Protein AF-A0A3Q7J754-F1 (afdb_monomer)

Mean predicted aligned error: 23.0 Å

pLDDT: mean 76.67, std 25.27, range [25.73, 98.56]

Foldseek 3Di:
DVDDDDDPDPPVVVVVVVVVVVVVVVVVVVVVVVVVVVVVVVVVVVVVVVVVVVVVVVVVVVVVVVVVVVVVVVVVVVVVVVVVVVVVVVVVVVVVVVVVVVVVVVVVVVVVVVVVVVVVVVVVVVVVVVVVVVVVVVVVVVVVVVVVVVVVVVVVVVVVVVVVVVVVVVVVVVVVVVVVVVVVVVVVVVVVVVVVVVVVVVVVVVVVVVVVVVVVVVVVVVVVVVVVVVVVVVVVVVVVVVVVVVVVPVVDDDDDDDYDDDDDDDDDDDDDDDDDPDDPVPVVPPPDPPVVVVVVVVVVVVVVVVVVVVVVVVVVVVVVVVVVVVVVVVVVVVVVVVVVVVVVVVVVVVVVVVVVVVVVVVVVVVVVVVVVVPPDDDDDDDDPDVVVVVVVVVVVVVVVVVVVVVVVVVVVVVVVVVVVVPPPDDDDDDDDDDDDDPPPPPVVVVVVVVVVVVVVPD

Sequence (458 aa):
MSTSSGEHSFDVKELLEIRARCKELRKEKDTLRGSQGQSVELIRKIEQHVQTLSEAREEDKYHTQKLKSELENCSQEIDYLQDQLNLRNEEMDSLSKCVCSLQLKLANLENMEEEVTRLREELEMSNAERLYLLQQLENRELETEGSALCIERLEESVASIGLEHQFEIESIKLDLITMEQNYFKAKKSQDETAQDNAMMNELIHDLQLQIYDAEKVIESLEKENVNLREQLQTSEMNARTFSEKVEELFRGLIPNNDDSSSSKEDASASSCCGDILGPLLIKLASLGPSDVDLTDKRKIMAGQIQNNESLVKQLKEELIMEKLKAKEESEDLAQEMAELRYQMTGLLEEERKRRACVEQLSLQRIAELEAQYVPLGGSFNEVPDIFSCVNKVEKERMKSFTEEDQNMSVKHKDRSNVVIGSISAGGACVSDGMKTSYAGCISVGFHVVKTCWFQMKC

Radius of gyration: 91.29 Å; Cα contacts (8 Å, |Δi|>4): 2; chains: 1; bounding box: 230×74×288 Å

Secondary structure (DSSP, 8-state):
-----------HHHHHHHHHHHHHHHHHHHHHHHHHHHHHHHHHHHHHHHHHHHHHHHHHHHHHHHHHHHHHHHHHHHHHHHHHHHHHHHHHHHHHHHHHHHHHHHHHHHHHHHHHHHHHHHHHHHHHHHHHHHHHHHHHHHHHHHHHHHHHHHHHHHHHHHHHHHHHHHHHHHHHHHHHHHHHHHHHHHHHHHHHHHHHHHHHHHHHHHHHHHHHHHHHHHHHHHHHHHHHHHHHHHHHHHHHHHHHHTTS--------------------------GGGSTTS-----HHHHHHHHHHHHHHHHHHHHHHHHHHHHHHHHHHHHHHHHHHHHHHHHHHHHHHHHHHHHHHHHHHHHHHHHHHHHHHHHHHHTTS---------HHHHHHHHHHHHHHHHHHHHHHHHHHHHHHHHHHHTTSSS----------SSSSSSHHHHHHHHHHHHHTT--

Solvent-accessible surface area (backbone atoms only — not comparable to full-atom values): 26402 Å² total; per-residue (Å²): 120,89,75,72,80,70,92,74,67,81,54,61,64,60,57,49,48,51,51,49,48,53,50,48,53,48,51,50,49,51,51,49,54,53,47,49,55,50,49,53,53,49,50,54,52,50,52,52,50,51,50,54,50,51,52,50,51,53,50,52,49,51,53,52,52,50,52,51,53,52,51,52,52,51,51,54,50,51,52,54,53,50,53,52,50,51,53,52,49,55,51,49,54,54,48,50,54,50,51,56,53,50,52,53,51,49,56,50,49,52,55,50,51,53,50,54,50,52,53,49,53,52,51,52,52,51,50,52,51,52,52,54,52,51,53,52,50,53,54,50,49,53,53,50,51,55,48,50,57,51,49,54,50,49,52,52,49,52,53,53,51,53,51,52,52,51,51,52,52,53,50,53,50,52,50,48,55,53,49,52,55,50,49,54,52,52,50,50,54,49,52,52,50,53,50,52,50,50,55,50,50,52,52,50,50,53,50,51,51,52,48,53,55,49,51,53,51,49,52,53,51,49,54,48,49,51,52,51,50,51,51,48,51,50,49,48,50,50,50,46,52,45,48,50,49,45,60,56,45,76,71,61,76,91,84,85,86,85,88,87,84,89,84,89,89,81,91,83,89,83,91,81,84,82,90,78,93,70,74,86,76,60,79,80,77,70,80,72,76,70,65,66,66,56,50,53,52,50,49,51,52,49,50,50,51,52,51,52,52,53,49,54,52,51,55,50,53,51,51,52,52,52,53,50,50,56,48,50,56,51,51,52,52,52,49,54,55,49,53,53,50,52,53,52,50,51,53,52,52,52,51,50,52,51,49,52,51,53,49,52,53,49,51,51,51,49,52,56,50,52,64,70,62,64,86,73,76,79,93,71,88,90,68,83,59,63,68,60,55,50,54,48,50,51,56,49,50,57,51,53,49,57,52,49,55,51,50,50,54,52,52,50,56,53,51,55,53,54,61,67,64,64,80,79,68,82,90,76,93,82,84,87,88,83,82,91,83,83,80,72,74,68,65,62,61,60,56,59,59,56,57,61,63,63,65,78,76,116

Structure (mmCIF, N/CA/C/O backbone):
data_AF-A0A3Q7J754-F1
#
_entry.id   AF-A0A3Q7J754-F1
#
loop_
_atom_site.group_PDB
_atom_site.id
_atom_site.type_symbol
_atom_site.label_atom_id
_atom_site.label_alt_id
_atom_site.label_comp_id
_atom_site.label_asym_id
_atom_site.label_entity_id
_atom_site.label_seq_id
_atom_site.pdbx_PDB_ins_code
_atom_site.Cartn_x
_atom_site.Cartn_y
_atom_site.Cartn_z
_atom_site.occupancy
_atom_site.B_iso_or_equiv
_atom_site.auth_seq_id
_atom_site.auth_comp_id
_atom_site.auth_asym_id
_atom_site.auth_atom_id
_atom_site.pdbx_PDB_model_num
ATOM 1 N N . MET A 1 1 ? 121.570 32.300 -144.210 1.00 25.89 1 MET A N 1
ATOM 2 C CA . MET A 1 1 ? 121.905 33.608 -144.824 1.00 25.89 1 MET A CA 1
ATOM 3 C C . MET A 1 1 ? 121.468 34.737 -143.874 1.00 25.89 1 MET A C 1
ATOM 5 O O . MET A 1 1 ? 120.329 34.646 -143.450 1.00 25.89 1 MET A O 1
ATOM 9 N N . SER A 1 2 ? 122.266 35.759 -143.485 1.00 36.56 2 SER A N 1
ATOM 10 C CA . SER A 1 2 ? 123.680 35.602 -143.094 1.00 36.56 2 SER A CA 1
ATOM 11 C C . SER A 1 2 ? 123.714 34.454 -142.110 1.00 36.56 2 SER A C 1
ATOM 13 O O . SER A 1 2 ? 123.089 34.461 -141.057 1.00 36.56 2 SER A O 1
ATOM 15 N N . THR A 1 3 ? 124.321 33.392 -142.607 1.00 40.97 3 THR A N 1
ATOM 16 C CA . THR A 1 3 ? 124.845 32.270 -141.851 1.00 40.97 3 THR A CA 1
ATOM 17 C C . THR A 1 3 ? 125.279 32.687 -140.446 1.00 40.97 3 THR A C 1
ATOM 19 O O . THR A 1 3 ? 126.306 33.329 -140.278 1.00 40.97 3 THR A O 1
ATOM 22 N N . SER A 1 4 ? 124.503 32.292 -139.448 1.00 31.31 4 SER A N 1
ATOM 23 C CA . SER A 1 4 ? 125.045 31.857 -138.168 1.00 31.31 4 SER A CA 1
ATOM 24 C C . SER A 1 4 ? 124.262 30.592 -137.854 1.00 31.31 4 SER A C 1
ATOM 26 O O . SER A 1 4 ? 123.141 30.647 -137.365 1.00 31.31 4 SER A O 1
ATOM 28 N N . SER A 1 5 ? 124.668 29.473 -138.456 1.00 32.69 5 SER A N 1
ATOM 29 C CA . SER A 1 5 ? 125.693 28.630 -137.830 1.00 32.69 5 SER A CA 1
ATOM 30 C C . SER A 1 5 ? 125.165 28.274 -136.454 1.00 32.69 5 SER A C 1
ATOM 32 O O . SER A 1 5 ? 125.293 29.034 -135.504 1.00 32.69 5 SER A O 1
ATOM 34 N N . GLY A 1 6 ? 124.290 27.289 -136.431 1.00 36.81 6 GLY A N 1
ATOM 35 C CA . GLY A 1 6 ? 124.750 25.953 -136.091 1.00 36.81 6 GLY A CA 1
ATOM 36 C C . GLY A 1 6 ? 124.066 25.672 -134.766 1.00 36.81 6 GLY A C 1
ATOM 37 O O . GLY A 1 6 ? 124.121 26.472 -133.842 1.00 36.81 6 GLY A O 1
ATOM 38 N N . GLU A 1 7 ? 123.195 24.677 -134.721 1.00 40.06 7 GLU A N 1
ATOM 39 C CA . GLU A 1 7 ? 123.672 23.398 -134.202 1.00 40.06 7 GLU A CA 1
ATOM 40 C C . GLU A 1 7 ? 124.439 23.591 -132.887 1.00 40.06 7 GLU A C 1
ATOM 42 O O . GLU A 1 7 ? 125.600 23.229 -132.755 1.00 40.06 7 GLU A O 1
ATOM 47 N N . HIS A 1 8 ? 123.761 24.140 -131.882 1.00 38.97 8 HIS A N 1
ATOM 48 C CA . HIS A 1 8 ? 123.898 23.572 -130.556 1.00 38.97 8 HIS A CA 1
ATOM 49 C C . HIS A 1 8 ? 122.664 22.723 -130.317 1.00 38.97 8 HIS A C 1
ATOM 51 O O . HIS A 1 8 ? 121.544 23.216 -130.198 1.00 38.97 8 HIS A O 1
ATOM 57 N N . SER A 1 9 ? 122.929 21.423 -130.426 1.00 43.56 9 SER A N 1
ATOM 58 C CA . SER A 1 9 ? 122.091 20.286 -130.092 1.00 43.56 9 SER A CA 1
ATOM 59 C C . SER A 1 9 ? 120.902 20.655 -129.217 1.00 43.56 9 SER A C 1
ATOM 61 O O . SER A 1 9 ? 121.086 21.157 -128.110 1.00 43.56 9 SER A O 1
ATOM 63 N N . PHE A 1 10 ? 119.699 20.273 -129.657 1.00 45.56 10 PHE A N 1
ATOM 64 C CA . PHE A 1 10 ? 118.733 19.725 -128.710 1.00 45.56 10 PHE A CA 1
ATOM 65 C C . PHE A 1 10 ? 119.537 18.815 -127.780 1.00 45.56 10 PHE A C 1
ATOM 67 O O . PHE A 1 10 ? 120.022 17.779 -128.245 1.00 45.56 10 PHE A O 1
ATOM 74 N N . ASP A 1 11 ? 119.764 19.224 -126.528 1.00 51.53 11 ASP A N 1
ATOM 75 C CA . ASP A 1 11 ? 120.283 18.291 -125.548 1.00 51.53 11 ASP A CA 1
ATOM 76 C C . ASP A 1 11 ? 119.165 17.273 -125.412 1.00 51.53 11 ASP A C 1
ATOM 78 O O . ASP A 1 11 ? 118.124 17.500 -124.793 1.00 51.53 11 ASP A O 1
ATOM 82 N N . VAL A 1 12 ? 119.330 16.171 -126.138 1.00 60.25 12 VAL A N 1
ATOM 83 C CA . VAL A 1 12 ? 118.398 15.055 -126.148 1.00 60.25 12 VAL A CA 1
ATOM 84 C C . VAL A 1 12 ? 118.120 14.654 -124.698 1.00 60.25 12 VAL A C 1
ATOM 86 O O . VAL A 1 12 ? 117.022 14.198 -124.411 1.00 60.25 12 VAL A O 1
ATOM 89 N N . LYS A 1 13 ? 119.049 14.926 -123.770 1.00 66.56 13 LYS A N 1
ATOM 90 C CA . LYS A 1 13 ? 118.886 14.797 -122.325 1.00 66.56 13 LYS A CA 1
ATOM 91 C C . LYS A 1 13 ? 117.797 15.704 -121.734 1.00 66.56 13 LYS A C 1
ATOM 93 O O . LYS A 1 13 ? 116.925 15.166 -121.067 1.00 66.56 13 LYS A O 1
ATOM 98 N N . GLU A 1 14 ? 117.764 17.004 -122.026 1.00 67.56 14 GLU A N 1
ATOM 99 C CA . GLU A 1 14 ? 116.758 17.954 -121.511 1.00 67.56 14 GLU A CA 1
ATOM 100 C C . GLU A 1 14 ? 115.360 17.670 -122.096 1.00 67.56 14 GLU A C 1
ATOM 102 O O . GLU A 1 14 ? 114.353 17.682 -121.386 1.00 67.56 14 GLU A O 1
ATOM 107 N N . LEU A 1 15 ? 115.277 17.277 -123.376 1.00 71.00 15 LEU A N 1
ATOM 108 C CA . LEU A 1 15 ? 114.005 16.836 -123.962 1.00 71.00 15 LEU A CA 1
ATOM 109 C C . LEU A 1 15 ? 113.547 15.463 -123.454 1.00 71.00 15 LEU A C 1
ATOM 111 O O . LEU A 1 15 ? 112.343 15.222 -123.334 1.00 71.00 15 LEU A O 1
ATOM 115 N N . LEU A 1 16 ? 114.480 14.550 -123.166 1.00 74.38 16 LEU A N 1
ATOM 116 C CA . LEU A 1 16 ? 114.182 13.277 -122.508 1.00 74.38 16 LEU A CA 1
ATOM 117 C C . LEU A 1 16 ? 113.760 13.489 -121.051 1.00 74.38 16 LEU A C 1
ATOM 119 O O . LEU A 1 16 ? 112.882 12.766 -120.589 1.00 74.38 16 LEU A O 1
ATOM 123 N N . GLU A 1 17 ? 114.307 14.489 -120.363 1.00 77.00 17 GLU A N 1
ATOM 124 C CA . GLU A 1 17 ? 113.974 14.871 -118.989 1.00 77.00 17 GLU A CA 1
ATOM 125 C C . GLU A 1 17 ? 112.601 15.553 -118.911 1.00 77.00 17 GLU A C 1
ATOM 127 O O . GLU A 1 17 ? 111.763 15.152 -118.107 1.00 77.00 17 GLU A O 1
ATOM 132 N N . ILE A 1 18 ? 112.278 16.466 -119.837 1.00 78.31 18 ILE A N 1
ATOM 133 C CA . ILE A 1 18 ? 110.917 17.007 -120.003 1.00 78.31 18 ILE A CA 1
ATOM 134 C C . ILE A 1 18 ? 109.941 15.888 -120.378 1.00 78.31 18 ILE A C 1
ATOM 136 O O . ILE A 1 18 ? 108.845 15.811 -119.827 1.00 78.31 18 ILE A O 1
ATOM 140 N N . ARG A 1 19 ? 110.322 14.970 -121.276 1.00 79.06 19 ARG A N 1
ATOM 141 C CA . ARG A 1 19 ? 109.496 13.803 -121.625 1.00 79.06 19 ARG A CA 1
ATOM 142 C C . ARG A 1 19 ? 109.290 12.874 -120.425 1.00 79.06 19 ARG A C 1
ATOM 144 O O . ARG A 1 19 ? 108.195 12.326 -120.288 1.00 79.06 19 ARG A O 1
ATOM 151 N N . ALA A 1 20 ? 110.299 12.685 -119.578 1.00 79.62 20 ALA A N 1
ATOM 152 C CA . ALA A 1 20 ? 110.207 11.906 -118.346 1.00 79.62 20 ALA A CA 1
ATOM 153 C C . ALA A 1 20 ? 109.293 12.599 -117.327 1.00 79.62 20 ALA A C 1
ATOM 155 O O . ALA A 1 20 ? 108.345 11.975 -116.856 1.00 79.62 20 ALA A O 1
ATOM 156 N N . ARG A 1 21 ? 109.463 13.907 -117.110 1.00 83.00 21 ARG A N 1
ATOM 157 C CA . ARG A 1 21 ? 108.619 14.728 -116.234 1.00 83.00 21 ARG A CA 1
ATOM 158 C C . ARG A 1 21 ? 107.175 14.805 -116.720 1.00 83.00 21 ARG A C 1
ATOM 160 O O . ARG A 1 21 ? 106.255 14.676 -115.929 1.00 83.00 21 ARG A O 1
ATOM 167 N N . CYS A 1 22 ? 106.931 14.950 -118.021 1.00 82.12 22 CYS A N 1
ATOM 168 C CA . CYS A 1 22 ? 105.582 14.890 -118.587 1.00 82.12 22 CYS A CA 1
ATOM 169 C C . CYS A 1 22 ? 104.966 13.491 -118.463 1.00 82.12 22 CYS A C 1
ATOM 171 O O . CYS A 1 22 ? 103.749 13.382 -118.320 1.00 82.12 22 CYS A O 1
ATOM 173 N N . LYS A 1 23 ? 105.768 12.417 -118.516 1.00 82.69 23 LYS A N 1
ATOM 174 C CA . LYS A 1 23 ? 105.297 11.058 -118.210 1.00 82.69 23 LYS A CA 1
ATOM 175 C C . LYS A 1 23 ? 104.969 10.901 -116.724 1.00 82.69 23 LYS A C 1
ATOM 177 O O . LYS A 1 23 ? 103.954 10.284 -116.425 1.00 82.69 23 LYS A O 1
ATOM 182 N N . GLU A 1 24 ? 105.769 11.454 -115.816 1.00 82.25 24 GLU A N 1
ATOM 183 C CA . GLU A 1 24 ? 105.491 11.460 -114.373 1.00 82.25 24 GLU A CA 1
ATOM 184 C C . GLU A 1 24 ? 104.272 12.304 -114.022 1.00 82.25 24 GLU A C 1
ATOM 186 O O . GLU A 1 24 ? 103.363 11.784 -113.396 1.00 82.25 24 GLU A O 1
ATOM 191 N N . LEU A 1 25 ? 104.166 13.534 -114.524 1.00 82.06 25 LEU A N 1
ATOM 192 C CA . LEU A 1 25 ? 102.988 14.388 -114.344 1.00 82.06 25 LEU A CA 1
ATOM 193 C C . LEU A 1 25 ? 101.727 13.763 -114.945 1.00 82.06 25 LEU A C 1
ATOM 195 O O . LEU A 1 25 ? 100.631 13.975 -114.439 1.00 82.06 25 LEU A O 1
ATOM 199 N N . ARG A 1 26 ? 101.853 12.982 -116.026 1.00 82.69 26 ARG A N 1
ATOM 200 C CA . ARG A 1 26 ? 100.728 12.207 -116.564 1.00 82.69 26 ARG A CA 1
ATOM 201 C C . ARG A 1 26 ? 100.340 11.078 -115.613 1.00 82.69 26 ARG A C 1
ATOM 203 O O . ARG A 1 26 ? 99.161 10.949 -115.322 1.00 82.69 26 ARG A O 1
ATOM 210 N N . LYS A 1 27 ? 101.313 10.332 -115.080 1.00 83.75 27 LYS A N 1
ATOM 211 C CA . LYS A 1 27 ? 101.063 9.315 -114.047 1.00 83.75 27 LYS A CA 1
ATOM 212 C C . LYS A 1 27 ? 100.434 9.927 -112.794 1.00 83.75 27 LYS A C 1
ATOM 214 O O . LYS A 1 27 ? 99.462 9.377 -112.307 1.00 83.75 27 LYS A O 1
ATOM 219 N N . GLU A 1 28 ? 100.933 11.064 -112.318 1.00 81.62 28 GLU A N 1
ATOM 220 C CA . GLU A 1 28 ? 100.413 11.789 -111.154 1.00 81.62 28 GLU A CA 1
ATOM 221 C C . GLU A 1 28 ? 99.006 12.341 -111.411 1.00 81.62 28 GLU A C 1
ATOM 223 O O . GLU A 1 28 ? 98.117 12.215 -110.580 1.00 81.62 28 GLU A O 1
ATOM 228 N N . LYS A 1 29 ? 98.749 12.894 -112.600 1.00 85.19 29 LYS A N 1
ATOM 229 C CA . LYS A 1 29 ? 97.403 13.308 -113.009 1.00 85.19 29 LYS A CA 1
ATOM 230 C C . LYS A 1 29 ? 96.443 12.122 -113.071 1.00 85.19 29 LYS A C 1
ATOM 232 O O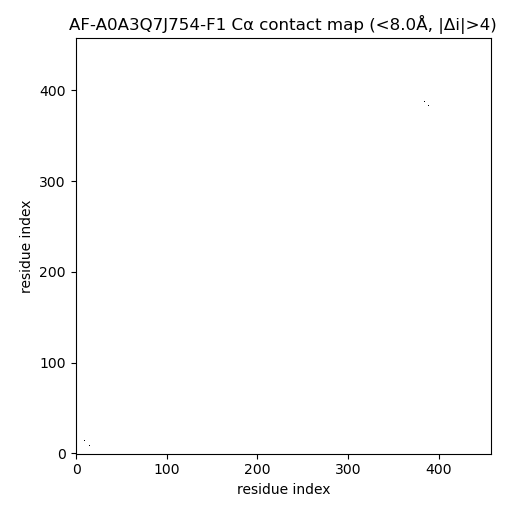 . LYS A 1 29 ? 95.287 12.265 -112.682 1.00 85.19 29 LYS A O 1
ATOM 237 N N . ASP A 1 30 ? 96.896 10.977 -113.570 1.00 81.88 30 ASP A N 1
ATOM 238 C CA . ASP A 1 30 ? 96.078 9.772 -113.674 1.00 81.88 30 ASP A CA 1
ATOM 239 C C . ASP A 1 30 ? 95.829 9.148 -112.285 1.00 81.88 30 ASP A C 1
ATOM 241 O O . ASP A 1 30 ? 94.705 8.721 -112.011 1.00 81.88 30 ASP A O 1
ATOM 245 N N . THR A 1 31 ? 96.802 9.182 -111.361 1.00 82.81 31 THR A N 1
ATOM 246 C CA . THR A 1 31 ? 96.605 8.768 -109.958 1.00 82.81 31 THR A CA 1
ATOM 247 C C . THR A 1 31 ? 95.716 9.742 -109.189 1.00 82.81 31 THR A C 1
ATOM 249 O O . THR A 1 31 ? 94.851 9.289 -108.444 1.00 82.81 31 THR A O 1
ATOM 252 N N . LEU A 1 32 ? 95.853 11.054 -109.409 1.00 80.31 32 LEU A N 1
ATOM 253 C CA . LEU A 1 32 ? 94.976 12.083 -108.840 1.00 80.31 32 LEU A CA 1
ATOM 254 C C . LEU A 1 32 ? 93.552 11.987 -109.387 1.00 80.31 32 LEU A C 1
ATOM 256 O O . LEU A 1 32 ? 92.592 12.143 -108.645 1.00 80.31 32 LEU A O 1
ATOM 260 N N . ARG A 1 33 ? 93.385 11.689 -110.678 1.00 80.50 33 ARG A N 1
ATOM 261 C CA . ARG A 1 33 ? 92.066 11.440 -111.271 1.00 80.50 33 ARG A CA 1
ATOM 262 C C . ARG A 1 33 ? 91.437 10.165 -110.697 1.00 80.50 33 ARG A C 1
ATOM 264 O O . ARG A 1 33 ? 90.234 10.148 -110.442 1.00 80.50 33 ARG A O 1
ATOM 271 N N . GLY A 1 34 ? 92.238 9.123 -110.462 1.00 78.19 34 GLY A N 1
ATOM 272 C CA . GLY A 1 34 ? 91.806 7.904 -109.774 1.00 78.19 34 GLY A CA 1
ATOM 273 C C . GLY A 1 34 ? 91.396 8.149 -108.316 1.00 78.19 34 GLY A C 1
ATOM 274 O O . GLY A 1 34 ? 90.341 7.678 -107.893 1.00 78.19 34 GLY A O 1
ATOM 275 N N . SER A 1 35 ? 92.174 8.935 -107.565 1.00 82.69 35 SER A N 1
ATOM 276 C CA . SER A 1 35 ? 91.874 9.279 -106.168 1.00 82.69 35 SER A CA 1
ATOM 277 C C . SER A 1 35 ? 90.721 10.278 -106.032 1.00 82.69 35 SER A C 1
ATOM 279 O O . SER A 1 35 ? 89.956 10.188 -105.077 1.00 82.69 35 SER A O 1
ATOM 281 N N . GLN A 1 36 ? 90.524 11.168 -107.009 1.00 84.62 36 GLN A N 1
ATOM 282 C CA . GLN A 1 36 ? 89.377 12.077 -107.078 1.00 84.62 36 GLN A CA 1
ATOM 283 C C . GLN A 1 36 ? 88.056 11.314 -107.247 1.00 84.62 36 GLN A C 1
ATOM 285 O O . GLN A 1 36 ? 87.063 11.652 -106.612 1.00 84.62 36 GLN A O 1
ATOM 290 N N . GLY A 1 37 ? 88.031 10.258 -108.067 1.00 82.88 37 GLY A N 1
ATOM 291 C CA . GLY A 1 37 ? 86.851 9.392 -108.173 1.00 82.88 37 GLY A CA 1
ATOM 292 C C . GLY A 1 37 ? 86.525 8.689 -106.849 1.00 82.88 37 GLY A C 1
ATOM 293 O O . GLY A 1 37 ? 85.365 8.624 -106.447 1.00 82.88 37 GLY A O 1
ATOM 294 N N . GLN A 1 38 ? 87.554 8.219 -106.135 1.00 85.69 38 GLN A N 1
ATOM 295 C CA . GLN A 1 38 ? 87.404 7.587 -104.820 1.00 85.69 38 GLN A CA 1
ATOM 296 C C . GLN A 1 38 ? 86.959 8.576 -103.734 1.00 85.69 38 GLN A C 1
ATOM 298 O O . GLN A 1 38 ? 86.136 8.218 -102.893 1.00 85.69 38 GLN A O 1
ATOM 303 N N . SER A 1 39 ? 87.466 9.812 -103.746 1.00 87.12 39 SER A N 1
ATOM 304 C CA . SER A 1 39 ? 87.084 10.834 -102.769 1.00 87.12 39 SER A CA 1
ATOM 305 C C . SER A 1 39 ? 85.642 11.301 -102.961 1.00 87.12 39 SER A C 1
ATOM 307 O O . SER A 1 39 ? 84.924 11.426 -101.974 1.00 87.12 39 SER A O 1
ATOM 309 N N . VAL A 1 40 ? 85.182 11.472 -104.205 1.00 88.38 40 VAL A N 1
ATOM 310 C CA . VAL A 1 40 ? 83.779 11.806 -104.509 1.00 88.38 40 VAL A CA 1
ATOM 311 C C . VAL A 1 40 ? 82.835 10.688 -104.057 1.00 88.38 40 VAL A C 1
ATOM 313 O O . VAL A 1 40 ? 81.811 10.964 -103.437 1.00 88.38 40 VAL A O 1
ATOM 316 N N . GLU A 1 41 ? 83.192 9.423 -104.290 1.00 88.62 41 GLU A N 1
ATOM 317 C CA . GLU A 1 41 ? 82.390 8.282 -103.829 1.00 88.62 41 GLU A CA 1
ATOM 318 C C . GLU A 1 41 ? 82.375 8.155 -102.294 1.00 88.62 41 GLU A C 1
ATOM 320 O O . GLU A 1 41 ? 81.348 7.806 -101.708 1.00 88.62 41 GLU A O 1
ATOM 325 N N . LEU A 1 42 ? 83.485 8.472 -101.618 1.00 91.19 42 LEU A N 1
ATOM 326 C CA . LEU A 1 42 ? 83.542 8.518 -100.155 1.00 91.19 42 LEU A CA 1
ATOM 327 C C . LEU A 1 42 ? 82.672 9.651 -99.591 1.00 91.19 42 LEU A C 1
ATOM 329 O O . LEU A 1 42 ? 81.934 9.414 -98.638 1.00 91.19 42 LEU A O 1
ATOM 333 N N . ILE A 1 43 ? 82.716 10.845 -100.193 1.00 91.00 43 ILE A N 1
ATOM 334 C CA . ILE A 1 43 ? 81.857 11.981 -99.821 1.00 91.00 43 ILE A CA 1
ATOM 335 C C . ILE A 1 43 ? 80.384 11.591 -99.971 1.00 91.00 43 ILE A C 1
ATOM 337 O O . ILE A 1 43 ? 79.631 11.735 -99.014 1.00 91.00 43 ILE A O 1
ATOM 341 N N . ARG A 1 44 ? 79.997 10.980 -101.098 1.00 92.31 44 ARG A N 1
ATOM 342 C CA . ARG A 1 44 ? 78.623 10.504 -101.328 1.00 92.31 44 ARG A CA 1
ATOM 343 C C . ARG A 1 44 ? 78.160 9.497 -100.266 1.00 92.31 44 ARG A C 1
ATOM 345 O O . ARG A 1 44 ? 77.023 9.566 -99.804 1.00 92.31 44 ARG A O 1
ATOM 352 N N . LYS A 1 45 ? 79.025 8.559 -99.853 1.00 93.88 45 LYS A N 1
ATOM 353 C CA . LYS A 1 45 ? 78.722 7.607 -98.763 1.00 93.88 45 LYS A CA 1
ATOM 354 C C . LYS A 1 45 ? 78.576 8.302 -97.412 1.00 93.88 45 LYS A C 1
ATOM 356 O O . LYS A 1 45 ? 77.677 7.957 -96.652 1.00 93.88 45 LYS A O 1
ATOM 361 N N . ILE A 1 46 ? 79.438 9.275 -97.116 1.00 93.69 46 ILE A N 1
ATOM 362 C CA . ILE A 1 46 ? 79.354 10.070 -95.886 1.00 93.69 46 ILE A CA 1
ATOM 363 C C . ILE A 1 46 ? 78.055 10.879 -95.867 1.00 93.69 46 ILE A C 1
ATOM 365 O O . ILE A 1 46 ? 77.360 10.852 -94.861 1.00 93.69 46 ILE A O 1
ATOM 369 N N . GLU A 1 47 ? 77.681 11.532 -96.967 1.00 94.50 47 GLU A N 1
ATOM 370 C CA . GLU A 1 47 ? 76.414 12.265 -97.089 1.00 94.50 47 GLU A CA 1
ATOM 371 C C . GLU A 1 47 ? 75.208 11.345 -96.870 1.00 94.50 47 GLU A C 1
ATOM 373 O O . GLU A 1 47 ? 74.313 11.677 -96.096 1.00 94.50 47 GLU A O 1
ATOM 378 N N . GLN A 1 48 ? 75.217 10.146 -97.462 1.00 94.81 48 GLN A N 1
ATOM 379 C CA . GLN A 1 48 ? 74.171 9.147 -97.235 1.00 94.81 48 GLN A CA 1
ATOM 380 C C . GLN A 1 48 ? 74.109 8.690 -95.766 1.00 94.81 48 GLN A C 1
ATOM 382 O O . GLN A 1 48 ? 73.019 8.539 -95.210 1.00 94.81 48 GLN A O 1
ATOM 387 N N . HIS A 1 49 ? 75.258 8.485 -95.114 1.00 95.50 49 HIS A N 1
ATOM 388 C CA . HIS A 1 49 ? 75.314 8.147 -93.689 1.00 95.50 49 HIS A CA 1
ATOM 389 C C . HIS A 1 49 ? 74.811 9.297 -92.811 1.00 95.50 49 HIS A C 1
ATOM 391 O O . HIS A 1 49 ? 74.069 9.052 -91.866 1.00 95.50 49 HIS A O 1
ATOM 397 N N . VAL A 1 50 ? 75.181 10.542 -93.122 1.00 94.94 50 VAL A N 1
ATOM 398 C CA . VAL A 1 50 ? 74.698 11.738 -92.418 1.00 94.94 50 VAL A CA 1
ATOM 399 C C . VAL A 1 50 ? 73.185 11.863 -92.562 1.00 94.94 50 VAL A C 1
ATOM 401 O O . VAL A 1 50 ? 72.512 12.112 -91.566 1.00 94.94 50 VAL A O 1
ATOM 404 N N . GLN A 1 51 ? 72.645 11.614 -93.756 1.00 95.44 51 GLN A N 1
ATOM 405 C CA . GLN A 1 51 ? 71.205 11.615 -93.997 1.00 95.44 51 GLN A CA 1
ATOM 406 C C . GLN A 1 51 ? 70.495 10.534 -93.169 1.00 95.44 51 GLN A C 1
ATOM 408 O O . GLN A 1 51 ? 69.566 10.844 -92.430 1.00 95.44 51 GLN A O 1
ATOM 413 N N . THR A 1 52 ? 70.996 9.294 -93.202 1.00 96.06 52 THR A N 1
ATOM 414 C CA . THR A 1 52 ? 70.433 8.172 -92.423 1.00 96.06 52 THR A CA 1
ATOM 415 C C . THR A 1 52 ? 70.491 8.448 -90.915 1.00 96.06 52 THR A C 1
ATOM 417 O O . THR A 1 52 ? 69.535 8.196 -90.188 1.00 96.06 52 THR A O 1
ATOM 420 N N . LEU A 1 53 ? 71.606 9.007 -90.428 1.00 96.44 53 LEU A N 1
ATOM 421 C CA . LEU A 1 53 ? 71.757 9.402 -89.025 1.00 96.44 53 LEU A CA 1
ATOM 422 C C . LEU A 1 53 ? 70.827 10.557 -88.646 1.00 96.44 53 LEU A C 1
ATOM 424 O O . LEU A 1 53 ? 70.352 10.597 -87.515 1.00 96.44 53 LEU A O 1
ATOM 428 N N . SER A 1 54 ? 70.577 11.500 -89.555 1.00 96.00 54 SER A N 1
ATOM 429 C CA . SER A 1 54 ? 69.634 12.595 -89.321 1.00 96.00 54 SER A CA 1
ATOM 430 C C . SER A 1 54 ? 68.198 12.083 -89.220 1.00 96.00 54 SER A C 1
ATOM 432 O O . SER A 1 54 ? 67.466 12.522 -88.339 1.00 96.00 54 SER A O 1
ATOM 434 N N . GLU A 1 55 ? 67.807 11.145 -90.083 1.00 96.19 55 GLU A N 1
ATOM 435 C CA . GLU A 1 55 ? 66.486 10.506 -90.054 1.00 96.19 55 GLU A CA 1
ATOM 436 C C . GLU A 1 55 ? 66.280 9.710 -88.759 1.00 96.19 55 GLU A C 1
ATOM 438 O O . GLU A 1 55 ? 65.297 9.943 -88.059 1.00 96.19 55 GLU A O 1
ATOM 443 N N . ALA A 1 56 ? 67.251 8.874 -88.369 1.00 96.06 56 ALA A N 1
ATOM 444 C CA . ALA A 1 56 ? 67.210 8.140 -87.101 1.00 96.06 56 ALA A CA 1
ATOM 445 C C . ALA A 1 56 ? 67.139 9.078 -85.881 1.00 96.06 56 ALA A C 1
ATOM 447 O O . ALA A 1 56 ? 66.398 8.819 -84.938 1.00 96.06 56 ALA A O 1
ATOM 448 N N . ARG A 1 57 ? 67.863 10.209 -85.905 1.00 96.50 57 ARG A N 1
ATOM 449 C CA . ARG A 1 57 ? 67.798 11.214 -84.829 1.00 96.50 57 ARG A CA 1
ATOM 450 C C . ARG A 1 57 ? 66.427 11.873 -84.712 1.00 96.50 57 ARG A C 1
ATOM 452 O O . ARG A 1 57 ? 65.984 12.121 -83.592 1.00 96.50 57 ARG A O 1
ATOM 459 N N . GLU A 1 58 ? 65.775 12.199 -85.826 1.00 96.56 58 GLU A N 1
ATOM 460 C CA . GLU A 1 58 ? 64.423 12.768 -85.779 1.00 96.56 58 GLU A CA 1
ATOM 461 C C . GLU A 1 58 ? 63.385 11.721 -85.348 1.00 96.56 58 GLU A C 1
ATOM 463 O O . GLU A 1 58 ? 62.475 12.056 -84.589 1.00 96.56 58 GLU A O 1
ATOM 468 N N . GLU A 1 59 ? 63.557 10.453 -85.732 1.00 97.00 59 GLU A N 1
ATOM 469 C CA . GLU A 1 59 ? 62.731 9.348 -85.236 1.00 97.00 59 GLU A CA 1
ATOM 470 C C . GLU A 1 59 ? 62.893 9.144 -83.714 1.00 97.00 59 GLU A C 1
ATOM 472 O O . GLU A 1 59 ? 61.899 9.143 -82.986 1.00 97.00 59 GLU A O 1
ATOM 477 N N . ASP A 1 60 ? 64.124 9.073 -83.199 1.00 97.56 60 ASP A N 1
ATOM 478 C CA . ASP A 1 60 ? 64.404 8.954 -81.758 1.00 97.56 60 ASP A CA 1
ATOM 479 C C . ASP A 1 60 ? 63.824 10.127 -80.959 1.00 97.56 60 ASP A C 1
ATOM 481 O O . ASP A 1 60 ? 63.285 9.963 -79.859 1.00 97.56 60 ASP A O 1
ATOM 485 N N . LYS A 1 61 ? 63.921 11.337 -81.513 1.00 97.62 61 LYS A N 1
ATOM 486 C CA . LYS A 1 61 ? 63.353 12.550 -80.924 1.00 97.62 61 LYS A CA 1
ATOM 487 C C . LYS A 1 61 ? 61.829 12.483 -80.877 1.00 97.62 61 LYS A C 1
ATOM 489 O O . LYS A 1 61 ? 61.256 12.829 -79.842 1.00 97.62 61 LYS A O 1
ATOM 494 N N . TYR A 1 62 ? 61.186 12.006 -81.943 1.00 97.75 62 TYR A N 1
ATOM 495 C CA . TYR A 1 62 ? 59.743 11.768 -81.969 1.00 97.75 62 TYR A CA 1
ATOM 496 C C . TYR A 1 62 ? 59.328 10.731 -80.914 1.00 97.75 62 TYR A C 1
ATOM 498 O O . TYR A 1 62 ? 58.448 11.011 -80.097 1.00 97.75 62 TYR A O 1
ATOM 506 N N . HIS A 1 63 ? 60.005 9.579 -80.857 1.00 97.94 63 HIS A N 1
ATOM 507 C CA . HIS A 1 63 ? 59.726 8.530 -79.866 1.00 97.94 63 HIS A CA 1
ATOM 508 C C . HIS A 1 63 ? 59.931 9.027 -78.432 1.00 97.94 63 HIS A C 1
ATOM 510 O O . HIS A 1 63 ? 59.079 8.813 -77.572 1.00 97.94 63 HIS A O 1
ATOM 516 N N . THR A 1 64 ? 61.011 9.767 -78.173 1.00 97.69 64 THR A N 1
ATOM 517 C CA . THR A 1 64 ? 61.280 10.373 -76.859 1.00 97.69 64 THR A CA 1
ATOM 518 C C . THR A 1 64 ? 60.189 11.370 -76.468 1.00 97.69 64 THR A C 1
ATOM 520 O O . THR A 1 64 ? 59.768 11.405 -75.312 1.00 97.69 64 THR A O 1
ATOM 523 N N . GLN A 1 65 ? 59.717 12.194 -77.407 1.00 97.75 65 GLN A N 1
ATOM 524 C CA . GLN A 1 65 ? 58.642 13.150 -77.145 1.00 97.75 65 GLN A CA 1
ATOM 525 C C . GLN A 1 65 ? 57.317 12.441 -76.840 1.00 97.75 65 GLN A C 1
ATOM 527 O O . GLN A 1 65 ? 56.613 12.846 -75.916 1.00 97.75 65 GLN A O 1
ATOM 532 N N . LYS A 1 66 ? 57.008 11.360 -77.563 1.00 98.06 66 LYS A N 1
ATOM 533 C CA . LYS A 1 66 ? 55.830 10.531 -77.302 1.00 98.06 66 LYS A CA 1
ATOM 534 C C . LYS A 1 66 ? 55.882 9.908 -75.904 1.00 98.06 66 LYS A C 1
ATOM 536 O O . LYS A 1 66 ? 54.947 10.096 -75.130 1.00 98.06 66 LYS A O 1
ATOM 541 N N . LEU A 1 67 ? 56.998 9.277 -75.539 1.00 98.00 67 LEU A N 1
ATOM 542 C CA . LEU A 1 67 ? 57.183 8.701 -74.201 1.00 98.00 67 LEU A CA 1
ATOM 543 C C . LEU A 1 67 ? 57.071 9.754 -73.092 1.00 98.00 67 LEU A C 1
ATOM 545 O O . LEU A 1 67 ? 56.488 9.482 -72.049 1.00 98.00 67 LEU A O 1
ATOM 549 N N . LYS A 1 68 ? 57.571 10.976 -73.317 1.00 97.50 68 LYS A N 1
ATOM 550 C CA . LYS A 1 68 ? 57.381 12.086 -72.370 1.00 97.50 68 LYS A CA 1
ATOM 551 C C . LYS A 1 68 ? 55.909 12.443 -72.186 1.00 97.50 68 LYS A C 1
ATOM 553 O O . LYS A 1 68 ? 55.491 12.648 -71.055 1.00 97.50 68 LYS A O 1
ATOM 558 N N . SER A 1 69 ? 55.134 12.506 -73.270 1.00 97.75 69 SER A N 1
ATOM 559 C CA . SER A 1 69 ? 53.695 12.781 -73.170 1.00 97.75 69 SER A CA 1
ATOM 560 C C . SER A 1 69 ? 52.927 11.658 -72.470 1.00 97.75 69 SER A C 1
ATOM 562 O O . SER A 1 69 ? 52.032 11.934 -71.682 1.00 97.75 69 SER A O 1
ATOM 564 N N . GLU A 1 70 ? 53.306 10.397 -72.695 1.00 98.06 70 GLU A N 1
ATOM 565 C CA . GLU A 1 70 ? 52.706 9.252 -72.002 1.00 98.06 70 GLU A CA 1
ATOM 566 C C . GLU A 1 70 ? 53.060 9.250 -70.510 1.00 98.06 70 GLU A C 1
ATOM 568 O O . GLU A 1 70 ? 52.180 9.020 -69.686 1.00 98.06 70 GLU A O 1
ATOM 573 N N . LEU A 1 71 ? 54.309 9.568 -70.151 1.00 98.19 71 LEU A N 1
ATOM 574 C CA . LEU A 1 71 ? 54.738 9.695 -68.756 1.00 98.19 71 LEU A CA 1
ATOM 575 C C . LEU A 1 71 ? 53.996 10.825 -68.032 1.00 98.19 71 LEU A C 1
ATOM 577 O O . LEU A 1 71 ? 53.567 10.634 -66.899 1.00 98.19 71 LEU A O 1
ATOM 581 N N . GLU A 1 72 ? 53.822 11.972 -68.690 1.00 98.19 72 GLU A N 1
ATOM 582 C CA . GLU A 1 72 ? 53.050 13.100 -68.159 1.00 98.19 72 GLU A CA 1
ATOM 583 C C . GLU A 1 72 ? 51.588 12.700 -67.916 1.00 98.19 72 GLU A C 1
ATOM 585 O O . GLU A 1 72 ? 51.064 12.914 -66.826 1.00 98.19 72 GLU A O 1
ATOM 590 N N . ASN A 1 73 ? 50.956 12.029 -68.885 1.00 98.12 73 ASN A N 1
ATOM 591 C CA . ASN A 1 73 ? 49.594 11.516 -68.725 1.00 98.12 73 ASN A CA 1
ATOM 592 C C . ASN A 1 73 ? 49.497 10.515 -67.561 1.00 98.12 73 ASN A C 1
ATOM 594 O O . ASN A 1 73 ? 48.567 10.596 -66.764 1.00 98.12 73 ASN A O 1
ATOM 598 N N . CYS A 1 74 ? 50.467 9.601 -67.431 1.00 98.38 74 CYS A N 1
ATOM 599 C CA . CYS A 1 74 ? 50.510 8.649 -66.318 1.00 98.38 74 CYS A CA 1
ATOM 600 C C . CYS A 1 74 ? 50.679 9.361 -64.969 1.00 98.38 74 CYS A C 1
ATOM 602 O O . CYS A 1 74 ? 50.049 8.967 -63.994 1.00 98.38 74 CYS A O 1
ATOM 604 N N . SER A 1 75 ? 51.508 10.407 -64.900 1.00 98.25 75 SER A N 1
ATOM 605 C CA . SER A 1 75 ? 51.684 11.200 -63.678 1.00 98.25 75 SER A CA 1
ATOM 606 C C . SER A 1 75 ? 50.373 11.861 -63.258 1.00 98.25 75 SER A C 1
ATOM 608 O O . SER A 1 75 ? 49.982 11.759 -62.101 1.00 98.25 75 SER A O 1
ATOM 610 N N . GLN A 1 76 ? 49.658 12.470 -64.207 1.00 98.25 76 GLN A N 1
ATOM 611 C CA . GLN A 1 76 ? 48.368 13.112 -63.943 1.00 98.25 76 GLN A CA 1
ATOM 612 C C . GLN A 1 76 ? 47.296 12.104 -63.505 1.00 98.25 76 GLN A C 1
ATOM 614 O O . GLN A 1 76 ? 46.479 12.407 -62.637 1.00 98.25 76 GLN A O 1
ATOM 619 N N . GLU A 1 77 ? 47.297 10.895 -64.074 1.00 98.25 77 GLU A N 1
ATOM 620 C CA . GLU A 1 77 ? 46.400 9.821 -63.640 1.00 98.25 77 GLU A CA 1
ATOM 621 C C . GLU A 1 77 ? 46.719 9.353 -62.212 1.00 98.25 77 GLU A C 1
ATOM 623 O O . GLU A 1 77 ? 45.799 9.148 -61.421 1.00 98.25 77 GLU A O 1
ATOM 628 N N . ILE A 1 78 ? 48.002 9.240 -61.851 1.00 98.12 78 ILE A N 1
ATOM 629 C CA . ILE A 1 78 ? 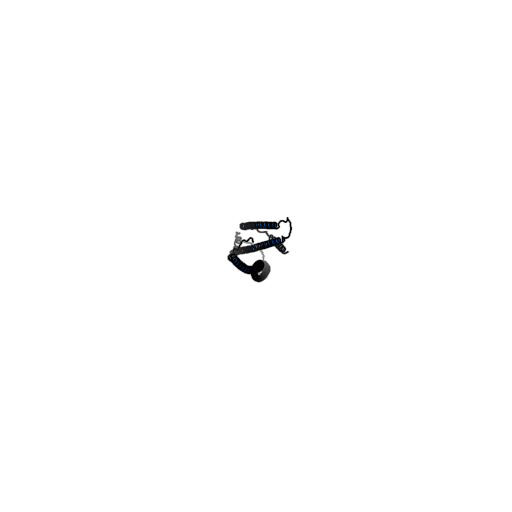48.421 8.913 -60.481 1.00 98.12 78 ILE A CA 1
ATOM 630 C C . ILE A 1 78 ? 47.931 9.982 -59.499 1.00 98.12 78 ILE A C 1
ATOM 632 O O . ILE A 1 78 ? 47.332 9.622 -58.486 1.00 98.12 78 ILE A O 1
ATOM 636 N N . ASP A 1 79 ? 48.116 11.266 -59.815 1.00 98.38 79 ASP A N 1
ATOM 637 C CA . ASP A 1 79 ? 47.653 12.370 -58.964 1.00 98.38 79 ASP A CA 1
ATOM 638 C C . ASP A 1 79 ? 46.127 12.320 -58.776 1.00 98.38 79 ASP A C 1
ATOM 640 O O . ASP A 1 79 ? 45.626 12.371 -57.652 1.00 98.38 79 ASP A O 1
ATOM 644 N N . TYR A 1 80 ? 45.377 12.100 -59.861 1.00 98.31 80 TYR A N 1
ATOM 645 C CA . TYR A 1 80 ? 43.919 11.960 -59.812 1.00 98.31 80 TYR A CA 1
ATOM 646 C C . TYR A 1 80 ? 43.455 10.771 -58.956 1.00 98.31 80 TYR A C 1
ATOM 648 O O . TYR A 1 80 ? 42.499 10.882 -58.181 1.00 98.31 80 TYR A O 1
ATOM 656 N N . LEU A 1 81 ? 44.112 9.617 -59.086 1.00 98.31 81 LEU A N 1
ATOM 657 C CA . LEU A 1 81 ? 43.805 8.439 -58.273 1.00 98.31 81 LEU A CA 1
ATOM 658 C C . LEU A 1 81 ? 44.164 8.660 -56.801 1.00 98.31 81 LEU A C 1
ATOM 660 O O . LEU A 1 81 ? 43.451 8.178 -55.918 1.00 98.31 81 LEU A O 1
ATOM 664 N N . GLN A 1 82 ? 45.230 9.408 -56.527 1.00 98.44 82 GLN A N 1
ATOM 665 C CA . GLN A 1 82 ? 45.645 9.742 -55.173 1.00 98.44 82 GLN A CA 1
ATOM 666 C C . GLN A 1 82 ? 44.655 10.697 -54.497 1.00 98.44 82 GLN A C 1
ATOM 668 O O . GLN A 1 82 ? 44.284 10.461 -53.346 1.00 98.44 82 GLN A O 1
ATOM 673 N N . ASP A 1 83 ? 44.139 11.693 -55.216 1.00 98.00 83 ASP A N 1
ATOM 674 C CA . ASP A 1 83 ? 43.077 12.577 -54.722 1.00 98.00 83 ASP A CA 1
ATOM 675 C C . ASP A 1 83 ? 41.785 11.809 -54.421 1.00 98.00 83 ASP A C 1
ATOM 677 O O . ASP A 1 83 ? 41.172 11.997 -53.366 1.00 98.00 83 ASP A O 1
ATOM 681 N N . GLN A 1 84 ? 41.389 10.884 -55.301 1.00 98.06 84 GLN A N 1
ATOM 682 C CA . GLN A 1 84 ? 40.243 10.014 -55.037 1.00 98.06 84 GLN A CA 1
ATOM 683 C C . GLN A 1 84 ? 40.454 9.131 -53.807 1.00 98.06 84 GLN A C 1
ATOM 685 O O . GLN A 1 84 ? 39.534 8.970 -53.003 1.00 98.06 84 GLN A O 1
ATOM 690 N N . LEU A 1 85 ? 41.647 8.554 -53.652 1.00 98.25 85 LEU A N 1
ATOM 691 C CA . LEU A 1 85 ? 41.976 7.731 -52.494 1.00 98.25 85 LEU A CA 1
ATOM 692 C C . LEU A 1 85 ? 41.913 8.552 -51.201 1.00 98.25 85 LEU A C 1
ATOM 694 O O . LEU A 1 85 ? 41.347 8.087 -50.213 1.00 98.25 85 LEU A O 1
ATOM 698 N N . ASN A 1 86 ? 42.433 9.780 -51.218 1.00 97.88 86 ASN A N 1
ATOM 699 C CA . ASN A 1 86 ? 42.372 10.694 -50.080 1.00 97.88 86 ASN A CA 1
ATOM 700 C C . ASN A 1 86 ? 40.924 11.034 -49.710 1.00 97.88 86 ASN A C 1
ATOM 702 O O . ASN A 1 86 ? 40.553 10.886 -48.548 1.00 97.88 86 ASN A O 1
ATOM 706 N N . LEU A 1 87 ? 40.083 11.376 -50.691 1.00 98.00 87 LEU A N 1
ATOM 707 C CA . LEU A 1 87 ? 38.660 11.637 -50.456 1.00 98.00 87 LEU A CA 1
ATOM 708 C C . LEU A 1 87 ? 37.955 10.422 -49.832 1.00 98.00 87 LEU A C 1
ATOM 710 O O . LEU A 1 87 ? 37.212 10.558 -48.862 1.00 98.00 87 LEU A O 1
ATOM 714 N N . ARG A 1 88 ? 38.215 9.213 -50.347 1.00 97.81 88 ARG A N 1
ATOM 715 C CA . ARG A 1 88 ? 37.647 7.977 -49.783 1.00 97.81 88 ARG A CA 1
ATOM 716 C C . ARG A 1 88 ? 38.149 7.682 -48.374 1.00 97.81 88 ARG A C 1
ATOM 718 O O . ARG A 1 88 ? 37.377 7.173 -47.565 1.00 97.81 88 ARG A O 1
ATOM 725 N N . ASN A 1 89 ? 39.400 8.011 -48.061 1.00 98.25 89 ASN A N 1
ATOM 726 C CA . ASN A 1 89 ? 39.929 7.882 -46.705 1.00 98.25 89 ASN A CA 1
ATOM 727 C C . ASN A 1 89 ? 39.237 8.849 -45.737 1.00 98.25 89 ASN A C 1
ATOM 729 O O . ASN A 1 89 ? 38.847 8.433 -44.651 1.00 98.25 89 ASN A O 1
ATOM 733 N N . GLU A 1 90 ? 39.002 10.099 -46.142 1.00 97.81 90 GLU A N 1
ATOM 734 C CA . GLU A 1 90 ? 38.258 11.070 -45.328 1.00 97.81 90 GLU A CA 1
ATOM 735 C C . GLU A 1 90 ? 36.807 10.623 -45.081 1.00 97.81 90 GLU A C 1
ATOM 737 O O . GLU A 1 90 ? 36.309 10.684 -43.950 1.00 97.81 90 GLU A O 1
ATOM 742 N N . GLU A 1 91 ? 36.131 10.110 -46.116 1.00 98.00 91 GLU A N 1
ATOM 743 C CA . GLU A 1 91 ? 34.800 9.507 -45.984 1.00 98.00 91 GLU A CA 1
ATOM 744 C C . GLU A 1 91 ? 34.825 8.321 -45.007 1.00 98.00 91 GLU A C 1
ATOM 746 O O . GLU A 1 91 ? 33.986 8.243 -44.105 1.00 98.00 91 GLU A O 1
ATOM 751 N N . MET A 1 92 ? 35.808 7.426 -45.136 1.00 97.81 92 MET A N 1
ATOM 752 C CA . MET A 1 92 ? 35.978 6.267 -44.260 1.00 97.81 92 MET A CA 1
ATOM 753 C C . MET A 1 92 ? 36.246 6.674 -42.804 1.00 97.81 92 MET A C 1
ATOM 755 O O . MET A 1 92 ? 35.659 6.085 -41.897 1.00 97.81 92 MET A O 1
ATOM 759 N N . ASP A 1 93 ? 37.049 7.709 -42.561 1.00 97.38 93 ASP A N 1
ATOM 760 C CA . ASP A 1 93 ? 37.302 8.245 -41.220 1.00 97.38 93 ASP A CA 1
ATOM 761 C C . ASP A 1 93 ? 36.034 8.835 -40.593 1.00 97.38 93 ASP A C 1
ATOM 763 O O . ASP A 1 93 ? 35.765 8.648 -39.400 1.00 97.38 93 ASP A O 1
ATOM 767 N N . SER A 1 94 ? 35.222 9.535 -41.391 1.00 97.44 94 SER A N 1
ATOM 768 C CA . SER A 1 94 ? 33.932 10.059 -40.937 1.00 97.44 94 SER A CA 1
ATOM 769 C C . SER A 1 94 ? 32.953 8.931 -40.583 1.00 97.44 94 SER A C 1
ATOM 771 O O . SER A 1 94 ? 32.301 8.976 -39.534 1.00 97.44 94 SER A O 1
ATOM 773 N N . LEU A 1 95 ? 32.916 7.871 -41.399 1.00 98.12 95 LEU A N 1
ATOM 774 C CA . LEU A 1 95 ? 32.083 6.697 -41.170 1.00 98.12 95 LEU A CA 1
ATOM 775 C C . LEU A 1 95 ? 32.549 5.915 -39.939 1.00 98.12 95 LEU A C 1
ATOM 777 O O . LEU A 1 95 ? 31.723 5.526 -39.119 1.00 98.12 95 LEU A O 1
ATOM 781 N N . SER A 1 96 ? 33.859 5.748 -39.764 1.00 98.31 96 SER A N 1
ATOM 782 C CA . SER A 1 96 ? 34.460 5.098 -38.597 1.00 98.31 96 SER A CA 1
ATOM 783 C C . SER A 1 96 ? 34.045 5.792 -37.294 1.00 98.31 96 SER A C 1
ATOM 785 O O . SER A 1 96 ? 33.546 5.146 -36.371 1.00 98.31 96 SER A O 1
ATOM 787 N N . LYS A 1 97 ? 34.109 7.132 -37.244 1.00 97.44 97 LYS A N 1
ATOM 788 C CA . LYS A 1 97 ? 33.619 7.918 -36.093 1.00 97.44 97 LYS A CA 1
ATOM 789 C C . LYS A 1 97 ? 32.123 7.712 -35.838 1.00 97.44 97 LYS A C 1
ATOM 791 O O . LYS A 1 97 ? 31.709 7.602 -34.682 1.00 97.44 97 LYS A O 1
ATOM 796 N N . CYS A 1 98 ? 31.315 7.644 -36.897 1.00 97.81 98 CYS A N 1
ATOM 797 C CA . CYS A 1 98 ? 29.884 7.363 -36.790 1.00 97.81 98 CYS A CA 1
ATOM 798 C C . CYS A 1 98 ? 29.625 5.967 -36.201 1.00 97.81 98 CYS A C 1
ATOM 800 O O . CYS A 1 98 ? 28.845 5.835 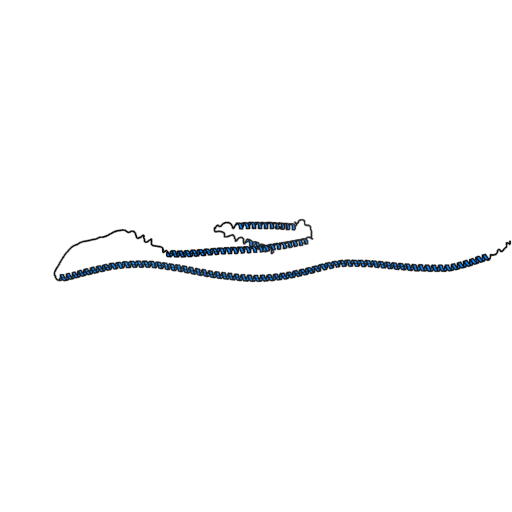-35.258 1.00 97.81 98 CYS A O 1
ATOM 802 N N . VAL A 1 99 ? 30.335 4.944 -36.686 1.00 98.12 99 VAL A N 1
ATOM 803 C CA . VAL A 1 99 ? 30.249 3.569 -36.170 1.00 98.12 99 VAL A CA 1
ATOM 804 C C . VAL A 1 99 ? 30.622 3.516 -34.689 1.00 98.12 99 VAL A C 1
ATOM 806 O O . VAL A 1 99 ? 29.859 2.954 -33.908 1.00 98.12 99 VAL A O 1
ATOM 809 N N . CYS A 1 100 ? 31.709 4.168 -34.267 1.00 97.50 100 CYS A N 1
ATOM 810 C CA . CYS A 1 100 ? 32.084 4.246 -32.851 1.00 97.50 100 CYS A CA 1
ATOM 811 C C . CYS A 1 100 ? 30.996 4.918 -31.992 1.00 97.50 100 CYS A C 1
ATOM 813 O O . CYS A 1 100 ? 30.682 4.448 -30.899 1.00 97.50 100 CYS A O 1
ATOM 815 N N . SER A 1 101 ? 30.378 6.000 -32.484 1.00 98.00 101 SER A N 1
ATOM 816 C CA . SER A 1 101 ? 29.266 6.657 -31.783 1.00 98.00 101 SER A CA 1
ATOM 817 C C . SER A 1 101 ? 28.046 5.742 -31.652 1.00 98.00 101 SER A C 1
ATOM 819 O O . SER A 1 101 ? 27.415 5.707 -30.595 1.00 98.00 101 SER A O 1
ATOM 821 N N . LEU A 1 102 ? 27.719 4.986 -32.703 1.00 97.88 102 LEU A N 1
ATOM 822 C CA . LEU A 1 102 ? 26.617 4.026 -32.686 1.00 97.88 102 LEU A CA 1
ATOM 823 C C . LEU A 1 102 ? 26.893 2.849 -31.749 1.00 97.88 102 LEU A C 1
ATOM 825 O O . LEU A 1 102 ? 25.998 2.468 -31.006 1.00 97.88 102 LEU A O 1
ATOM 829 N N . GLN A 1 103 ? 28.118 2.323 -31.725 1.00 98.31 103 GLN A N 1
ATOM 830 C CA . GLN A 1 103 ? 28.523 1.271 -30.787 1.00 98.31 103 GLN A CA 1
ATOM 831 C C . GLN A 1 103 ? 28.370 1.724 -29.332 1.00 98.31 103 GLN A C 1
ATOM 833 O O . GLN A 1 103 ? 27.822 0.990 -28.516 1.00 98.31 103 GLN A O 1
ATOM 838 N N . LEU A 1 104 ? 28.777 2.957 -29.014 1.00 97.44 104 LEU A N 1
ATOM 839 C CA . LEU A 1 104 ? 28.599 3.516 -27.674 1.00 97.44 104 LEU A CA 1
ATOM 840 C C . LEU A 1 104 ? 27.115 3.697 -27.316 1.00 97.44 104 LEU A C 1
ATOM 842 O O . LEU A 1 104 ? 26.709 3.391 -26.198 1.00 97.44 104 LEU A O 1
ATOM 846 N N . LYS A 1 105 ? 26.283 4.158 -28.261 1.00 98.19 105 LYS A N 1
ATOM 847 C CA . LYS A 1 105 ? 24.827 4.244 -28.053 1.00 98.19 105 LYS A CA 1
ATOM 848 C C . LYS A 1 105 ? 24.194 2.869 -27.841 1.00 98.19 105 LYS A C 1
ATOM 850 O O . LYS A 1 105 ? 23.298 2.766 -27.013 1.00 98.19 105 LYS A O 1
ATOM 855 N N . LEU A 1 106 ? 24.653 1.844 -28.559 1.00 98.12 106 LEU A N 1
ATOM 856 C CA . LEU A 1 106 ? 24.171 0.472 -28.408 1.00 98.12 106 LEU A CA 1
ATOM 857 C C . LEU A 1 106 ? 24.500 -0.078 -27.015 1.00 98.12 106 LEU A C 1
ATOM 859 O O . LEU A 1 106 ? 23.595 -0.525 -26.325 1.00 98.12 106 LEU A O 1
ATOM 863 N N . ALA A 1 107 ? 25.747 0.067 -26.562 1.00 97.81 107 ALA A N 1
ATOM 864 C CA . ALA A 1 107 ? 26.155 -0.357 -25.221 1.00 97.81 107 ALA A CA 1
ATOM 865 C C . ALA A 1 107 ? 25.361 0.361 -24.111 1.00 97.81 107 ALA A C 1
ATOM 867 O O . ALA A 1 107 ? 24.964 -0.245 -23.119 1.00 97.81 107 ALA A O 1
ATOM 868 N N . ASN A 1 108 ? 25.074 1.656 -24.287 1.00 97.75 108 ASN A N 1
ATOM 869 C CA . ASN A 1 108 ? 24.219 2.386 -23.350 1.00 97.75 108 ASN A CA 1
ATOM 870 C C . ASN A 1 108 ? 22.779 1.856 -23.351 1.00 97.75 108 ASN A C 1
ATOM 872 O O . ASN A 1 108 ? 22.170 1.782 -22.288 1.00 97.75 108 ASN A O 1
ATOM 876 N N . LEU A 1 109 ? 22.224 1.506 -24.517 1.00 97.81 109 LEU A N 1
ATOM 877 C CA . LEU A 1 109 ? 20.886 0.916 -24.606 1.00 97.81 109 LEU A CA 1
ATOM 878 C C . LEU A 1 109 ? 20.818 -0.443 -23.901 1.00 97.81 109 LEU A C 1
ATOM 880 O O . LEU A 1 109 ? 19.858 -0.671 -23.175 1.00 97.81 109 LEU A O 1
ATOM 884 N N . GLU A 1 110 ? 21.839 -1.288 -24.050 1.00 96.94 110 GLU A N 1
ATOM 885 C CA . GLU A 1 110 ? 21.945 -2.570 -23.336 1.00 96.94 110 GLU A CA 1
ATOM 886 C C . GLU A 1 110 ? 21.946 -2.359 -21.810 1.00 96.94 110 GLU A C 1
ATOM 888 O O . GLU A 1 110 ? 21.165 -2.982 -21.096 1.00 96.94 110 GLU A O 1
ATOM 893 N N . ASN A 1 111 ? 22.726 -1.396 -21.300 1.00 97.62 111 ASN A N 1
ATOM 894 C CA . ASN A 1 111 ? 22.720 -1.063 -19.870 1.00 97.62 111 ASN A CA 1
ATOM 895 C C . ASN A 1 111 ? 21.349 -0.549 -19.383 1.00 97.62 111 ASN A C 1
ATOM 897 O O . ASN A 1 111 ? 20.902 -0.896 -18.289 1.00 97.62 111 ASN A O 1
ATOM 901 N N . MET A 1 112 ? 20.668 0.275 -20.186 1.00 97.75 112 MET A N 1
ATOM 902 C CA . MET A 1 112 ? 19.315 0.738 -19.856 1.00 97.75 112 MET A CA 1
ATOM 903 C C . MET A 1 112 ? 18.302 -0.416 -19.847 1.00 97.75 112 MET A C 1
ATOM 905 O O . MET A 1 112 ? 17.396 -0.424 -19.018 1.00 97.75 112 MET A O 1
ATOM 909 N N . GLU A 1 113 ? 18.436 -1.392 -20.745 1.00 98.00 113 GLU A N 1
ATOM 910 C CA . GLU A 1 113 ? 17.577 -2.580 -20.792 1.00 98.00 113 GLU A CA 1
ATOM 911 C C . GLU A 1 113 ? 17.742 -3.457 -19.539 1.00 98.00 113 GLU A C 1
ATOM 913 O O . GLU A 1 113 ? 16.746 -3.894 -18.951 1.00 98.00 113 GLU A O 1
ATOM 918 N N . GLU A 1 114 ? 18.976 -3.646 -19.066 1.00 97.88 114 GLU A N 1
ATOM 919 C CA . GLU A 1 114 ? 19.251 -4.331 -17.798 1.00 97.88 114 GLU A CA 1
ATOM 920 C C . GLU A 1 114 ? 18.621 -3.601 -16.601 1.00 97.88 114 GLU A C 1
ATOM 922 O O . GLU A 1 114 ? 18.031 -4.231 -15.721 1.00 97.88 114 GLU A O 1
ATOM 927 N N . GLU A 1 115 ? 18.699 -2.267 -16.562 1.00 98.12 115 GLU A N 1
ATOM 928 C CA . GLU A 1 115 ? 18.079 -1.465 -15.502 1.00 98.12 115 GLU A CA 1
ATOM 929 C C . GLU A 1 115 ? 16.549 -1.547 -15.527 1.00 98.12 115 GLU A C 1
ATOM 931 O O . GLU A 1 115 ? 15.927 -1.742 -14.483 1.00 98.12 115 GLU A O 1
ATOM 936 N N . VAL A 1 116 ? 15.934 -1.480 -16.710 1.00 98.12 116 VAL A N 1
ATOM 937 C CA . VAL A 1 116 ? 14.484 -1.673 -16.871 1.00 98.12 116 VAL A CA 1
ATOM 938 C C . VAL A 1 116 ? 14.057 -3.064 -16.400 1.00 98.12 116 VAL A C 1
ATOM 940 O O . VAL A 1 116 ? 13.008 -3.201 -15.767 1.00 98.12 116 VAL A O 1
ATOM 943 N N . THR A 1 117 ? 14.862 -4.090 -16.677 1.00 9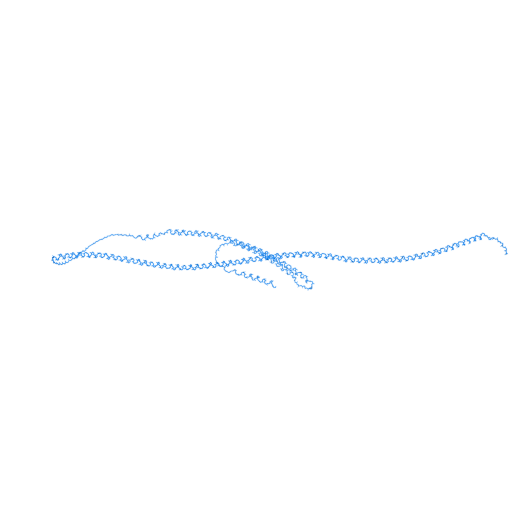8.19 117 THR A N 1
ATOM 944 C CA . THR A 1 117 ? 14.596 -5.463 -16.227 1.00 98.19 117 THR A CA 1
ATOM 945 C C . THR A 1 117 ? 14.656 -5.560 -14.703 1.00 98.19 117 THR A C 1
ATOM 947 O O . THR A 1 117 ? 13.704 -6.037 -14.089 1.00 98.19 117 THR A O 1
ATOM 950 N N . ARG A 1 118 ? 15.699 -5.001 -14.078 1.00 98.50 118 ARG A N 1
ATOM 951 C CA . ARG A 1 118 ? 15.842 -4.930 -12.614 1.00 98.50 118 ARG A CA 1
ATOM 952 C C . ARG A 1 118 ? 14.654 -4.227 -11.949 1.00 98.50 118 ARG A C 1
ATOM 954 O O . ARG A 1 118 ? 14.072 -4.749 -11.005 1.00 98.50 118 ARG A O 1
ATOM 961 N N . LEU A 1 119 ? 14.252 -3.067 -12.473 1.00 98.06 119 LEU A N 1
ATOM 962 C CA . LEU A 1 119 ? 13.116 -2.303 -11.946 1.00 98.06 119 LEU A CA 1
ATOM 963 C C . LEU A 1 119 ? 11.789 -3.058 -12.089 1.00 98.06 119 LEU A C 1
ATOM 965 O O . LEU A 1 119 ? 10.914 -2.947 -11.230 1.00 98.06 119 LEU A O 1
ATOM 969 N N . ARG A 1 120 ? 11.621 -3.836 -13.164 1.00 98.56 120 ARG A N 1
ATOM 970 C CA . ARG A 1 120 ? 10.448 -4.699 -13.346 1.00 98.56 120 ARG A CA 1
ATOM 971 C C . ARG A 1 120 ? 10.401 -5.801 -12.287 1.00 98.56 120 ARG A C 1
ATOM 973 O O . ARG A 1 120 ? 9.337 -6.017 -11.715 1.00 98.56 120 ARG A O 1
ATOM 980 N N . GLU A 1 121 ? 11.525 -6.456 -12.013 1.00 98.19 121 GLU A N 1
ATOM 981 C CA . GLU A 1 121 ? 11.623 -7.491 -10.976 1.00 98.19 121 GLU A CA 1
ATOM 982 C C . GLU A 1 121 ? 11.337 -6.918 -9.579 1.00 98.19 121 GLU A C 1
ATOM 984 O O . GLU A 1 121 ? 10.532 -7.477 -8.833 1.00 98.19 121 GLU A O 1
ATOM 989 N N . GLU A 1 122 ? 11.909 -5.755 -9.246 1.00 97.75 122 GLU A N 1
ATOM 990 C CA . GLU A 1 122 ? 11.632 -5.049 -7.987 1.00 97.75 122 GLU A CA 1
ATOM 991 C C . GLU A 1 122 ? 10.147 -4.679 -7.847 1.00 97.75 122 GLU A C 1
ATOM 993 O O . GLU A 1 122 ? 9.553 -4.850 -6.778 1.00 97.75 122 GLU A O 1
ATOM 998 N N . LEU A 1 123 ? 9.513 -4.223 -8.933 1.00 98.06 123 LEU A N 1
ATOM 999 C CA . LEU A 1 123 ? 8.082 -3.922 -8.959 1.00 98.06 123 LEU A CA 1
ATOM 1000 C C . LEU A 1 123 ? 7.225 -5.179 -8.754 1.00 98.06 123 LEU A C 1
ATOM 1002 O O . LEU A 1 123 ? 6.213 -5.125 -8.052 1.00 98.06 123 LEU A O 1
ATOM 1006 N N . GLU A 1 124 ? 7.588 -6.304 -9.367 1.00 98.50 124 GLU A N 1
ATOM 1007 C CA . GLU A 1 124 ? 6.886 -7.579 -9.186 1.00 98.50 124 GLU A CA 1
ATOM 1008 C C . GLU A 1 124 ? 7.012 -8.086 -7.745 1.00 98.50 124 GLU A C 1
ATOM 1010 O O . GLU A 1 124 ? 6.001 -8.441 -7.132 1.00 98.50 124 GLU A O 1
ATOM 1015 N N . MET A 1 125 ? 8.214 -8.026 -7.165 1.00 97.38 125 MET A N 1
ATOM 1016 C CA . MET A 1 125 ? 8.454 -8.363 -5.759 1.00 97.38 125 MET A CA 1
ATOM 1017 C C . MET A 1 125 ? 7.650 -7.474 -4.805 1.00 97.38 125 MET A C 1
ATOM 1019 O O . MET A 1 125 ? 6.953 -7.982 -3.925 1.00 97.38 125 MET A O 1
ATOM 1023 N N . SER A 1 126 ? 7.691 -6.154 -5.007 1.00 96.88 126 SER A N 1
ATOM 1024 C CA . SER A 1 126 ? 6.948 -5.195 -4.184 1.00 96.88 126 SER A CA 1
ATOM 1025 C C . SER A 1 126 ? 5.433 -5.405 -4.290 1.00 96.88 126 SER A C 1
ATOM 1027 O O . SER A 1 126 ? 4.711 -5.343 -3.293 1.00 96.88 126 SER A O 1
ATOM 1029 N N . ASN A 1 127 ? 4.925 -5.727 -5.483 1.00 98.00 127 ASN A N 1
ATOM 1030 C CA . ASN A 1 127 ? 3.513 -6.055 -5.661 1.00 98.00 127 ASN A CA 1
ATOM 1031 C C . ASN A 1 127 ? 3.114 -7.347 -4.942 1.00 98.00 127 ASN A C 1
ATOM 1033 O O . ASN A 1 127 ? 2.031 -7.390 -4.355 1.00 98.00 127 ASN A O 1
ATOM 1037 N N . ALA A 1 128 ? 3.962 -8.378 -4.963 1.00 97.31 128 ALA A N 1
ATOM 1038 C CA . ALA A 1 128 ? 3.716 -9.616 -4.231 1.00 97.31 128 ALA A CA 1
ATOM 1039 C C . ALA A 1 128 ? 3.671 -9.374 -2.712 1.00 97.31 128 ALA A C 1
ATOM 1041 O O . ALA A 1 128 ? 2.749 -9.843 -2.043 1.00 97.31 128 ALA A O 1
ATOM 1042 N N . GLU A 1 129 ? 4.600 -8.577 -2.178 1.00 98.25 129 GLU A N 1
ATOM 1043 C CA . GLU A 1 129 ? 4.608 -8.174 -0.768 1.00 98.25 129 GLU A CA 1
ATOM 1044 C C . GLU A 1 129 ? 3.347 -7.383 -0.396 1.00 98.25 129 GLU A C 1
ATOM 1046 O O . GLU A 1 129 ? 2.682 -7.694 0.593 1.00 98.25 129 GLU A O 1
ATOM 1051 N N . ARG A 1 130 ? 2.948 -6.412 -1.227 1.00 97.69 130 ARG A N 1
ATOM 1052 C CA . ARG A 1 130 ? 1.717 -5.637 -1.023 1.00 97.69 130 ARG A CA 1
ATOM 1053 C C . ARG A 1 130 ? 0.478 -6.531 -0.969 1.00 97.69 130 ARG A C 1
ATOM 1055 O O . ARG A 1 130 ? -0.384 -6.319 -0.120 1.00 97.69 130 ARG A O 1
ATOM 1062 N N . LEU A 1 131 ? 0.368 -7.508 -1.871 1.00 98.19 131 LEU A N 1
ATOM 1063 C CA . LEU A 1 131 ? -0.751 -8.456 -1.886 1.00 98.19 131 LEU A CA 1
ATOM 1064 C C . LEU A 1 131 ? -0.772 -9.321 -0.621 1.00 98.19 131 LEU A C 1
ATOM 1066 O O . LEU A 1 131 ? -1.831 -9.496 -0.023 1.00 98.19 131 LEU A O 1
ATOM 1070 N N . TYR A 1 132 ? 0.392 -9.798 -0.179 1.00 97.94 132 TYR A N 1
ATOM 1071 C CA . TYR A 1 132 ? 0.522 -10.553 1.064 1.00 97.94 132 TYR A CA 1
ATOM 1072 C C . TYR A 1 132 ? 0.107 -9.729 2.295 1.00 97.94 132 TYR A C 1
ATOM 1074 O O . TYR A 1 132 ? -0.631 -10.215 3.154 1.00 97.94 132 TYR A O 1
ATOM 1082 N N . LEU A 1 133 ? 0.531 -8.465 2.377 1.00 98.31 133 LEU A N 1
ATOM 1083 C CA . LEU A 1 133 ? 0.141 -7.560 3.462 1.00 98.31 133 LEU A CA 1
ATOM 1084 C C . LEU A 1 133 ? -1.360 -7.249 3.449 1.00 98.31 133 LEU A C 1
ATOM 1086 O O . LEU A 1 133 ? -1.979 -7.233 4.510 1.00 98.31 133 LEU A O 1
ATOM 1090 N N . LEU A 1 134 ? -1.961 -7.054 2.272 1.00 98.31 134 LEU A N 1
ATOM 1091 C CA . LEU A 1 134 ? -3.409 -6.856 2.152 1.00 98.31 134 LEU A CA 1
ATOM 1092 C C . LEU A 1 134 ? -4.195 -8.068 2.656 1.00 98.31 134 LEU A C 1
ATOM 1094 O O . LEU A 1 134 ? -5.143 -7.892 3.413 1.00 98.31 134 LEU A O 1
ATOM 1098 N N . GLN A 1 135 ? -3.769 -9.283 2.308 1.00 98.19 135 GLN A N 1
ATOM 1099 C CA . GLN A 1 135 ? -4.410 -10.501 2.802 1.00 98.19 135 GLN A CA 1
ATOM 1100 C C . GLN A 1 135 ? -4.287 -10.637 4.328 1.00 98.19 135 GLN A C 1
ATOM 1102 O O . GLN A 1 135 ? -5.227 -11.058 5.000 1.00 98.19 135 GLN A O 1
ATOM 1107 N N . GLN A 1 136 ? -3.137 -10.272 4.903 1.00 98.19 136 GLN A N 1
ATOM 1108 C CA . GLN A 1 136 ? -2.986 -10.251 6.359 1.00 98.19 136 GLN A CA 1
ATOM 1109 C C . GLN A 1 136 ? -3.903 -9.220 7.022 1.00 98.19 136 GLN A C 1
ATOM 1111 O O . GLN A 1 136 ? -4.480 -9.523 8.062 1.00 98.19 136 GLN A O 1
ATOM 1116 N N . LEU A 1 137 ? -4.047 -8.028 6.436 1.00 98.00 137 LEU A N 1
ATOM 1117 C CA . LEU A 1 137 ? -4.963 -7.004 6.941 1.00 98.00 137 LEU A CA 1
ATOM 1118 C C . LEU A 1 137 ? -6.418 -7.475 6.890 1.00 98.00 137 LEU A C 1
ATOM 1120 O O . LEU A 1 137 ? -7.109 -7.338 7.890 1.00 98.00 137 LEU A O 1
ATOM 1124 N N . GLU A 1 138 ? -6.847 -8.091 5.788 1.00 98.38 138 GLU A N 1
ATOM 1125 C CA . GLU A 1 138 ? -8.193 -8.663 5.648 1.00 98.38 138 GLU A CA 1
ATOM 1126 C C . GLU A 1 138 ? -8.467 -9.736 6.716 1.00 98.38 138 GLU A C 1
ATOM 1128 O O . GLU A 1 138 ? -9.495 -9.707 7.388 1.00 98.38 138 GLU A O 1
ATOM 1133 N N . ASN A 1 139 ? -7.513 -10.641 6.960 1.00 97.44 139 ASN A N 1
ATOM 1134 C CA . ASN A 1 139 ? -7.650 -11.644 8.021 1.00 97.44 139 ASN A CA 1
ATOM 1135 C C . ASN A 1 139 ? -7.778 -11.004 9.412 1.00 97.44 139 ASN A C 1
ATOM 1137 O O . ASN A 1 139 ? -8.583 -11.451 10.228 1.00 97.44 139 ASN A O 1
ATOM 1141 N N . ARG A 1 140 ? -6.994 -9.955 9.690 1.00 98.31 140 ARG A N 1
ATOM 1142 C CA . ARG A 1 140 ? -7.079 -9.221 10.960 1.00 98.31 140 ARG A CA 1
ATOM 1143 C C . ARG A 1 140 ? -8.394 -8.466 11.092 1.00 98.31 140 ARG A C 1
ATOM 1145 O O . ARG A 1 140 ? -8.952 -8.452 12.181 1.00 98.31 140 ARG A O 1
ATOM 1152 N N . GLU A 1 141 ? -8.904 -7.891 10.009 1.00 98.12 141 GLU A N 1
ATOM 1153 C CA . GLU A 1 141 ? -10.213 -7.238 9.982 1.00 98.12 141 GLU A CA 1
ATOM 1154 C C . GLU A 1 141 ? -11.321 -8.232 10.362 1.00 98.12 141 GLU A C 1
ATOM 1156 O O . GLU A 1 141 ? -12.081 -7.966 11.294 1.00 98.12 141 GLU A O 1
ATOM 1161 N N . LEU A 1 142 ? -11.321 -9.431 9.767 1.00 97.88 142 LEU A N 1
ATOM 1162 C CA . LEU A 1 142 ? -12.264 -10.501 10.114 1.00 97.88 142 LEU A CA 1
ATOM 1163 C C . LEU A 1 142 ? -12.152 -10.950 11.584 1.00 97.88 142 LEU A C 1
ATOM 1165 O O . LEU A 1 142 ? -13.169 -11.161 12.246 1.00 97.88 142 LEU A O 1
ATOM 1169 N N . GLU A 1 143 ? -10.936 -11.081 12.128 1.00 98.00 143 GLU A N 1
ATOM 1170 C CA . GLU A 1 143 ? -10.727 -11.386 13.555 1.00 98.00 143 GLU A CA 1
ATOM 1171 C C . GLU A 1 143 ? -11.272 -10.277 14.469 1.00 98.00 143 GLU A C 1
ATOM 1173 O O . GLU A 1 143 ? -11.890 -10.563 15.502 1.00 98.00 143 GLU A O 1
ATOM 1178 N N . THR A 1 144 ? -11.060 -9.009 14.099 1.00 97.31 144 THR A N 1
ATOM 1179 C CA . THR A 1 144 ? -11.565 -7.865 14.868 1.00 97.31 144 THR A CA 1
ATOM 1180 C C . THR A 1 144 ? -13.085 -7.763 14.816 1.00 97.31 144 THR A C 1
ATOM 1182 O O . THR A 1 144 ? -13.699 -7.549 15.859 1.00 97.31 144 THR A O 1
ATOM 1185 N N . GLU A 1 145 ? -13.706 -7.999 13.658 1.00 98.25 145 GLU A N 1
ATOM 1186 C CA . GLU A 1 145 ? -15.163 -8.032 13.506 1.00 98.25 145 GLU A CA 1
ATOM 1187 C C . GLU A 1 145 ? -15.774 -9.186 14.317 1.00 98.25 145 GLU A C 1
ATOM 1189 O O . GLU A 1 145 ? -16.730 -8.990 15.070 1.00 98.25 145 GLU A O 1
ATOM 1194 N N . GLY A 1 146 ? -15.164 -10.376 14.262 1.00 98.31 146 GLY A N 1
ATOM 1195 C CA . GLY A 1 146 ? -15.576 -11.518 15.081 1.00 98.31 146 GLY A CA 1
ATOM 1196 C C . GLY A 1 146 ? -15.474 -11.244 16.586 1.00 98.31 146 GLY A C 1
ATOM 1197 O O . GLY A 1 146 ? -16.362 -11.627 17.352 1.00 98.31 146 GLY A O 1
ATOM 1198 N N . SER A 1 147 ? -14.422 -10.542 17.013 1.00 97.94 147 SER A N 1
ATOM 1199 C CA . SER A 1 147 ? -14.243 -10.127 18.410 1.00 97.94 147 SER A CA 1
ATOM 1200 C C . SER A 1 147 ? -15.274 -9.075 18.827 1.00 97.94 147 SER A C 1
ATOM 1202 O O . SER A 1 147 ? -15.845 -9.186 19.910 1.00 97.94 147 SER A O 1
ATOM 1204 N N . ALA A 1 148 ? -15.572 -8.103 17.959 1.00 98.31 148 ALA A N 1
ATOM 1205 C CA . ALA A 1 148 ? -16.586 -7.078 18.200 1.00 98.31 148 ALA A CA 1
ATOM 1206 C C . ALA A 1 148 ? -17.984 -7.690 18.388 1.00 98.31 148 ALA A C 1
ATOM 1208 O O . ALA A 1 148 ? -18.652 -7.384 19.372 1.00 98.31 148 ALA A O 1
ATOM 1209 N N . LEU A 1 149 ? -18.383 -8.637 17.528 1.00 98.31 149 LEU A N 1
ATOM 1210 C CA . LEU A 1 149 ? -19.653 -9.367 17.664 1.00 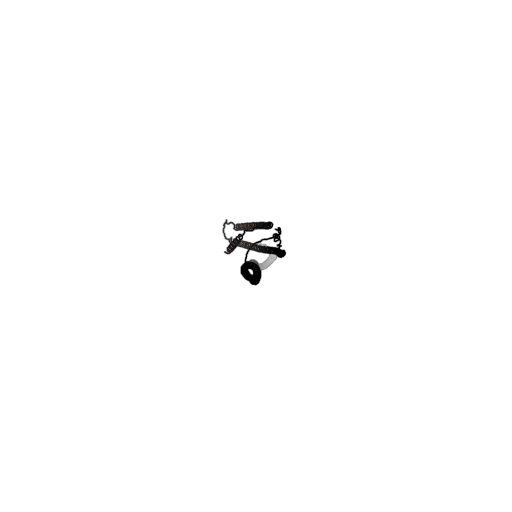98.31 149 LEU A CA 1
ATOM 1211 C C . LEU A 1 149 ? -19.730 -10.203 18.953 1.00 98.31 149 LEU A C 1
ATOM 1213 O O . LEU A 1 149 ? -20.810 -10.420 19.506 1.00 98.31 149 LEU A O 1
ATOM 1217 N N . CYS A 1 150 ? -18.596 -10.723 19.430 1.00 98.12 150 CYS A N 1
ATOM 1218 C CA . CYS A 1 150 ? -18.532 -11.442 20.701 1.00 98.12 150 CYS A CA 1
ATOM 1219 C C . CYS A 1 150 ? -18.745 -10.492 21.888 1.00 98.12 150 CYS A C 1
ATOM 1221 O O . CYS A 1 150 ? -19.506 -10.817 22.800 1.00 98.12 150 CYS A O 1
ATOM 1223 N N . ILE A 1 151 ? -18.112 -9.316 21.851 1.00 98.19 151 ILE A N 1
ATOM 1224 C CA . ILE A 1 151 ? -18.275 -8.268 22.863 1.00 98.19 151 ILE A CA 1
ATOM 1225 C C . ILE A 1 151 ? -19.729 -7.795 22.905 1.00 98.19 151 ILE A C 1
ATOM 1227 O O . ILE A 1 151 ? -20.319 -7.819 23.978 1.00 98.19 151 ILE A O 1
ATOM 1231 N N . GLU A 1 152 ? -20.332 -7.472 21.759 1.00 98.12 152 GLU A N 1
ATOM 1232 C CA . GLU A 1 152 ? -21.735 -7.036 21.677 1.00 98.12 152 GLU A CA 1
ATOM 1233 C C . GLU A 1 152 ? -22.679 -8.068 22.315 1.00 98.12 152 GLU A C 1
ATOM 1235 O O . GLU A 1 152 ? -23.510 -7.738 23.158 1.00 98.12 152 GLU A O 1
ATOM 1240 N N . ARG A 1 153 ? -22.481 -9.357 22.019 1.00 98.50 153 ARG A N 1
ATOM 1241 C CA . ARG A 1 153 ? -23.269 -10.439 22.628 1.00 98.50 153 ARG A CA 1
ATOM 1242 C C . ARG A 1 153 ? -23.072 -10.546 24.141 1.00 98.50 153 ARG A C 1
ATOM 1244 O O . ARG A 1 153 ? -24.012 -10.872 24.867 1.00 98.50 153 ARG A O 1
ATOM 1251 N N . LEU A 1 154 ? -21.850 -10.333 24.628 1.00 98.31 154 LEU A N 1
ATOM 1252 C CA . LEU A 1 154 ? -21.568 -10.317 26.063 1.00 98.31 154 LEU A CA 1
ATOM 1253 C C . LEU A 1 154 ? -22.236 -9.118 26.736 1.00 98.31 154 LEU A C 1
ATOM 1255 O O . LEU A 1 154 ? -22.833 -9.288 27.795 1.00 98.31 154 LEU A O 1
ATOM 1259 N N . GLU A 1 155 ? -22.190 -7.940 26.120 1.00 98.19 155 GLU A N 1
ATOM 1260 C CA . GLU A 1 155 ? -22.870 -6.737 26.602 1.00 98.19 155 GLU A CA 1
ATOM 1261 C C . GLU A 1 155 ? -24.389 -6.941 26.666 1.00 98.19 155 GLU A C 1
ATOM 1263 O O . GLU A 1 155 ? -24.997 -6.651 27.698 1.00 98.19 155 GLU A O 1
ATOM 1268 N N . GLU A 1 156 ? -24.996 -7.530 25.629 1.00 98.06 156 GLU A N 1
ATOM 1269 C CA . GLU A 1 156 ? -26.414 -7.913 25.626 1.00 98.06 156 GLU A CA 1
ATOM 1270 C C . GLU A 1 156 ? -26.742 -8.904 26.752 1.00 98.06 156 GLU A C 1
ATOM 1272 O O . GLU A 1 156 ? -27.726 -8.729 27.475 1.00 98.06 156 GLU A O 1
ATOM 1277 N N . SER A 1 157 ? -25.903 -9.929 26.948 1.00 98.38 157 SER A N 1
ATOM 1278 C CA . SER A 1 157 ? -26.084 -10.905 28.027 1.00 98.38 157 SER A CA 1
ATOM 1279 C C . SER A 1 157 ? -25.977 -10.254 29.407 1.00 98.38 157 SER A C 1
ATOM 1281 O O . SER A 1 157 ? -26.784 -10.557 30.285 1.00 98.38 157 SER A O 1
ATOM 1283 N N . VAL A 1 158 ? -25.003 -9.366 29.618 1.00 98.06 158 VAL A N 1
ATOM 1284 C CA . VAL A 1 158 ? -24.822 -8.637 30.882 1.00 98.06 158 VAL A CA 1
ATOM 1285 C C . VAL A 1 158 ? -26.001 -7.700 31.133 1.00 98.06 158 VAL A C 1
ATOM 1287 O O . VAL A 1 158 ? -26.510 -7.658 32.252 1.00 98.06 158 VAL A O 1
ATOM 1290 N N . ALA A 1 159 ? -26.486 -6.999 30.106 1.00 98.06 159 ALA A N 1
ATOM 1291 C CA . ALA A 1 159 ? -27.663 -6.142 30.206 1.00 98.06 159 ALA A CA 1
ATOM 1292 C C . ALA A 1 159 ? -28.930 -6.947 30.544 1.00 98.06 159 ALA A C 1
ATOM 1294 O O . ALA A 1 159 ? -29.696 -6.542 31.419 1.00 98.06 159 ALA A O 1
ATOM 1295 N N . SER A 1 160 ? -29.125 -8.109 29.909 1.00 98.12 160 SER A N 1
ATOM 1296 C CA . SER A 1 160 ? -30.244 -9.016 30.199 1.00 98.12 160 SER A CA 1
ATOM 1297 C C . SER A 1 160 ? -30.210 -9.512 31.644 1.00 98.12 160 SER A C 1
ATOM 1299 O O . SER A 1 160 ? -31.219 -9.442 32.343 1.00 98.12 160 SER A O 1
ATOM 1301 N N . ILE A 1 161 ? -29.046 -9.971 32.112 1.00 98.25 161 ILE A N 1
ATOM 1302 C CA . ILE A 1 161 ? -28.856 -10.424 33.495 1.00 98.25 161 ILE A CA 1
ATOM 1303 C C . ILE A 1 161 ? -29.078 -9.261 34.471 1.00 98.25 161 ILE A C 1
ATOM 1305 O O . ILE A 1 161 ? -29.728 -9.431 35.501 1.00 98.25 161 ILE A O 1
ATOM 1309 N N . GLY A 1 162 ? -28.572 -8.066 34.162 1.00 98.12 162 GLY A N 1
ATOM 1310 C CA . GLY A 1 162 ? -28.787 -6.873 34.982 1.00 98.12 162 GLY A CA 1
ATOM 1311 C C . GLY A 1 162 ? -30.271 -6.530 35.139 1.00 98.12 162 GLY A C 1
ATOM 1312 O O . GLY A 1 162 ? -30.713 -6.190 36.238 1.00 98.12 162 GLY A O 1
ATOM 1313 N N . LEU A 1 163 ? -31.053 -6.679 34.068 1.00 98.00 163 LEU A N 1
ATOM 1314 C CA . LEU A 1 163 ? -32.497 -6.464 34.094 1.00 98.00 163 LEU A CA 1
ATOM 1315 C C . LEU A 1 163 ? -33.228 -7.527 34.933 1.00 98.00 163 LEU A C 1
ATOM 1317 O O . LEU A 1 163 ? -34.131 -7.183 35.693 1.00 98.00 163 LEU A O 1
ATOM 1321 N N . GLU A 1 164 ? -32.828 -8.798 34.836 1.00 97.69 164 GLU A N 1
ATOM 1322 C CA . GLU A 1 164 ? -33.381 -9.890 35.652 1.00 97.69 164 GLU A CA 1
ATOM 1323 C C . GLU A 1 164 ? -33.186 -9.626 37.153 1.00 97.69 164 GLU A C 1
ATOM 1325 O O . GLU A 1 164 ? -34.158 -9.619 37.908 1.00 97.69 164 GLU A O 1
ATOM 1330 N N . HIS A 1 165 ? -31.970 -9.259 37.571 1.00 97.38 165 HIS A N 1
ATOM 1331 C CA . HIS A 1 165 ? -31.697 -8.880 38.961 1.00 97.38 165 HIS A CA 1
ATOM 1332 C C . HIS A 1 165 ? -32.515 -7.661 39.406 1.00 97.38 165 HIS A C 1
ATOM 1334 O O . HIS A 1 165 ? -32.979 -7.599 40.544 1.00 97.38 165 HIS A O 1
ATOM 1340 N N . GLN A 1 166 ? -32.719 -6.677 38.525 1.00 98.19 166 GLN A N 1
ATOM 1341 C CA . GLN A 1 166 ? -33.554 -5.520 38.842 1.00 98.19 166 GLN A CA 1
ATOM 1342 C C . GLN A 1 166 ? -35.014 -5.929 39.097 1.00 98.19 166 GLN A C 1
ATOM 1344 O O . GLN A 1 166 ? -35.633 -5.417 40.034 1.00 98.19 166 GLN A O 1
ATOM 1349 N N . PHE A 1 167 ? -35.556 -6.858 38.304 1.00 97.31 167 PHE A N 1
ATOM 1350 C CA . PHE A 1 167 ? -36.890 -7.412 38.538 1.00 97.31 167 PHE A CA 1
ATOM 1351 C C . PHE A 1 167 ? -36.969 -8.193 39.853 1.00 97.31 167 PHE A C 1
ATOM 1353 O O . PHE A 1 167 ? -37.928 -8.001 40.602 1.00 97.31 167 PHE A O 1
ATOM 1360 N N . GLU A 1 168 ? -35.968 -9.017 40.171 1.00 98.31 168 GLU A N 1
ATOM 1361 C CA . GLU A 1 168 ? -35.907 -9.741 41.448 1.00 98.31 168 GLU A CA 1
ATOM 1362 C C . GLU A 1 168 ? -35.896 -8.785 42.647 1.00 98.31 168 GLU A C 1
ATOM 1364 O O . GLU A 1 168 ? -36.671 -8.959 43.589 1.00 98.31 168 GLU A O 1
ATOM 1369 N N . ILE A 1 169 ? -35.078 -7.727 42.595 1.00 97.81 169 ILE A N 1
ATOM 1370 C CA . ILE A 1 169 ? -35.004 -6.714 43.656 1.00 97.81 169 ILE A CA 1
ATOM 1371 C C . ILE A 1 169 ? -36.356 -6.014 43.845 1.00 97.81 169 ILE A C 1
ATOM 1373 O O . ILE A 1 169 ? -36.813 -5.869 44.981 1.00 97.81 169 ILE A O 1
ATOM 1377 N N . GLU A 1 170 ? -37.012 -5.579 42.763 1.00 97.94 170 GLU A N 1
ATOM 1378 C CA . GLU A 1 170 ? -38.306 -4.893 42.874 1.00 97.94 170 GLU A CA 1
ATOM 1379 C C . GLU A 1 170 ? -39.413 -5.849 43.353 1.00 97.94 170 GLU A C 1
ATOM 1381 O O . GLU A 1 170 ? -40.271 -5.438 44.136 1.00 97.94 170 GLU A O 1
ATOM 1386 N N . SER A 1 171 ? -39.355 -7.132 42.977 1.00 98.19 171 SER A N 1
ATOM 1387 C CA . SER A 1 171 ? -40.249 -8.168 43.510 1.00 98.19 171 SER A CA 1
ATOM 1388 C C . SER A 1 171 ? -40.075 -8.333 45.023 1.00 98.19 171 SER A C 1
ATOM 1390 O O . SER A 1 171 ? -41.050 -8.228 45.766 1.00 98.19 171 SER A O 1
ATOM 1392 N N . ILE A 1 172 ? -38.837 -8.510 45.502 1.00 98.38 172 ILE A N 1
ATOM 1393 C CA . ILE A 1 172 ? -38.536 -8.649 46.939 1.00 98.38 172 ILE A CA 1
ATOM 1394 C C . ILE A 1 172 ? -38.971 -7.397 47.709 1.00 98.38 172 ILE A C 1
ATOM 1396 O O . ILE A 1 172 ? -39.511 -7.487 48.812 1.00 98.38 172 ILE A O 1
ATOM 1400 N N . LYS A 1 173 ? -38.762 -6.211 47.135 1.00 98.50 173 LYS A N 1
ATOM 1401 C CA . LYS A 1 173 ? -39.195 -4.943 47.728 1.00 98.50 173 LYS A CA 1
ATOM 1402 C C . LYS A 1 173 ? -40.717 -4.867 47.868 1.00 98.50 173 LYS A C 1
ATOM 1404 O O . LYS A 1 173 ? -41.203 -4.392 48.895 1.00 98.50 173 LYS A O 1
ATOM 1409 N N . LEU A 1 174 ? -41.474 -5.346 46.881 1.00 98.12 174 LEU A N 1
ATOM 1410 C CA . LEU A 1 174 ? -42.935 -5.398 46.952 1.00 98.12 174 LEU A CA 1
ATOM 1411 C C . LEU A 1 174 ? -43.423 -6.383 48.030 1.00 98.12 174 LEU A C 1
ATOM 1413 O O . LEU A 1 174 ? -44.345 -6.063 48.792 1.00 98.12 174 LEU A O 1
ATOM 1417 N N . ASP A 1 175 ? -42.771 -7.541 48.146 1.00 98.12 175 ASP A N 1
ATOM 1418 C CA . ASP A 1 175 ? -43.043 -8.524 49.200 1.00 98.12 175 ASP A CA 1
ATOM 1419 C C . ASP A 1 175 ? -42.732 -7.961 50.593 1.00 98.12 175 ASP A C 1
ATOM 1421 O O . ASP A 1 175 ? -43.529 -8.121 51.523 1.00 98.12 175 ASP A O 1
ATOM 1425 N N . LEU A 1 176 ? -41.621 -7.231 50.737 1.00 98.06 176 LEU A N 1
ATOM 1426 C CA . LEU A 1 176 ? -41.241 -6.559 51.979 1.00 98.06 176 LEU A CA 1
ATOM 1427 C C . LEU A 1 176 ? -42.298 -5.535 52.408 1.00 98.06 176 LEU A C 1
ATOM 1429 O O . LEU A 1 176 ? -42.747 -5.575 53.552 1.00 98.06 176 LEU A O 1
ATOM 1433 N N . ILE A 1 177 ? -42.755 -4.675 51.490 1.00 98.00 177 ILE A N 1
ATOM 1434 C CA . ILE A 1 177 ? -43.826 -3.701 51.764 1.00 98.00 177 ILE A CA 1
ATOM 1435 C C . ILE A 1 177 ? -45.104 -4.421 52.218 1.00 98.00 177 ILE A C 1
ATOM 1437 O O . ILE A 1 177 ? -45.763 -4.000 53.173 1.00 98.00 177 ILE A O 1
ATOM 1441 N N . THR A 1 178 ? -45.458 -5.527 51.560 1.00 98.38 178 THR A N 1
ATOM 1442 C CA . THR A 1 178 ? -46.631 -6.336 51.922 1.00 98.38 178 THR A CA 1
ATOM 1443 C C . THR A 1 178 ? -46.490 -6.927 53.328 1.00 98.38 178 THR A C 1
ATOM 1445 O O . THR A 1 178 ? -47.426 -6.876 54.133 1.00 98.38 178 THR A O 1
ATOM 1448 N N . MET A 1 179 ? -45.310 -7.452 53.658 1.00 97.69 179 MET A N 1
ATOM 1449 C CA . MET A 1 179 ? -45.002 -7.996 54.978 1.00 97.69 179 MET A CA 1
ATOM 1450 C C . MET A 1 179 ? -45.031 -6.916 56.069 1.00 97.69 179 MET A C 1
ATOM 1452 O O . MET A 1 179 ? -45.628 -7.148 57.120 1.00 97.69 179 MET A O 1
ATOM 1456 N N . GLU A 1 180 ? -44.465 -5.731 55.826 1.00 97.38 180 GLU A N 1
ATOM 1457 C CA . GLU A 1 180 ? -44.514 -4.595 56.757 1.00 97.38 180 GLU A CA 1
ATOM 1458 C C . GLU A 1 180 ? -45.957 -4.177 57.058 1.00 97.38 180 GLU A C 1
ATOM 1460 O O . GLU A 1 180 ? -46.337 -4.030 58.221 1.00 97.38 180 GLU A O 1
ATOM 1465 N N . GLN A 1 181 ? -46.805 -4.053 56.032 1.00 97.50 181 GLN A N 1
ATOM 1466 C CA . GLN A 1 181 ? -48.224 -3.735 56.219 1.00 97.50 181 GLN A CA 1
ATOM 1467 C C . GLN A 1 181 ? -48.947 -4.790 57.062 1.00 97.50 181 GLN A C 1
ATOM 1469 O O . GLN A 1 181 ? -49.758 -4.449 57.928 1.00 97.50 181 GLN A O 1
ATOM 1474 N N . ASN A 1 182 ? -48.660 -6.071 56.826 1.00 97.31 182 ASN A N 1
ATOM 1475 C CA . ASN A 1 182 ? -49.228 -7.163 57.611 1.00 97.31 182 ASN A CA 1
ATOM 1476 C C . ASN A 1 182 ? -48.729 -7.139 59.060 1.00 97.31 182 ASN A C 1
ATOM 1478 O O . ASN A 1 182 ? -49.531 -7.328 59.974 1.00 97.31 182 ASN A O 1
ATOM 1482 N N . TYR A 1 183 ? -47.450 -6.833 59.283 1.00 97.50 183 TYR A N 1
ATOM 1483 C CA . TYR A 1 183 ? -46.887 -6.648 60.617 1.00 97.50 183 TYR A CA 1
ATOM 1484 C C . TYR A 1 183 ? -47.580 -5.506 61.372 1.00 97.50 183 TYR A C 1
ATOM 1486 O O . TYR A 1 183 ? -48.013 -5.709 62.504 1.00 97.50 183 TYR A O 1
ATOM 1494 N N . PHE A 1 184 ? -47.776 -4.338 60.748 1.00 97.06 184 PHE A N 1
ATOM 1495 C CA . PHE A 1 184 ? -48.493 -3.223 61.381 1.00 97.06 184 PHE A CA 1
ATOM 1496 C C . PHE A 1 184 ? -49.943 -3.579 61.730 1.00 97.06 184 PHE A C 1
ATOM 1498 O O . PHE A 1 184 ? -50.412 -3.240 62.818 1.00 97.06 184 PHE A O 1
ATOM 1505 N N . LYS A 1 185 ? -50.651 -4.297 60.847 1.00 97.25 185 LYS A N 1
ATOM 1506 C CA . LYS A 1 185 ? -52.010 -4.794 61.127 1.00 97.25 185 LYS A CA 1
ATOM 1507 C C . LYS A 1 185 ? -52.023 -5.771 62.303 1.00 97.25 185 LYS A C 1
ATOM 1509 O O . LYS A 1 185 ? -52.831 -5.607 63.214 1.00 97.25 185 LYS A O 1
ATOM 1514 N N . ALA A 1 186 ? -51.119 -6.751 62.304 1.00 96.62 186 ALA A N 1
ATOM 1515 C CA . ALA A 1 186 ? -50.996 -7.724 63.383 1.00 96.62 186 ALA A CA 1
ATOM 1516 C C . ALA A 1 186 ? -50.656 -7.037 64.713 1.00 96.62 186 ALA A C 1
ATOM 1518 O O . ALA A 1 186 ? -51.277 -7.328 65.735 1.00 96.62 186 ALA A O 1
ATOM 1519 N N . LYS A 1 187 ? -49.738 -6.064 64.698 1.00 96.75 187 LYS A N 1
ATOM 1520 C CA . LYS A 1 187 ? -49.368 -5.294 65.884 1.00 96.75 187 LYS A CA 1
ATOM 1521 C C . LYS A 1 187 ? -50.547 -4.497 66.440 1.00 96.75 187 LYS A C 1
ATOM 1523 O O . LYS A 1 187 ? -50.817 -4.584 67.631 1.00 96.75 187 LYS A O 1
ATOM 1528 N N . LYS A 1 188 ? -51.309 -3.819 65.576 1.00 97.06 188 LYS A N 1
ATOM 1529 C CA . LYS A 1 188 ? -52.543 -3.130 65.974 1.00 97.06 188 LYS A CA 1
ATOM 1530 C C . LYS A 1 188 ? -53.542 -4.089 66.629 1.00 97.06 188 LYS A C 1
ATOM 1532 O O . LYS A 1 188 ? -54.034 -3.791 67.709 1.00 97.06 188 LYS A O 1
ATOM 1537 N N . SER A 1 189 ? -53.782 -5.256 66.026 1.00 94.50 189 SER A N 1
ATOM 1538 C CA . SER A 1 189 ? -54.686 -6.258 66.609 1.00 94.50 189 SER A CA 1
ATOM 1539 C C . SER A 1 189 ? -54.185 -6.812 67.949 1.00 94.50 189 SER A C 1
ATOM 1541 O O . SER A 1 189 ? -54.980 -7.077 68.848 1.00 94.50 189 SER A O 1
ATOM 1543 N N . GLN A 1 190 ? -52.865 -6.955 68.117 1.00 96.12 190 GLN A N 1
ATOM 1544 C CA . GLN A 1 190 ? -52.256 -7.362 69.382 1.00 96.12 190 GLN A CA 1
ATOM 1545 C C . GLN A 1 190 ? -52.463 -6.296 70.461 1.00 96.12 190 GLN A C 1
ATOM 1547 O O . GLN A 1 190 ? -52.797 -6.645 71.590 1.00 96.12 190 GLN A O 1
ATOM 1552 N N . ASP A 1 191 ? -52.264 -5.022 70.123 1.00 94.81 191 ASP A N 1
ATOM 1553 C CA . ASP A 1 191 ? -52.437 -3.908 71.056 1.00 94.81 191 ASP A CA 1
ATOM 1554 C C . ASP A 1 191 ? -53.916 -3.752 71.461 1.00 94.81 191 ASP A C 1
ATOM 1556 O O . ASP A 1 191 ? -54.200 -3.606 72.648 1.00 94.81 191 ASP A O 1
ATOM 1560 N N . GLU A 1 192 ? -54.854 -3.894 70.515 1.00 95.69 192 GLU A N 1
ATOM 1561 C CA . GLU A 1 192 ? -56.302 -3.960 70.788 1.00 95.69 192 GLU A CA 1
ATOM 1562 C C . GLU A 1 192 ? -56.637 -5.133 71.727 1.00 95.69 192 GLU A C 1
ATOM 1564 O O . GLU A 1 192 ? -57.291 -4.945 72.748 1.00 95.69 192 GLU A O 1
ATOM 1569 N N . THR A 1 193 ? -56.093 -6.327 71.467 1.00 94.75 193 THR A N 1
ATOM 1570 C CA . THR A 1 193 ? -56.295 -7.503 72.335 1.00 94.75 193 THR A CA 1
ATOM 1571 C C . THR A 1 193 ? -55.711 -7.293 73.739 1.00 94.75 193 THR A C 1
ATOM 1573 O O . THR A 1 193 ? -56.286 -7.733 74.734 1.00 94.75 193 THR A O 1
ATOM 1576 N N . ALA A 1 194 ? -54.550 -6.642 73.849 1.00 95.25 194 ALA A N 1
ATOM 1577 C CA . ALA A 1 194 ? -53.929 -6.333 75.135 1.00 95.25 194 ALA A CA 1
ATOM 1578 C C . ALA A 1 194 ? -54.757 -5.315 75.934 1.00 95.25 194 ALA A C 1
ATOM 1580 O O . ALA A 1 194 ? -54.914 -5.482 77.145 1.00 95.25 194 ALA A O 1
ATOM 1581 N N . GLN A 1 195 ? -55.316 -4.305 75.261 1.00 96.19 195 GLN A N 1
ATOM 1582 C CA . GLN A 1 195 ? -56.237 -3.341 75.857 1.00 96.19 195 GLN A CA 1
ATOM 1583 C C . GLN A 1 195 ? -57.528 -4.018 76.336 1.00 96.19 195 GLN A C 1
ATOM 1585 O O . GLN A 1 195 ? -57.922 -3.819 77.484 1.00 96.19 195 GLN A O 1
ATOM 1590 N N . ASP A 1 196 ? -58.151 -4.852 75.502 1.00 94.31 196 ASP A N 1
ATOM 1591 C CA . ASP A 1 196 ? -59.362 -5.598 75.862 1.00 94.31 196 ASP A CA 1
ATOM 1592 C C . ASP A 1 196 ? -59.121 -6.519 77.063 1.00 94.31 196 ASP A C 1
ATOM 1594 O O . ASP A 1 196 ? -59.925 -6.558 77.993 1.00 94.31 196 ASP A O 1
ATOM 1598 N N . ASN A 1 197 ? -57.974 -7.204 77.103 1.00 95.19 197 ASN A N 1
ATOM 1599 C CA . ASN A 1 197 ? -57.578 -8.012 78.256 1.00 95.19 197 ASN A CA 1
ATOM 1600 C C . ASN A 1 197 ? -57.383 -7.171 79.523 1.00 95.19 197 ASN A C 1
ATOM 1602 O O . ASN A 1 197 ? -57.743 -7.626 80.606 1.00 95.19 197 ASN A O 1
ATOM 1606 N N . ALA A 1 198 ? -56.820 -5.963 79.420 1.00 95.62 198 ALA A N 1
ATOM 1607 C CA . ALA A 1 198 ? -56.684 -5.064 80.564 1.00 95.62 198 ALA A CA 1
ATOM 1608 C C . ALA A 1 198 ? -58.059 -4.635 81.100 1.00 95.62 198 ALA A C 1
ATOM 1610 O O . ALA A 1 198 ? -58.304 -4.782 82.296 1.00 95.62 198 ALA A O 1
ATOM 1611 N N . MET A 1 199 ? -58.977 -4.225 80.217 1.00 96.19 199 MET A N 1
ATOM 1612 C CA . MET A 1 199 ? -60.360 -3.900 80.594 1.00 96.19 199 MET A CA 1
ATOM 1613 C C . MET A 1 199 ? -61.078 -5.102 81.220 1.00 96.19 199 MET A C 1
ATOM 1615 O O . MET A 1 199 ? -61.790 -4.967 82.213 1.00 96.19 199 MET A O 1
ATOM 1619 N N . MET A 1 200 ? -60.875 -6.301 80.669 1.00 94.81 200 MET A N 1
ATOM 1620 C CA . MET A 1 200 ? -61.455 -7.524 81.217 1.00 94.81 200 MET A CA 1
ATOM 1621 C C . MET A 1 200 ? -60.884 -7.853 82.602 1.00 94.81 200 MET A C 1
ATOM 1623 O O . MET A 1 200 ? -61.638 -8.241 83.490 1.00 94.81 200 MET A O 1
ATOM 1627 N N . ASN A 1 201 ? -59.580 -7.665 82.816 1.00 95.44 201 ASN A N 1
ATOM 1628 C CA . ASN A 1 201 ? -58.950 -7.860 84.123 1.00 95.44 201 ASN A CA 1
ATOM 1629 C C . ASN A 1 201 ? -59.453 -6.853 85.167 1.00 95.44 201 ASN A C 1
ATOM 1631 O O . ASN A 1 201 ? -59.665 -7.244 86.313 1.00 95.44 201 ASN A O 1
ATOM 1635 N N . GLU A 1 202 ? -59.676 -5.593 84.784 1.00 95.88 202 GLU A N 1
ATOM 1636 C CA . GLU A 1 202 ? -60.307 -4.589 85.653 1.00 95.88 202 GLU A CA 1
ATOM 1637 C C . GLU A 1 202 ? -61.718 -5.027 86.059 1.00 95.88 202 GLU A C 1
ATOM 1639 O O . GLU A 1 202 ? -62.020 -5.091 87.248 1.00 95.88 202 GLU A O 1
ATOM 1644 N N . LEU A 1 203 ? -62.545 -5.450 85.097 1.00 96.38 203 LEU A N 1
ATOM 1645 C CA . LEU A 1 203 ? -63.892 -5.947 85.383 1.00 96.38 203 LEU A CA 1
ATOM 1646 C C . LEU A 1 203 ? -63.880 -7.190 86.287 1.00 96.38 203 LEU A C 1
ATOM 1648 O O . LEU A 1 203 ? -64.719 -7.323 87.175 1.00 96.38 203 LEU A O 1
ATOM 1652 N N . ILE A 1 204 ? -62.935 -8.111 86.077 1.00 95.44 204 ILE A N 1
ATOM 1653 C CA . ILE A 1 204 ? -62.755 -9.275 86.954 1.00 95.44 204 ILE A CA 1
ATOM 1654 C C . ILE A 1 204 ? -62.411 -8.819 88.372 1.00 95.44 204 ILE A C 1
ATOM 1656 O O . ILE A 1 204 ? -62.965 -9.366 89.323 1.00 95.44 204 ILE A O 1
ATOM 1660 N N . HIS A 1 205 ? -61.526 -7.833 88.527 1.00 95.38 205 HIS A N 1
ATOM 1661 C CA . HIS A 1 205 ? -61.164 -7.305 89.838 1.00 95.38 205 HIS A CA 1
ATOM 1662 C C . HIS A 1 205 ? -62.363 -6.655 90.540 1.00 95.38 205 HIS A C 1
ATOM 1664 O O . HIS A 1 205 ? -62.607 -6.940 91.713 1.00 95.38 205 HIS A O 1
ATOM 1670 N N . ASP A 1 206 ? -63.162 -5.872 89.811 1.00 95.88 206 ASP A N 1
ATOM 1671 C CA . ASP A 1 206 ? -64.398 -5.274 90.323 1.00 95.88 206 ASP A CA 1
ATOM 1672 C C . ASP A 1 206 ? -65.402 -6.345 90.770 1.00 95.88 206 ASP A C 1
ATOM 1674 O O . ASP A 1 206 ? -65.982 -6.250 91.854 1.00 95.88 206 ASP A O 1
ATOM 1678 N N . LEU A 1 207 ? -65.586 -7.403 89.972 1.00 95.00 207 LEU A N 1
ATOM 1679 C CA . LEU A 1 207 ? -66.451 -8.530 90.332 1.00 95.00 207 LEU A CA 1
ATOM 1680 C C . LEU A 1 207 ? -65.921 -9.294 91.549 1.00 95.00 207 LEU A C 1
ATOM 1682 O O . LEU A 1 207 ? -66.705 -9.674 92.414 1.00 95.00 207 LEU A O 1
ATOM 1686 N N . GLN A 1 208 ? -64.608 -9.504 91.653 1.00 96.06 208 GLN A N 1
ATOM 1687 C CA . GLN A 1 208 ? -63.991 -10.115 92.834 1.00 96.06 208 GLN A CA 1
ATOM 1688 C C . GLN A 1 208 ? -64.222 -9.270 94.092 1.00 96.06 208 GLN A C 1
ATOM 1690 O O . GLN A 1 208 ? -64.524 -9.829 95.145 1.00 96.06 208 GLN A O 1
ATOM 1695 N N . LEU A 1 209 ? -64.128 -7.940 93.983 1.00 94.94 209 LEU A N 1
ATOM 1696 C CA . LEU A 1 209 ? -64.415 -7.022 95.085 1.00 94.94 209 LEU A CA 1
ATOM 1697 C C . LEU A 1 209 ? -65.886 -7.120 95.517 1.00 94.94 209 LEU A C 1
ATOM 1699 O O . LEU A 1 209 ? -66.170 -7.263 96.703 1.00 94.94 209 LEU A O 1
ATOM 1703 N N . GLN A 1 210 ? -66.815 -7.126 94.554 1.00 95.31 210 GLN A N 1
ATOM 1704 C CA . GLN A 1 210 ? -68.245 -7.301 94.825 1.00 95.31 210 GLN A CA 1
ATOM 1705 C C . GLN A 1 210 ? -68.554 -8.650 95.483 1.00 95.31 210 GLN A C 1
ATOM 1707 O O . GLN A 1 210 ? -69.384 -8.708 96.388 1.00 95.31 210 GLN A O 1
ATOM 1712 N N . ILE A 1 211 ? -67.890 -9.729 95.051 1.00 94.38 211 ILE A N 1
ATOM 1713 C CA . ILE A 1 211 ? -68.017 -11.053 95.674 1.00 94.38 211 ILE A CA 1
ATOM 1714 C C . ILE A 1 211 ? -67.527 -11.001 97.122 1.00 94.38 211 ILE A C 1
ATOM 1716 O O . ILE A 1 211 ? -68.254 -11.441 98.005 1.00 94.38 211 ILE A O 1
ATOM 1720 N N . TYR A 1 212 ? -66.354 -10.422 97.383 1.00 95.44 212 TYR A N 1
ATOM 1721 C CA . TYR A 1 212 ? -65.819 -10.288 98.741 1.00 95.44 212 TYR A CA 1
ATOM 1722 C C . TYR A 1 212 ? -66.748 -9.476 99.658 1.00 95.44 212 TYR A C 1
ATOM 1724 O O . TYR A 1 212 ? -67.018 -9.868 100.796 1.00 95.44 212 TYR A O 1
ATOM 1732 N N . ASP A 1 213 ? -67.288 -8.361 99.161 1.00 94.19 213 ASP A N 1
ATOM 1733 C CA . ASP A 1 213 ? -68.256 -7.554 99.905 1.00 94.19 213 ASP A CA 1
ATOM 1734 C C . ASP A 1 213 ? -69.546 -8.343 100.184 1.00 94.19 213 ASP A C 1
ATOM 1736 O O . ASP A 1 213 ? -70.068 -8.302 101.301 1.00 94.19 213 ASP A O 1
ATOM 1740 N N . ALA A 1 214 ? -70.043 -9.107 99.205 1.00 93.31 214 ALA A N 1
ATOM 1741 C CA . ALA A 1 214 ? -71.204 -9.977 99.377 1.00 93.31 214 ALA A CA 1
ATOM 1742 C C . ALA A 1 214 ? -70.942 -11.107 100.389 1.00 93.31 214 ALA A C 1
ATOM 1744 O O . ALA A 1 214 ? -71.788 -11.355 101.245 1.00 93.31 214 ALA A O 1
ATOM 1745 N N . GLU A 1 215 ? -69.774 -11.752 100.347 1.00 94.38 215 GLU A N 1
ATOM 1746 C CA . GLU A 1 215 ? -69.348 -12.763 101.324 1.00 94.38 215 GLU A CA 1
ATOM 1747 C C . GLU A 1 215 ? -69.309 -12.188 102.744 1.00 94.38 215 GLU A C 1
ATOM 1749 O O . GLU A 1 215 ? -69.816 -12.808 103.679 1.00 94.38 215 GLU A O 1
ATOM 1754 N N . LYS A 1 216 ? -68.798 -10.965 102.913 1.00 94.12 216 LYS A N 1
ATOM 1755 C CA . LYS A 1 216 ? -68.788 -10.270 104.207 1.00 94.12 216 LYS A CA 1
ATOM 1756 C C . LYS A 1 216 ? -70.200 -9.979 104.730 1.00 94.12 216 LYS A C 1
ATOM 1758 O O . LYS A 1 216 ? -70.446 -10.087 105.932 1.00 94.12 216 LYS A O 1
ATOM 1763 N N . VAL A 1 217 ? -71.130 -9.611 103.844 1.00 94.31 217 VAL A N 1
ATOM 1764 C CA . VAL A 1 217 ? -72.553 -9.435 104.192 1.00 94.31 217 VAL A CA 1
ATOM 1765 C C . VAL A 1 217 ? -73.189 -10.771 104.580 1.00 94.31 217 VAL A C 1
ATOM 1767 O O . VAL A 1 217 ? -73.940 -10.829 105.555 1.00 94.31 217 VAL A O 1
ATOM 1770 N N . ILE A 1 218 ? -72.873 -11.853 103.863 1.00 92.56 218 ILE A N 1
ATOM 1771 C CA . ILE A 1 218 ? -73.326 -13.204 104.214 1.00 92.56 218 ILE A CA 1
ATOM 1772 C C . ILE A 1 218 ? -72.817 -13.574 105.613 1.00 92.56 218 ILE A C 1
ATOM 1774 O O . ILE A 1 218 ? -73.622 -13.964 106.451 1.00 92.56 218 ILE A O 1
ATOM 1778 N N . GLU A 1 219 ? -71.535 -13.355 105.916 1.00 94.12 219 GLU A N 1
ATOM 1779 C CA . GLU A 1 219 ? -70.956 -13.635 107.238 1.00 94.12 219 GLU A CA 1
ATOM 1780 C C . GLU A 1 219 ? -71.651 -12.839 108.362 1.00 94.12 219 GLU A C 1
ATOM 1782 O O . GLU A 1 219 ? -71.909 -13.373 109.446 1.00 94.12 219 GLU A O 1
ATOM 1787 N N . SER A 1 220 ? -71.992 -11.560 108.136 1.00 93.06 220 SER A N 1
ATOM 1788 C CA . SER A 1 220 ? -72.726 -10.780 109.142 1.00 93.06 220 SER A CA 1
ATOM 1789 C C . SER A 1 220 ? -74.152 -11.295 109.347 1.00 93.06 220 SER A C 1
ATOM 1791 O O . SER A 1 220 ? -74.596 -11.393 110.491 1.00 93.06 220 SER A O 1
ATOM 1793 N N . LEU A 1 221 ? -74.844 -11.672 108.265 1.00 92.62 221 LEU A N 1
ATOM 1794 C CA . LEU A 1 221 ? -76.173 -12.287 108.327 1.00 92.62 221 LEU A CA 1
ATOM 1795 C C . LEU A 1 221 ? -76.146 -13.675 108.980 1.00 92.62 221 LEU A C 1
ATOM 1797 O O . LEU A 1 221 ? -77.098 -14.043 109.663 1.00 92.62 221 LEU A O 1
ATOM 1801 N N . GLU A 1 222 ? -75.075 -14.450 108.804 1.00 92.88 222 GLU A N 1
ATOM 1802 C CA . GLU A 1 222 ? -74.879 -15.736 109.478 1.00 92.88 222 GLU A CA 1
ATOM 1803 C C . GLU A 1 222 ? -74.703 -15.553 110.986 1.00 92.88 222 GLU A C 1
ATOM 1805 O O . GLU A 1 222 ? -75.380 -16.229 111.762 1.00 92.88 222 GLU A O 1
ATOM 1810 N N . LYS A 1 223 ? -73.860 -14.603 111.417 1.00 92.31 223 LYS A N 1
ATOM 1811 C CA . LYS A 1 223 ? -73.703 -14.248 112.841 1.00 92.31 223 LYS A CA 1
ATOM 1812 C C . LYS A 1 223 ? -75.017 -13.769 113.448 1.00 92.31 223 LYS A C 1
ATOM 1814 O O . LYS A 1 223 ? -75.367 -14.179 114.554 1.00 92.31 223 LYS A O 1
ATOM 1819 N N . GLU A 1 224 ? -75.757 -12.934 112.723 1.00 90.19 224 GLU A N 1
ATOM 1820 C CA . GLU A 1 224 ? -77.096 -12.509 113.127 1.00 90.19 224 GLU A CA 1
ATOM 1821 C C . GLU A 1 224 ? -78.054 -13.703 113.230 1.00 90.19 224 GLU A C 1
ATOM 1823 O O . GLU A 1 224 ? -78.749 -13.830 114.232 1.00 90.19 224 GLU A O 1
ATOM 1828 N N . ASN A 1 225 ? -78.042 -14.631 112.266 1.00 90.88 225 ASN A N 1
ATOM 1829 C CA . ASN A 1 225 ? -78.837 -15.862 112.317 1.00 90.88 225 ASN A CA 1
ATOM 1830 C C . ASN A 1 225 ? -78.498 -16.729 113.536 1.00 90.88 225 ASN A C 1
ATOM 1832 O O . ASN A 1 225 ? -79.405 -17.274 114.161 1.00 90.88 225 ASN A O 1
ATOM 1836 N N . VAL A 1 226 ? -77.214 -16.873 113.878 1.00 92.88 226 VAL A N 1
ATOM 1837 C CA . VAL A 1 226 ? -76.774 -17.600 115.080 1.00 92.88 226 VAL A CA 1
ATOM 1838 C C . VAL A 1 226 ? -77.311 -16.915 116.335 1.00 92.88 226 VAL A C 1
ATOM 1840 O O . VAL A 1 226 ? -77.958 -17.576 117.141 1.00 92.88 226 VAL A O 1
ATOM 1843 N N . ASN A 1 227 ? -77.148 -15.595 116.457 1.00 91.62 227 ASN A N 1
ATOM 1844 C CA . ASN A 1 227 ? -77.681 -14.819 117.580 1.00 91.62 227 ASN A CA 1
ATOM 1845 C C . ASN A 1 227 ? -79.214 -14.935 117.675 1.00 91.62 227 ASN A C 1
ATOM 1847 O O . ASN A 1 227 ? -79.755 -15.186 118.745 1.00 91.62 227 ASN A O 1
ATOM 1851 N N . LEU A 1 228 ? -79.935 -14.830 116.556 1.00 90.06 228 LEU A N 1
ATOM 1852 C CA . LEU A 1 228 ? -81.388 -15.008 116.522 1.00 90.06 228 LEU A CA 1
ATOM 1853 C C . LEU A 1 228 ? -81.805 -16.433 116.899 1.00 90.06 228 LEU A C 1
ATOM 1855 O O . LEU A 1 228 ? -82.807 -16.601 117.587 1.00 90.06 228 LEU A O 1
ATOM 1859 N N . ARG A 1 229 ? -81.050 -17.465 116.499 1.00 89.88 229 ARG A N 1
ATOM 1860 C CA . ARG A 1 229 ? -81.288 -18.845 116.952 1.00 89.88 229 ARG A CA 1
ATOM 1861 C C . ARG A 1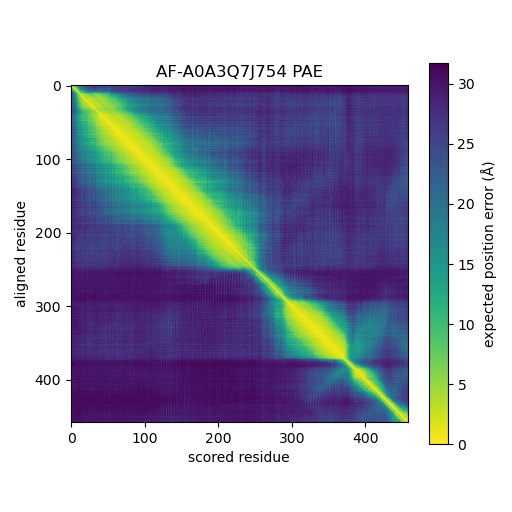 229 ? -81.034 -19.007 118.446 1.00 89.88 229 ARG A C 1
ATOM 1863 O O . ARG A 1 229 ? -81.817 -19.685 119.099 1.00 89.88 229 ARG A O 1
ATOM 1870 N N . GLU A 1 230 ? -79.994 -18.387 118.993 1.00 88.62 230 GLU A N 1
ATOM 1871 C CA . GLU A 1 230 ? -79.721 -18.376 120.435 1.00 88.62 230 GLU A CA 1
ATOM 1872 C C . GLU A 1 230 ? -80.820 -17.636 121.207 1.00 88.62 230 GLU A C 1
ATOM 1874 O O . GLU A 1 230 ? -81.299 -18.141 122.223 1.00 88.62 230 GLU A O 1
ATOM 1879 N N . GLN A 1 231 ? -81.280 -16.486 120.701 1.00 88.38 231 GLN A N 1
ATOM 1880 C CA . GLN A 1 231 ? -82.427 -15.743 121.233 1.00 88.38 231 GLN A CA 1
ATOM 1881 C C . GLN A 1 231 ? -83.714 -16.560 121.154 1.00 88.38 231 GLN A C 1
ATOM 1883 O O . GLN A 1 231 ? -84.487 -16.591 122.108 1.00 88.38 231 GLN A O 1
ATOM 1888 N N . LEU A 1 232 ? -83.942 -17.264 120.045 1.00 87.12 232 LEU A N 1
ATOM 1889 C CA . LEU A 1 232 ? -85.074 -18.168 119.895 1.00 87.12 232 LEU A CA 1
ATOM 1890 C C . LEU A 1 232 ? -84.973 -19.324 120.887 1.00 87.12 232 LEU A C 1
ATOM 1892 O O . LEU A 1 232 ? -85.963 -19.640 121.527 1.00 87.12 232 LEU A O 1
ATOM 1896 N N . GLN A 1 233 ? -83.798 -19.926 121.066 1.00 86.00 233 GLN A N 1
ATOM 1897 C CA . GLN A 1 233 ? -83.591 -21.027 122.002 1.00 86.00 233 GLN A CA 1
ATOM 1898 C C . GLN A 1 233 ? -83.743 -20.578 123.461 1.00 86.00 233 GLN A C 1
ATOM 1900 O O . GLN A 1 233 ? -84.341 -21.296 124.260 1.00 86.00 233 GLN A O 1
ATOM 1905 N N . THR A 1 234 ? -83.248 -19.391 123.824 1.00 84.50 234 THR A N 1
ATOM 1906 C CA . THR A 1 234 ? -83.477 -18.799 125.154 1.00 84.50 234 THR A CA 1
ATOM 1907 C C . THR A 1 234 ? -84.937 -18.423 125.347 1.00 84.50 234 THR A C 1
ATOM 1909 O O . THR A 1 234 ? -85.500 -18.727 126.392 1.00 84.50 234 THR A O 1
ATOM 1912 N N . SER A 1 235 ? -85.591 -17.838 124.345 1.00 82.50 235 SER A N 1
ATOM 1913 C CA . SER A 1 235 ? -87.032 -17.582 124.363 1.00 82.50 235 SER A CA 1
ATOM 1914 C C . SER A 1 235 ? -87.843 -18.875 124.450 1.00 82.50 235 SER A C 1
ATOM 1916 O O . SER A 1 235 ? -88.825 -18.911 125.176 1.00 82.50 235 SER A O 1
ATOM 1918 N N . GLU A 1 236 ? -87.454 -19.945 123.756 1.00 82.44 236 GLU A N 1
ATOM 1919 C CA . GLU A 1 236 ? -88.076 -21.267 123.850 1.00 82.44 236 GLU A CA 1
ATOM 1920 C C . GLU A 1 236 ? -87.853 -21.885 125.225 1.00 82.44 236 GLU A C 1
ATOM 1922 O O . GLU A 1 236 ? -88.793 -22.436 125.785 1.00 82.44 236 GLU A O 1
ATOM 1927 N N . MET A 1 237 ? -86.646 -21.798 125.793 1.00 81.69 237 MET A N 1
ATOM 1928 C CA . MET A 1 237 ? -86.394 -22.219 127.171 1.00 81.69 237 MET A CA 1
ATOM 1929 C C . MET A 1 237 ? -87.244 -21.416 128.143 1.00 81.69 237 MET A C 1
ATOM 1931 O O . MET A 1 237 ? -87.853 -22.028 129.009 1.00 81.69 237 MET A O 1
ATOM 1935 N N . ASN A 1 238 ? -87.341 -20.095 127.976 1.00 82.00 238 ASN A N 1
ATOM 1936 C CA . ASN A 1 238 ? -88.196 -19.213 128.771 1.00 82.00 238 ASN A CA 1
ATOM 1937 C C . ASN A 1 238 ? -89.679 -19.545 128.583 1.00 82.00 238 ASN A C 1
ATOM 1939 O O . ASN A 1 238 ? -90.430 -19.515 129.546 1.00 82.00 238 ASN A O 1
ATOM 1943 N N . ALA A 1 239 ? -90.112 -19.896 127.370 1.00 74.81 239 ALA A N 1
ATOM 1944 C CA . ALA A 1 239 ? -91.478 -20.306 127.060 1.00 74.81 239 ALA A CA 1
ATOM 1945 C C . ALA A 1 239 ? -91.788 -21.713 127.586 1.00 74.81 239 ALA A C 1
ATOM 1947 O O . ALA A 1 239 ? -92.922 -21.965 127.985 1.00 74.81 239 ALA A O 1
ATOM 1948 N N . ARG A 1 240 ? -90.801 -22.617 127.637 1.00 76.00 240 ARG A N 1
ATOM 1949 C CA . ARG A 1 240 ? -90.895 -23.926 128.299 1.00 76.00 240 ARG A CA 1
ATOM 1950 C C . ARG A 1 240 ? -90.888 -23.781 129.808 1.00 76.00 240 ARG A C 1
ATOM 1952 O O . ARG A 1 240 ? -91.774 -24.340 130.417 1.00 76.00 240 ARG A O 1
ATOM 1959 N N . THR A 1 241 ? -90.014 -22.971 130.406 1.00 75.75 241 THR A N 1
ATOM 1960 C CA . THR A 1 241 ? -90.078 -22.661 131.847 1.00 75.75 241 THR A CA 1
ATOM 1961 C C . THR A 1 241 ? -91.344 -21.897 132.191 1.00 75.75 241 THR A C 1
ATOM 1963 O O . THR A 1 241 ? -91.875 -22.082 133.274 1.00 75.75 241 THR A O 1
ATOM 1966 N N . PHE A 1 242 ? -91.855 -21.045 131.301 1.00 75.06 242 PHE A N 1
ATOM 1967 C CA . PHE A 1 242 ? -93.164 -20.424 131.453 1.00 75.06 242 PHE A CA 1
ATOM 1968 C C . PHE A 1 242 ? -94.267 -21.468 131.327 1.00 75.06 242 PHE A C 1
ATOM 1970 O O . PHE A 1 242 ? -95.156 -21.447 132.153 1.00 75.06 242 PHE A O 1
ATOM 1977 N N . SER A 1 243 ? -94.202 -22.399 130.373 1.00 65.06 243 SER A N 1
ATOM 1978 C CA . SER A 1 243 ? -95.182 -23.485 130.224 1.00 65.06 243 SER A CA 1
ATOM 1979 C C . SER A 1 243 ? -95.135 -24.469 131.388 1.00 65.06 243 SER A C 1
ATOM 1981 O O . SER A 1 243 ? -96.187 -24.883 131.835 1.00 65.06 243 SER A O 1
ATOM 1983 N N . GLU A 1 244 ? -93.959 -24.775 131.931 1.00 67.81 244 GLU A N 1
ATOM 1984 C CA . GLU A 1 244 ? -93.747 -25.564 133.147 1.00 67.81 244 GLU A CA 1
ATOM 1985 C C . GLU A 1 244 ? -94.249 -24.793 134.366 1.00 67.81 244 GLU A C 1
ATOM 1987 O O . GLU A 1 244 ? -95.014 -25.341 135.145 1.00 67.81 244 GLU A O 1
ATOM 1992 N N . LYS A 1 245 ? -93.928 -23.496 134.499 1.00 64.25 245 LYS A N 1
ATOM 1993 C CA . LYS A 1 245 ? -94.505 -22.622 135.534 1.00 64.25 245 LYS A CA 1
ATOM 1994 C C . LYS A 1 245 ? -96.013 -22.504 135.390 1.00 64.25 245 LYS A C 1
ATOM 1996 O O . LYS A 1 245 ? -96.686 -22.413 136.397 1.00 64.25 245 LYS A O 1
ATOM 2001 N N . VAL A 1 246 ? -96.555 -22.497 134.178 1.00 59.06 246 VAL A N 1
ATOM 2002 C CA . VAL A 1 246 ? -97.989 -22.468 133.872 1.00 59.06 246 VAL A CA 1
ATOM 2003 C C . VAL A 1 246 ? -98.614 -23.830 134.186 1.00 59.06 246 VAL A C 1
ATOM 2005 O O . VAL A 1 246 ? -99.654 -23.863 134.825 1.00 59.06 246 VAL A O 1
ATOM 2008 N N . GLU A 1 247 ? -97.979 -24.953 133.854 1.00 55.94 247 GLU A N 1
ATOM 2009 C CA . GLU A 1 247 ? -98.404 -26.305 134.249 1.00 55.94 247 GLU A CA 1
ATOM 2010 C C . GLU A 1 247 ? -98.345 -26.506 135.772 1.00 55.94 247 GLU A C 1
ATOM 2012 O O . GLU A 1 247 ? -99.213 -27.172 136.342 1.00 55.94 247 GLU A O 1
ATOM 2017 N N . GLU A 1 248 ? -97.379 -25.884 136.448 1.00 54.94 248 GLU A N 1
ATOM 2018 C CA . GLU A 1 248 ? -97.243 -25.856 137.905 1.00 54.94 248 GLU A CA 1
ATOM 2019 C C . GLU A 1 248 ? -98.270 -24.890 138.542 1.00 54.94 248 GLU A C 1
ATOM 2021 O O . GLU A 1 248 ? -98.914 -25.235 139.533 1.00 54.94 248 GLU A O 1
ATOM 2026 N N . LEU A 1 249 ? -98.540 -23.735 137.913 1.00 44.19 249 LEU A N 1
ATOM 2027 C CA . LEU A 1 249 ? -99.531 -22.726 138.333 1.00 44.19 249 LEU A CA 1
ATOM 2028 C C . LEU A 1 249 ? -100.987 -23.139 138.055 1.00 44.19 249 LEU A C 1
ATOM 2030 O O . LEU A 1 249 ? -101.889 -22.747 138.796 1.00 44.19 249 LEU A O 1
ATOM 2034 N N . PHE A 1 250 ? -101.256 -23.998 137.071 1.00 43.66 250 PHE A N 1
ATOM 2035 C CA . PHE A 1 250 ? -102.582 -24.596 136.853 1.00 43.66 250 PHE A CA 1
ATOM 2036 C C . PHE A 1 250 ? -102.834 -25.839 137.728 1.00 43.66 250 PHE A C 1
ATOM 2038 O O . PHE A 1 250 ? -103.875 -26.490 137.603 1.00 43.66 250 PHE A O 1
ATOM 2045 N N . ARG A 1 251 ? -101.943 -26.100 138.699 1.00 39.12 251 ARG A N 1
ATOM 2046 C CA . ARG A 1 251 ? -102.168 -26.972 139.862 1.00 39.12 251 ARG A CA 1
ATOM 2047 C C . ARG A 1 251 ? -102.300 -26.195 141.190 1.00 39.12 251 ARG A C 1
ATOM 2049 O O . ARG A 1 251 ? -102.233 -26.810 142.252 1.00 39.12 251 ARG A O 1
ATOM 2056 N N . GLY A 1 252 ? -102.566 -24.883 141.178 1.00 32.78 252 GLY A N 1
ATOM 2057 C CA . GLY A 1 252 ? -102.939 -24.169 142.407 1.00 32.78 252 GLY A CA 1
ATOM 2058 C C . GLY A 1 252 ? -102.863 -22.640 142.358 1.00 32.78 252 GLY A C 1
ATOM 2059 O O . GLY A 1 252 ? -101.805 -22.078 142.574 1.00 32.78 252 GLY A O 1
ATOM 2060 N N . LEU A 1 253 ? -104.033 -22.011 142.198 1.00 31.09 253 LEU A N 1
ATOM 2061 C CA . LEU A 1 253 ? -104.449 -20.664 142.638 1.00 31.09 253 LEU A CA 1
ATOM 2062 C C . LEU A 1 253 ? -103.642 -19.374 142.280 1.00 31.09 253 LEU A C 1
ATOM 2064 O O . LEU A 1 253 ? -102.565 -19.156 142.808 1.00 31.09 253 LEU A O 1
ATOM 2068 N N . ILE A 1 254 ? -104.315 -18.466 141.529 1.00 29.64 254 ILE A N 1
ATOM 2069 C CA . ILE A 1 254 ? -104.660 -17.018 141.775 1.00 29.64 254 ILE A CA 1
ATOM 2070 C C . ILE A 1 254 ? -103.563 -16.071 142.392 1.00 29.64 254 ILE A C 1
ATOM 2072 O O . ILE A 1 254 ? -102.953 -16.455 143.379 1.00 29.64 254 ILE A O 1
ATOM 2076 N N . PRO A 1 255 ? -103.526 -14.734 142.122 1.00 44.41 255 PRO A N 1
ATOM 2077 C CA . PRO A 1 255 ? -103.271 -13.938 140.901 1.00 44.41 255 PRO A CA 1
ATOM 2078 C C . PRO A 1 255 ? -102.326 -12.702 141.145 1.00 44.41 255 PRO A C 1
ATOM 2080 O O . PRO A 1 255 ? -101.860 -12.462 142.251 1.00 44.41 255 PRO A O 1
ATOM 2083 N N . ASN A 1 256 ? -102.219 -11.836 140.125 1.00 25.95 256 ASN A N 1
ATOM 2084 C CA . ASN A 1 256 ? -102.032 -10.367 140.167 1.00 25.95 256 ASN A CA 1
ATOM 2085 C C . ASN A 1 256 ? -100.669 -9.712 140.507 1.00 25.95 256 ASN A C 1
ATOM 2087 O O . ASN A 1 256 ? -100.160 -9.790 141.617 1.00 25.95 256 ASN A O 1
ATOM 2091 N N . ASN A 1 257 ? -100.290 -8.864 139.541 1.00 25.73 257 ASN A N 1
ATOM 2092 C CA . ASN A 1 257 ? -99.884 -7.456 139.647 1.00 25.73 257 ASN A CA 1
ATOM 2093 C C . ASN A 1 257 ? -98.447 -7.025 140.009 1.00 25.73 257 ASN A C 1
ATOM 2095 O O . ASN A 1 257 ? -97.924 -7.294 141.082 1.00 25.73 257 ASN A O 1
ATOM 2099 N N . ASP A 1 258 ? -97.967 -6.186 139.082 1.00 26.83 258 ASP A N 1
ATOM 2100 C CA . ASP A 1 258 ? -97.322 -4.876 139.234 1.00 26.83 258 ASP A CA 1
ATOM 2101 C C . ASP A 1 258 ? -95.816 -4.745 139.551 1.00 26.83 258 ASP A C 1
ATOM 2103 O O . ASP A 1 258 ? -95.296 -5.159 140.581 1.00 26.83 258 ASP A O 1
ATOM 2107 N N . ASP A 1 259 ? -95.194 -4.003 138.624 1.00 26.91 259 ASP A N 1
ATOM 2108 C CA . ASP A 1 259 ? -94.243 -2.905 138.807 1.00 26.91 259 ASP A CA 1
ATOM 2109 C C . ASP A 1 259 ? -92.735 -3.128 139.067 1.00 26.91 259 ASP A C 1
ATOM 2111 O O . ASP A 1 259 ? -92.287 -3.740 140.030 1.00 26.91 259 ASP A O 1
ATOM 2115 N N . SER A 1 260 ? -91.973 -2.371 138.255 1.00 27.31 260 SER A N 1
ATOM 2116 C CA . SER A 1 260 ? -90.869 -1.454 138.621 1.00 27.31 260 SER A CA 1
ATOM 2117 C C . SER A 1 260 ? -89.387 -1.783 138.295 1.00 27.31 260 SER A C 1
ATOM 2119 O O . SER A 1 260 ? -88.777 -2.719 138.790 1.00 27.31 260 SER A O 1
ATOM 2121 N N . SER A 1 261 ? -88.815 -0.853 137.506 1.00 27.81 261 SER A N 1
ATOM 2122 C CA . SER A 1 261 ? -87.536 -0.112 137.655 1.00 27.81 261 SER A CA 1
ATOM 2123 C C . SER A 1 261 ? -86.130 -0.749 137.515 1.00 27.81 261 SER A C 1
ATOM 2125 O O . SER A 1 261 ? -85.721 -1.588 138.300 1.00 27.81 261 SER A O 1
ATOM 2127 N N . SER A 1 262 ? -85.365 -0.144 136.582 1.00 28.58 262 SER A N 1
ATOM 2128 C CA . SER A 1 262 ? -83.974 0.394 136.619 1.00 28.58 262 SER A CA 1
ATOM 2129 C C . SER A 1 262 ? -82.785 -0.395 137.205 1.00 28.58 262 SER A C 1
ATOM 2131 O O . SER A 1 262 ? -82.820 -0.730 138.379 1.00 28.58 262 SER A O 1
ATOM 2133 N N . SER A 1 263 ? -81.645 -0.429 136.482 1.00 26.59 263 SER A N 1
ATOM 2134 C CA . SER A 1 263 ? -80.399 0.336 136.787 1.00 26.59 263 SER A CA 1
ATOM 2135 C C . SER A 1 263 ? -79.136 -0.170 136.038 1.00 26.59 263 SER A C 1
ATOM 2137 O O . SER A 1 263 ? -78.827 -1.348 136.126 1.00 26.59 263 SER A O 1
ATOM 2139 N N . LYS A 1 264 ? -78.436 0.763 135.361 1.00 30.23 264 LYS A N 1
ATOM 2140 C CA . LYS A 1 264 ? -76.981 1.114 135.324 1.00 30.23 264 LYS A CA 1
ATOM 2141 C C . LYS A 1 264 ? -75.801 0.099 135.229 1.00 30.23 264 LYS A C 1
ATOM 2143 O O . LYS A 1 264 ? -75.886 -1.018 135.711 1.00 30.23 264 LYS A O 1
ATOM 2148 N N . GLU A 1 265 ? -74.670 0.691 134.765 1.00 27.78 265 GLU A N 1
ATOM 2149 C CA . GLU A 1 265 ? -73.216 0.403 134.999 1.00 27.78 265 GLU A CA 1
ATOM 2150 C C . GLU A 1 265 ? -72.506 -0.606 134.056 1.00 27.78 265 GLU A C 1
ATOM 2152 O O . GLU A 1 265 ? -73.124 -1.573 133.639 1.00 27.78 265 GLU A O 1
ATOM 2157 N N . ASP A 1 266 ? -71.216 -0.522 133.667 1.00 28.64 266 ASP A N 1
ATOM 2158 C CA . ASP A 1 266 ? -70.140 0.503 133.634 1.00 28.64 266 ASP A CA 1
ATOM 2159 C C . ASP A 1 266 ? -68.876 -0.099 132.930 1.00 28.64 266 ASP A C 1
ATOM 2161 O O . ASP A 1 266 ? -68.809 -1.314 132.758 1.00 28.64 266 ASP A O 1
ATOM 2165 N N . ALA A 1 267 ? -67.847 0.737 132.656 1.00 29.09 267 ALA A N 1
ATOM 2166 C CA . ALA A 1 267 ? -66.384 0.425 132.596 1.00 29.09 267 ALA A CA 1
ATOM 2167 C C . ALA A 1 267 ? -65.798 -0.443 131.429 1.00 29.09 267 ALA A C 1
ATOM 2169 O O . ALA A 1 267 ? -66.427 -1.367 130.947 1.00 29.09 267 ALA A O 1
ATOM 2170 N N . SER A 1 268 ? -64.559 -0.301 130.912 1.00 30.80 268 SER A N 1
ATOM 2171 C CA . SER A 1 268 ? -63.391 0.571 131.163 1.00 30.80 268 SER A CA 1
ATOM 2172 C C . SER A 1 268 ? -62.269 0.337 130.110 1.00 30.80 268 SER A C 1
ATOM 2174 O O . SER A 1 268 ? -62.112 -0.781 129.636 1.00 30.80 268 SER A O 1
ATOM 2176 N N . ALA A 1 269 ? -61.477 1.394 129.855 1.00 28.72 269 ALA A N 1
ATOM 2177 C CA . ALA A 1 269 ? -60.008 1.505 129.652 1.00 28.72 269 ALA A CA 1
ATOM 2178 C C . ALA A 1 269 ? -59.189 0.662 128.625 1.00 28.72 269 ALA A C 1
ATOM 2180 O O . ALA A 1 269 ? -59.186 -0.560 128.676 1.00 28.72 269 ALA A O 1
ATOM 2181 N N . SER A 1 270 ? -58.278 1.323 127.870 1.00 30.59 270 SER A N 1
ATOM 2182 C CA . SER A 1 270 ? -56.801 1.318 128.116 1.00 30.59 270 SER A CA 1
ATOM 2183 C C . SER A 1 270 ? -55.900 1.432 126.854 1.00 30.59 270 SER A C 1
ATOM 2185 O O . SER A 1 270 ? -56.037 0.631 125.938 1.00 30.59 270 SER A O 1
ATOM 2187 N N . SER A 1 271 ? -54.890 2.331 126.926 1.00 32.06 271 SER A N 1
ATOM 2188 C CA . SER A 1 271 ? -53.504 2.213 126.381 1.00 32.06 271 SER A CA 1
ATOM 2189 C C . SER A 1 271 ? -53.265 2.271 124.855 1.00 32.06 271 SER A C 1
ATOM 2191 O O . SER A 1 271 ? -53.933 1.582 124.106 1.00 32.06 271 SER A O 1
ATOM 2193 N N . CYS A 1 272 ? -52.242 2.899 124.257 1.00 30.62 272 CYS A N 1
ATOM 2194 C CA . CYS A 1 272 ? -51.266 3.973 124.519 1.00 30.62 272 CYS A CA 1
ATOM 2195 C C . CYS A 1 272 ? -50.455 4.101 123.207 1.00 30.62 272 CYS A C 1
ATOM 2197 O O . CYS A 1 272 ? -50.040 3.093 122.648 1.00 30.62 272 CYS A O 1
ATOM 2199 N N . CYS A 1 273 ? -50.216 5.346 122.789 1.00 31.45 273 CYS A N 1
ATOM 2200 C CA . CYS A 1 273 ? -48.964 5.866 122.221 1.00 31.45 273 CYS A CA 1
ATOM 2201 C C . CYS A 1 273 ? -48.460 5.464 120.816 1.00 31.45 273 CYS A C 1
ATOM 2203 O O . CYS A 1 273 ? -48.139 4.316 120.546 1.00 31.45 273 CYS A O 1
ATOM 2205 N N . GLY A 1 274 ? -48.181 6.511 120.025 1.00 33.59 274 GLY A N 1
ATOM 2206 C CA . GLY A 1 274 ? -46.804 6.858 119.642 1.00 33.59 274 GLY A CA 1
ATOM 2207 C C . GLY A 1 274 ? -46.349 6.487 118.230 1.00 33.59 274 GLY A C 1
ATOM 2208 O O . GLY A 1 274 ? -46.091 5.322 117.970 1.00 33.59 274 GLY A O 1
ATOM 2209 N N . ASP A 1 275 ? -46.212 7.522 117.390 1.00 41.84 275 ASP A N 1
ATOM 2210 C CA . ASP A 1 275 ? -45.262 7.750 116.286 1.00 41.84 275 ASP A CA 1
ATOM 2211 C C . ASP A 1 275 ? -44.697 6.554 115.503 1.00 41.84 275 ASP A C 1
ATOM 2213 O O . ASP A 1 275 ? -44.102 5.660 116.079 1.00 41.84 275 ASP A O 1
ATOM 2217 N N . ILE A 1 276 ? -44.740 6.634 114.164 1.00 47.66 276 ILE A N 1
ATOM 2218 C CA . ILE A 1 276 ? -43.589 6.418 113.258 1.00 47.66 276 ILE A CA 1
ATOM 2219 C C . ILE A 1 276 ? -44.031 6.811 111.836 1.00 47.66 276 ILE A C 1
ATOM 2221 O O . ILE A 1 276 ? -44.515 6.029 111.017 1.00 47.66 276 ILE A O 1
ATOM 2225 N N . LEU A 1 277 ? -43.832 8.096 111.547 1.00 55.03 277 LEU A N 1
ATOM 2226 C CA . LEU A 1 277 ? -43.517 8.588 110.213 1.00 55.03 277 LEU A CA 1
ATOM 2227 C C . LEU A 1 277 ? -42.120 8.022 109.876 1.00 55.03 277 LEU A C 1
ATOM 2229 O O . LEU A 1 277 ? -41.133 8.457 110.464 1.00 55.03 277 LEU A O 1
ATOM 2233 N N . GLY A 1 278 ? -42.014 7.000 109.020 1.00 45.94 278 GLY A N 1
ATOM 2234 C CA . GLY A 1 278 ? -40.710 6.347 108.797 1.00 45.94 278 GLY A CA 1
ATOM 2235 C C . GLY A 1 278 ? -40.579 5.315 107.665 1.00 45.94 278 GLY A C 1
ATOM 2236 O O . GLY A 1 278 ? -39.520 5.289 107.045 1.00 45.94 278 GLY A O 1
ATOM 2237 N N . PRO A 1 279 ? -41.586 4.490 107.310 1.00 58.00 279 PRO A N 1
ATOM 2238 C CA . PRO A 1 279 ? -41.326 3.397 106.353 1.00 58.00 279 PRO A CA 1
ATOM 2239 C C . PRO A 1 279 ? -41.554 3.692 104.858 1.00 58.00 279 PRO A C 1
ATOM 2241 O O . PRO A 1 279 ? -41.238 2.842 104.028 1.00 58.00 279 PRO A O 1
ATOM 2244 N N . LEU A 1 280 ? -42.063 4.864 104.457 1.00 45.91 280 LEU A N 1
ATOM 2245 C CA . LEU A 1 280 ? -42.380 5.132 103.037 1.00 45.91 280 LEU A CA 1
ATOM 2246 C C . LEU A 1 280 ? -41.198 5.634 102.185 1.00 45.91 280 LEU A C 1
ATOM 2248 O O . LEU A 1 280 ? -41.346 5.809 100.980 1.00 45.91 280 LEU A O 1
ATOM 2252 N N . LEU A 1 281 ? -40.006 5.775 102.771 1.00 48.12 281 LEU A N 1
ATOM 2253 C CA . LEU A 1 281 ? -38.775 6.174 102.069 1.00 48.12 281 LEU A CA 1
ATOM 2254 C C . LEU A 1 281 ? -37.769 5.027 101.863 1.00 48.12 281 LEU A C 1
ATOM 2256 O O . LEU A 1 281 ? -36.649 5.268 101.429 1.00 48.12 281 LEU A O 1
ATOM 2260 N N . ILE A 1 282 ? -38.169 3.774 102.117 1.00 48.16 282 ILE A N 1
ATOM 2261 C CA . ILE A 1 282 ? -37.330 2.583 101.867 1.00 48.16 282 ILE A CA 1
ATOM 2262 C C . ILE A 1 282 ? -37.723 1.852 100.567 1.00 48.16 282 ILE A C 1
ATOM 2264 O O . ILE A 1 282 ? -36.935 1.081 100.028 1.00 48.16 282 ILE A O 1
ATOM 2268 N N . LYS A 1 283 ? -38.884 2.150 99.965 1.00 43.62 283 LYS A N 1
ATOM 2269 C CA . LYS A 1 283 ? -39.358 1.452 98.749 1.00 43.62 283 LYS A CA 1
ATOM 2270 C C . LYS A 1 283 ? -38.987 2.123 97.417 1.00 43.62 283 LYS A C 1
ATOM 2272 O O . LYS A 1 283 ? -39.384 1.638 96.365 1.00 43.62 283 LYS A O 1
ATOM 2277 N N . LEU A 1 284 ? -38.205 3.204 97.461 1.00 48.47 284 LEU A N 1
ATOM 2278 C CA . LEU A 1 284 ? -37.630 3.874 96.281 1.00 48.47 284 LEU A CA 1
ATOM 2279 C C . LEU A 1 284 ? -36.127 3.594 96.094 1.00 48.47 284 LEU A C 1
ATOM 2281 O O . LEU A 1 284 ? -35.554 4.011 95.095 1.00 48.47 284 LEU A O 1
ATOM 2285 N N . ALA A 1 285 ? -35.497 2.855 97.014 1.00 48.06 285 ALA A N 1
ATOM 2286 C CA . ALA A 1 285 ? -34.075 2.500 96.950 1.00 48.06 285 ALA A CA 1
ATOM 2287 C C . ALA A 1 285 ? -33.820 1.018 96.596 1.00 48.06 285 ALA A C 1
ATOM 2289 O O . ALA A 1 285 ? -32.696 0.541 96.730 1.00 48.06 285 ALA A O 1
ATOM 2290 N N . SER A 1 286 ? -34.839 0.278 96.142 1.00 46.88 286 SER A N 1
ATOM 2291 C CA . SER A 1 286 ? -34.735 -1.153 95.815 1.00 46.88 286 SER A CA 1
ATOM 2292 C C . SER A 1 286 ? -35.167 -1.517 94.389 1.00 46.88 286 SER A C 1
ATOM 2294 O O . SER A 1 286 ? -35.610 -2.636 94.145 1.00 46.88 286 SER A O 1
ATOM 2296 N N . LEU A 1 287 ? -34.970 -0.619 93.419 1.00 40.84 287 LEU A N 1
ATOM 2297 C CA . LEU A 1 287 ? -34.761 -1.036 92.028 1.00 40.84 287 LEU A CA 1
ATOM 2298 C C . LEU A 1 287 ? -33.261 -0.980 91.731 1.00 40.84 287 LEU A C 1
ATOM 2300 O O . LEU A 1 287 ? -32.742 -0.026 91.158 1.00 40.84 287 LEU A O 1
ATOM 2304 N N . GLY A 1 288 ? -32.555 -2.021 92.170 1.00 43.59 288 GLY A N 1
ATOM 2305 C CA . GLY A 1 288 ? -31.256 -2.331 91.591 1.00 43.59 288 GLY A CA 1
ATOM 2306 C C . GLY A 1 288 ? -31.471 -2.686 90.115 1.00 43.59 288 GLY A C 1
ATOM 2307 O O . GLY A 1 288 ? -32.295 -3.562 89.836 1.00 43.59 288 GLY A O 1
ATOM 2308 N N . PRO A 1 289 ? -30.795 -2.026 89.158 1.00 42.53 289 PRO A N 1
ATOM 2309 C CA . PRO A 1 289 ? -30.795 -2.506 87.788 1.00 42.53 289 PRO A CA 1
ATOM 2310 C C . PRO A 1 289 ? -30.141 -3.887 87.807 1.00 42.53 289 PRO A C 1
ATOM 2312 O O . PRO A 1 289 ? -29.067 -4.062 88.381 1.00 42.53 289 PRO A O 1
ATOM 2315 N N . SER A 1 290 ? -30.810 -4.880 87.225 1.00 53.00 290 SER A N 1
ATOM 2316 C CA . SER A 1 290 ? -30.197 -6.177 86.955 1.00 53.00 290 SER A CA 1
ATOM 2317 C C . SER A 1 290 ? -28.959 -5.940 86.086 1.00 53.00 290 SER A C 1
ATOM 2319 O O . SER A 1 290 ? -29.057 -5.707 84.882 1.00 53.00 290 SER A O 1
ATOM 2321 N N . ASP A 1 291 ? -27.790 -5.948 86.723 1.00 52.25 291 ASP A N 1
ATOM 2322 C CA . ASP A 1 291 ? -26.487 -5.651 86.120 1.00 52.25 291 ASP A CA 1
ATOM 2323 C C . ASP A 1 291 ? -26.089 -6.713 85.072 1.00 52.25 291 ASP A C 1
ATOM 2325 O O . ASP A 1 291 ? -25.160 -6.519 84.292 1.00 52.25 291 ASP A O 1
ATOM 2329 N N . VAL A 1 292 ? -26.839 -7.822 84.998 1.00 58.12 292 VAL A N 1
ATOM 2330 C CA . VAL A 1 292 ? -26.607 -8.963 84.101 1.00 58.12 292 VAL A CA 1
ATOM 2331 C C . VAL A 1 292 ? -27.114 -8.700 82.667 1.00 58.12 292 VAL A C 1
ATOM 2333 O O . VAL A 1 292 ? -26.430 -9.066 81.719 1.00 58.12 292 VAL A O 1
ATOM 2336 N N . ASP A 1 293 ? -28.232 -7.982 82.463 1.00 60.06 293 ASP A N 1
ATOM 2337 C CA . ASP A 1 293 ? -28.746 -7.672 81.102 1.00 60.06 293 ASP A CA 1
ATOM 2338 C C . ASP A 1 293 ? -27.961 -6.530 80.421 1.00 60.06 293 ASP A C 1
ATOM 2340 O O . ASP A 1 293 ? -27.748 -6.513 79.206 1.00 60.06 293 ASP A O 1
ATOM 2344 N N . LEU A 1 294 ? -27.464 -5.572 81.213 1.00 63.00 294 LEU A N 1
ATOM 2345 C CA . LEU A 1 294 ? -26.656 -4.455 80.711 1.00 63.00 294 LEU A CA 1
ATOM 2346 C C . LEU A 1 294 ? -25.206 -4.861 80.416 1.00 63.00 294 LEU A C 1
ATOM 2348 O O . LEU A 1 294 ? -24.604 -4.312 79.490 1.00 63.00 294 LEU A O 1
ATOM 2352 N N . THR A 1 295 ? -24.634 -5.818 81.156 1.00 68.06 295 THR A N 1
ATOM 2353 C CA . THR A 1 295 ? -23.274 -6.316 80.887 1.00 68.06 295 THR A CA 1
ATOM 2354 C C . THR A 1 295 ? -23.203 -7.167 79.624 1.00 68.06 295 THR A C 1
ATOM 2356 O O . THR A 1 295 ? -22.246 -7.009 78.864 1.00 68.06 295 THR A O 1
ATOM 2359 N N . ASP A 1 296 ? -24.214 -7.987 79.334 1.00 73.69 296 ASP A N 1
ATOM 2360 C CA . ASP A 1 296 ? -24.258 -8.766 78.091 1.00 73.69 296 ASP A CA 1
ATOM 2361 C C . ASP A 1 296 ? -24.531 -7.885 76.863 1.00 73.69 296 ASP A C 1
ATOM 2363 O O . ASP A 1 296 ? -23.813 -7.995 75.866 1.00 73.69 296 ASP A O 1
ATOM 2367 N N . LYS A 1 297 ? -25.434 -6.896 76.950 1.00 78.81 297 LYS A N 1
ATOM 2368 C CA . LYS A 1 297 ? -25.573 -5.862 75.902 1.00 78.81 297 LYS A CA 1
ATOM 2369 C C . LYS A 1 297 ? -24.283 -5.073 75.687 1.00 78.81 297 LYS A C 1
ATOM 2371 O O . LYS A 1 297 ? -23.913 -4.808 74.545 1.00 78.81 297 LYS A O 1
ATOM 2376 N N . ARG A 1 298 ? -23.562 -4.721 76.759 1.00 73.81 298 ARG A N 1
ATOM 2377 C CA . ARG A 1 298 ? -22.269 -4.023 76.660 1.00 73.81 298 ARG A CA 1
ATOM 2378 C C . ARG A 1 298 ? -21.205 -4.887 75.975 1.00 73.81 298 ARG A C 1
ATOM 2380 O O . ARG A 1 298 ? -20.440 -4.349 75.182 1.00 73.81 298 ARG A O 1
ATOM 2387 N N . LYS A 1 299 ? -21.173 -6.203 76.215 1.00 80.81 299 LYS A N 1
ATOM 2388 C CA . LYS A 1 299 ? -20.273 -7.139 75.513 1.00 80.81 299 LYS A CA 1
ATOM 2389 C C . LYS A 1 299 ? -20.638 -7.309 74.037 1.00 80.81 299 LYS A C 1
ATOM 2391 O O . LYS A 1 299 ? -19.734 -7.324 73.208 1.00 80.81 299 LYS A O 1
ATOM 2396 N N . ILE A 1 300 ? -21.929 -7.379 73.698 1.00 82.69 300 ILE A N 1
ATOM 2397 C CA . ILE A 1 300 ? -22.397 -7.440 72.301 1.00 82.69 300 ILE A CA 1
ATOM 2398 C C . ILE A 1 300 ? -22.014 -6.157 71.556 1.00 82.69 300 ILE A C 1
ATOM 2400 O O . ILE A 1 300 ? -21.433 -6.229 70.475 1.00 82.69 300 ILE A O 1
ATOM 2404 N N . MET A 1 301 ? -22.257 -4.988 72.158 1.00 80.50 301 MET A N 1
ATOM 2405 C CA . MET A 1 301 ? -21.839 -3.704 71.587 1.00 80.50 301 MET A CA 1
ATOM 2406 C C . MET A 1 301 ? -20.314 -3.606 71.462 1.00 80.50 301 MET A C 1
ATOM 2408 O O . MET A 1 301 ? -19.825 -3.142 70.440 1.00 80.50 301 MET A O 1
ATOM 2412 N N . ALA A 1 302 ? -19.548 -4.082 72.448 1.00 80.81 302 ALA A N 1
ATOM 2413 C CA . ALA A 1 302 ? -18.086 -4.111 72.369 1.00 80.81 302 ALA A CA 1
ATOM 2414 C C . ALA A 1 302 ? -17.579 -5.033 71.243 1.00 80.81 302 ALA A C 1
ATOM 2416 O O . ALA A 1 302 ? -16.673 -4.647 70.509 1.00 80.81 302 ALA A O 1
ATOM 2417 N N . GLY A 1 303 ? -18.197 -6.204 71.050 1.00 87.00 303 GLY A N 1
ATOM 2418 C CA . GLY A 1 303 ? -17.890 -7.107 69.937 1.00 87.00 303 GLY A CA 1
ATOM 2419 C C . GLY A 1 303 ? -18.247 -6.512 68.571 1.00 87.00 303 GLY A C 1
ATOM 2420 O O . GLY A 1 303 ? -17.473 -6.628 67.627 1.00 87.00 303 GLY A O 1
ATOM 2421 N N . GLN A 1 304 ? -19.374 -5.799 68.467 1.00 87.00 304 GLN A N 1
ATOM 2422 C CA . GLN A 1 304 ? -19.736 -5.052 67.257 1.00 87.00 304 GLN A CA 1
ATOM 2423 C C . GLN A 1 304 ? -18.764 -3.902 66.975 1.00 87.00 304 GLN A C 1
ATOM 2425 O O . GLN A 1 304 ? -18.385 -3.703 65.826 1.00 87.00 304 GLN A O 1
ATOM 2430 N N . ILE A 1 305 ? -18.324 -3.173 68.004 1.00 87.44 305 ILE A N 1
ATOM 2431 C CA . ILE A 1 305 ? -17.316 -2.113 67.869 1.00 87.44 305 ILE A CA 1
ATOM 2432 C C . ILE A 1 305 ? -15.993 -2.701 67.373 1.00 87.44 305 ILE A C 1
ATOM 2434 O O . ILE A 1 305 ? -15.425 -2.172 66.424 1.00 87.44 305 ILE A O 1
ATOM 2438 N N . GLN A 1 306 ? -15.545 -3.823 67.940 1.00 90.94 306 GLN A N 1
ATOM 2439 C CA . GLN A 1 306 ? -14.309 -4.486 67.527 1.00 90.94 306 GLN A CA 1
ATOM 2440 C C . GLN A 1 306 ? -14.394 -5.038 66.092 1.00 90.94 306 GLN A C 1
ATOM 2442 O O . GLN A 1 306 ? -13.451 -4.889 65.313 1.00 90.94 306 GLN A O 1
ATOM 2447 N N . ASN A 1 307 ? -15.536 -5.616 65.706 1.00 89.19 307 ASN A N 1
ATOM 2448 C CA . ASN A 1 307 ? -15.773 -6.065 64.333 1.00 89.19 307 ASN A CA 1
ATOM 2449 C C . ASN A 1 307 ? -15.786 -4.884 63.353 1.00 89.19 307 ASN A C 1
ATOM 2451 O O . ASN A 1 307 ? -15.113 -4.937 62.324 1.00 89.19 307 ASN A O 1
ATOM 2455 N N . ASN A 1 308 ? -16.475 -3.792 63.692 1.00 88.38 308 ASN A N 1
ATOM 2456 C CA . ASN A 1 308 ? -16.487 -2.576 62.880 1.00 88.38 308 ASN A CA 1
ATOM 2457 C C . ASN A 1 308 ? -15.086 -1.956 62.765 1.00 88.38 308 ASN A C 1
ATOM 2459 O O . ASN A 1 308 ? -14.710 -1.489 61.696 1.00 88.38 308 ASN A O 1
ATOM 2463 N N . GLU A 1 309 ? -14.284 -1.992 63.829 1.00 92.38 309 GLU A N 1
ATOM 2464 C CA . GLU A 1 309 ? -12.899 -1.521 63.815 1.00 92.38 309 GLU A CA 1
ATOM 2465 C C . GLU A 1 309 ? -12.015 -2.373 62.888 1.00 92.38 309 GLU A C 1
ATOM 2467 O O . GLU A 1 309 ? -11.234 -1.826 62.104 1.00 92.38 309 GLU A O 1
ATOM 2472 N N . SER A 1 310 ? -12.190 -3.700 62.900 1.00 91.56 310 SER A N 1
ATOM 2473 C CA . SER A 1 310 ? -11.491 -4.606 61.979 1.00 91.56 310 SER A CA 1
ATOM 2474 C C . SER A 1 310 ? -11.893 -4.387 60.514 1.00 91.56 310 SER A C 1
ATOM 2476 O O . SER A 1 310 ? -11.019 -4.314 59.650 1.00 91.56 310 SER A O 1
ATOM 2478 N N . LEU A 1 311 ? -13.185 -4.164 60.246 1.00 94.69 311 LEU A N 1
ATOM 2479 C CA . LEU A 1 311 ? -13.703 -3.866 58.911 1.00 94.69 311 LEU A CA 1
ATOM 2480 C C . LEU A 1 311 ? -13.177 -2.521 58.394 1.00 94.69 311 LEU A C 1
ATOM 2482 O O . LEU A 1 311 ? -12.743 -2.420 57.252 1.00 94.69 311 LEU A O 1
ATOM 2486 N N . VAL A 1 312 ? -13.142 -1.490 59.243 1.00 93.38 312 VAL A N 1
ATOM 2487 C CA . VAL A 1 312 ? -12.560 -0.185 58.891 1.00 93.38 312 VAL A CA 1
ATOM 2488 C C . VAL A 1 312 ? -11.073 -0.312 58.566 1.00 93.38 312 VAL A C 1
ATOM 2490 O O . VAL A 1 312 ? -10.583 0.379 57.673 1.00 93.38 312 VAL A O 1
ATOM 2493 N N . LYS A 1 313 ? -10.338 -1.176 59.273 1.00 95.00 313 LYS A N 1
ATOM 2494 C CA . LYS A 1 313 ? -8.923 -1.418 58.980 1.00 95.00 313 LYS A CA 1
ATOM 2495 C C . LYS A 1 313 ? -8.741 -2.102 57.622 1.00 95.00 313 LYS A C 1
ATOM 2497 O O . LYS A 1 313 ? -7.932 -1.625 56.831 1.00 95.00 313 LYS A O 1
ATOM 2502 N N . GLN A 1 314 ? -9.538 -3.128 57.330 1.00 95.94 314 GLN A N 1
ATOM 2503 C CA . GLN A 1 314 ? -9.521 -3.815 56.037 1.00 95.94 314 GLN A CA 1
ATOM 2504 C C . GLN A 1 314 ? -9.880 -2.866 54.882 1.00 95.94 314 GLN A C 1
ATOM 2506 O O . GLN A 1 314 ? -9.137 -2.770 53.912 1.00 95.94 314 GLN A O 1
ATOM 2511 N N . LEU A 1 315 ? -10.948 -2.074 55.023 1.00 94.88 315 LEU A N 1
ATOM 2512 C CA . LEU A 1 315 ? -11.357 -1.095 54.008 1.00 94.88 315 LEU A CA 1
ATOM 2513 C C . LEU A 1 315 ? -10.293 -0.017 53.760 1.00 94.88 315 LEU A C 1
ATOM 2515 O O . LEU A 1 315 ? -10.156 0.475 52.644 1.00 94.88 315 LEU A O 1
ATOM 2519 N N . LYS A 1 316 ? -9.516 0.364 54.782 1.00 95.00 316 LYS A N 1
ATOM 2520 C CA . LYS A 1 316 ? -8.380 1.284 54.607 1.00 95.00 316 LYS A CA 1
ATOM 2521 C C . LYS A 1 316 ? -7.242 0.647 53.815 1.00 95.00 316 LYS A C 1
ATOM 2523 O O . LYS A 1 316 ? -6.631 1.338 53.005 1.00 95.00 316 LYS A O 1
ATOM 2528 N N . GLU A 1 317 ? -6.946 -0.626 54.055 1.00 95.69 317 GLU A N 1
ATOM 2529 C CA . GLU A 1 317 ? -5.929 -1.369 53.303 1.00 95.69 317 GLU A CA 1
ATOM 2530 C C . GLU A 1 317 ? -6.361 -1.559 51.840 1.00 95.69 317 GLU A C 1
ATOM 2532 O O . GLU A 1 317 ? -5.582 -1.251 50.939 1.00 95.69 317 GLU A O 1
ATOM 2537 N N . GLU A 1 318 ? -7.621 -1.931 51.595 1.00 94.12 318 GLU A N 1
ATOM 2538 C CA . GLU A 1 318 ? -8.206 -2.017 50.248 1.00 94.12 318 GLU A CA 1
ATOM 2539 C C . GLU A 1 318 ? -8.183 -0.660 49.527 1.00 94.12 318 GLU A C 1
ATOM 2541 O O . GLU A 1 318 ? -7.757 -0.581 48.378 1.00 94.12 318 GLU A O 1
ATOM 2546 N N . LEU A 1 319 ? -8.530 0.436 50.213 1.00 95.50 319 LEU A N 1
ATOM 2547 C CA . LEU A 1 319 ? -8.458 1.786 49.644 1.00 95.50 319 LEU A CA 1
ATOM 2548 C C . LEU A 1 319 ? -7.026 2.180 49.249 1.00 95.50 319 LEU A C 1
ATOM 2550 O O . LEU A 1 319 ? -6.824 2.847 48.234 1.00 95.50 319 LEU A O 1
ATOM 2554 N N . ILE A 1 320 ? -6.024 1.807 50.051 1.00 96.44 320 ILE A N 1
ATOM 2555 C CA . ILE A 1 320 ? -4.613 2.082 49.741 1.00 96.44 320 ILE A CA 1
ATOM 2556 C C . ILE A 1 320 ? -4.172 1.277 48.516 1.00 96.44 320 ILE A C 1
ATOM 2558 O O . ILE A 1 320 ? -3.514 1.839 47.641 1.00 96.44 320 ILE A O 1
ATOM 2562 N N . MET A 1 321 ? -4.551 -0.001 48.443 1.00 93.88 321 MET A N 1
ATOM 2563 C CA . MET A 1 321 ? -4.246 -0.877 47.310 1.00 93.88 321 MET A CA 1
ATOM 2564 C C . MET A 1 321 ? -4.892 -0.371 46.020 1.00 93.88 321 MET A C 1
ATOM 2566 O O . MET A 1 321 ? -4.201 -0.215 45.017 1.00 93.88 321 MET A O 1
ATOM 2570 N N . GLU A 1 322 ? -6.180 -0.028 46.057 1.00 93.62 322 GLU A N 1
ATOM 2571 C CA . GLU A 1 322 ? -6.899 0.465 44.880 1.00 93.62 322 GLU A CA 1
ATOM 2572 C C . GLU A 1 322 ? -6.350 1.818 44.414 1.00 93.62 322 GLU A C 1
ATOM 2574 O O . GLU A 1 322 ? -6.173 2.054 43.223 1.00 93.62 322 GLU A O 1
ATOM 2579 N N . LYS A 1 323 ? -5.979 2.701 45.351 1.00 94.56 323 LYS A N 1
ATOM 2580 C CA . LYS A 1 323 ? -5.319 3.968 45.017 1.00 94.56 323 LYS A CA 1
ATOM 2581 C C . LYS A 1 323 ? -3.953 3.753 44.360 1.00 94.56 323 LYS A C 1
ATOM 2583 O O . LYS A 1 323 ? -3.571 4.541 43.496 1.00 94.56 323 LYS A O 1
ATOM 2588 N N . LEU A 1 324 ? -3.199 2.745 44.794 1.00 94.44 324 LEU A N 1
ATOM 2589 C CA . LEU A 1 324 ? -1.896 2.421 44.215 1.00 94.44 324 LEU A CA 1
ATOM 2590 C C . LEU A 1 324 ? -2.056 1.834 42.810 1.00 94.44 324 LEU A C 1
ATOM 2592 O O . LEU A 1 324 ? -1.370 2.283 41.898 1.00 94.44 324 LEU A O 1
ATOM 2596 N N . LYS A 1 325 ? -3.026 0.936 42.625 1.00 96.56 325 LYS A N 1
ATOM 2597 C CA . LYS A 1 325 ? -3.381 0.362 41.326 1.00 96.56 325 LYS A CA 1
ATOM 2598 C C . LYS A 1 325 ? -3.851 1.428 40.331 1.00 96.56 325 LYS A C 1
ATOM 2600 O O . LYS A 1 325 ? -3.298 1.530 39.246 1.00 96.56 325 LYS A O 1
ATOM 2605 N N . ALA A 1 326 ? -4.782 2.295 40.728 1.00 94.69 326 ALA A N 1
ATOM 2606 C CA . ALA A 1 326 ? -5.250 3.393 39.879 1.00 94.69 326 ALA A CA 1
ATOM 2607 C C . ALA A 1 326 ? -4.119 4.366 39.499 1.00 94.69 326 ALA A C 1
ATOM 2609 O O . ALA A 1 326 ? -4.146 4.978 38.432 1.00 94.69 326 ALA A O 1
ATOM 2610 N N . LYS A 1 327 ? -3.114 4.526 40.373 1.00 95.44 327 LYS A N 1
ATOM 2611 C CA . LYS A 1 327 ? -1.925 5.323 40.071 1.00 95.44 327 LYS A CA 1
ATOM 2612 C C . LYS A 1 327 ? -1.058 4.642 39.006 1.00 95.44 327 LYS A C 1
ATOM 2614 O O . LYS A 1 327 ? -0.687 5.320 38.054 1.00 95.44 327 LYS A O 1
ATOM 2619 N N . GLU A 1 328 ? -0.767 3.353 39.154 1.00 95.56 328 GLU A N 1
ATOM 2620 C CA . GLU A 1 328 ? -0.004 2.559 38.177 1.00 95.56 328 GLU A CA 1
ATOM 2621 C C . GLU A 1 328 ? -0.692 2.564 36.803 1.00 95.56 328 GLU A C 1
ATOM 2623 O O . GLU A 1 328 ? -0.091 2.996 35.826 1.00 95.56 328 GLU A O 1
ATOM 2628 N N . GLU A 1 329 ? -1.998 2.280 36.750 1.00 94.88 329 GLU A N 1
ATOM 2629 C CA . GLU A 1 329 ? -2.789 2.328 35.509 1.00 94.88 329 GLU A CA 1
ATOM 2630 C C . GLU A 1 329 ? -2.780 3.724 34.856 1.00 94.88 329 GLU A C 1
ATOM 2632 O O . GLU A 1 329 ? -2.760 3.855 33.631 1.00 94.88 329 GLU A O 1
ATOM 2637 N N . SER A 1 330 ? -2.769 4.796 35.660 1.00 92.94 330 SER A N 1
ATOM 2638 C CA . SER A 1 330 ? -2.669 6.162 35.133 1.00 92.94 330 SER A CA 1
ATOM 2639 C C . SER A 1 330 ? -1.276 6.506 34.590 1.00 92.94 330 SER A C 1
ATOM 2641 O O . SER A 1 330 ? -1.171 7.304 33.656 1.00 92.94 330 SER A O 1
ATOM 2643 N N . GLU A 1 331 ? -0.217 5.923 35.160 1.00 93.94 331 GLU A N 1
ATOM 2644 C CA . GLU A 1 331 ? 1.164 6.082 34.692 1.00 93.94 331 GLU A CA 1
ATOM 2645 C C . GLU A 1 331 ? 1.389 5.288 33.396 1.00 93.94 331 GLU A C 1
ATOM 2647 O O . GLU A 1 331 ? 1.942 5.846 32.445 1.00 93.94 331 GLU A O 1
ATOM 2652 N N . ASP A 1 332 ? 0.863 4.063 33.309 1.00 95.06 332 ASP A N 1
ATOM 2653 C CA . ASP A 1 332 ? 0.886 3.238 32.095 1.00 95.06 332 ASP A CA 1
ATOM 2654 C C . ASP A 1 332 ? 0.161 3.936 30.937 1.00 95.06 332 ASP A C 1
ATOM 2656 O O . ASP A 1 332 ? 0.730 4.126 29.859 1.00 95.06 332 ASP A O 1
ATOM 2660 N N . LEU A 1 333 ? -1.053 4.448 31.177 1.00 95.25 333 LEU A N 1
ATOM 2661 C CA . LEU A 1 333 ? -1.791 5.209 30.166 1.00 95.25 333 LEU A CA 1
ATOM 2662 C C . LEU A 1 333 ? -1.035 6.477 29.736 1.00 95.25 333 LEU A C 1
ATOM 2664 O O . LEU A 1 333 ? -1.041 6.849 28.560 1.00 95.25 333 LEU A O 1
ATOM 2668 N N . ALA A 1 334 ? -0.379 7.174 30.669 1.00 95.38 334 ALA A N 1
ATOM 2669 C CA . ALA A 1 334 ? 0.418 8.353 30.336 1.00 95.38 334 ALA A CA 1
ATOM 2670 C C . ALA A 1 334 ? 1.623 8.000 29.447 1.00 95.38 334 ALA A C 1
ATOM 2672 O O . ALA A 1 334 ? 1.946 8.768 28.533 1.00 95.38 334 ALA A O 1
ATOM 2673 N N . GLN A 1 335 ? 2.250 6.846 29.683 1.00 97.38 335 GLN A N 1
ATOM 2674 C CA . GLN A 1 335 ? 3.351 6.326 28.879 1.00 97.38 335 GLN A CA 1
ATOM 2675 C C . GLN A 1 335 ? 2.885 5.939 27.469 1.00 97.38 335 GLN A C 1
ATOM 2677 O O . GLN A 1 335 ? 3.472 6.408 26.491 1.00 97.38 335 GLN A O 1
ATOM 2682 N N . GLU A 1 336 ? 1.786 5.192 27.338 1.00 95.25 336 GLU A N 1
ATOM 2683 C CA . GLU A 1 336 ? 1.200 4.842 26.034 1.00 95.25 336 GLU A CA 1
ATOM 2684 C C . GLU A 1 336 ? 0.842 6.097 25.221 1.00 95.25 336 GLU A C 1
ATOM 2686 O O . GLU A 1 336 ? 1.164 6.222 24.034 1.00 95.25 336 GLU A O 1
ATOM 2691 N N . MET A 1 337 ? 0.244 7.096 25.878 1.00 96.56 337 MET A N 1
ATOM 2692 C CA . MET A 1 337 ? -0.082 8.378 25.250 1.00 96.56 337 MET A CA 1
ATOM 2693 C C . MET A 1 337 ? 1.166 9.159 24.818 1.00 96.56 337 MET A C 1
ATOM 2695 O O . MET A 1 337 ? 1.111 9.908 23.836 1.00 96.56 337 MET A O 1
ATOM 2699 N N . ALA A 1 338 ? 2.288 9.028 25.530 1.00 93.69 338 ALA A N 1
ATOM 2700 C CA . ALA A 1 338 ? 3.555 9.637 25.141 1.00 93.69 338 ALA A CA 1
ATOM 2701 C C . ALA A 1 338 ? 4.166 8.931 23.921 1.00 93.69 338 ALA A C 1
ATOM 2703 O O . ALA A 1 338 ? 4.589 9.605 22.979 1.00 93.69 338 ALA A O 1
ATOM 2704 N N . GLU A 1 339 ? 4.157 7.599 23.891 1.00 95.12 339 GLU A N 1
ATOM 2705 C CA . GLU A 1 339 ? 4.644 6.804 22.759 1.00 95.12 339 GLU A CA 1
ATOM 2706 C C . GLU A 1 339 ? 3.854 7.095 21.482 1.00 95.12 339 GLU A C 1
ATOM 2708 O O . GLU A 1 339 ? 4.449 7.374 20.435 1.00 95.12 339 GLU A O 1
ATOM 2713 N N . LEU A 1 340 ? 2.523 7.165 21.579 1.00 95.75 340 LEU A N 1
ATOM 2714 C CA . LEU A 1 340 ? 1.667 7.533 20.452 1.00 95.75 340 LEU A CA 1
ATOM 2715 C C . LEU A 1 340 ? 1.986 8.942 19.928 1.00 95.75 340 LEU A C 1
ATOM 2717 O O . LEU A 1 340 ? 2.051 9.166 18.717 1.00 95.75 340 LEU A O 1
ATOM 2721 N N . ARG A 1 341 ? 2.238 9.909 20.824 1.00 94.06 341 ARG A N 1
ATOM 2722 C CA . ARG A 1 341 ? 2.653 11.268 20.431 1.00 94.06 341 ARG A CA 1
ATOM 2723 C C . ARG A 1 341 ? 3.994 11.268 19.704 1.00 94.06 341 ARG A C 1
ATOM 2725 O O . ARG A 1 341 ? 4.128 11.995 18.718 1.00 94.06 341 ARG A O 1
ATOM 2732 N N . TYR A 1 342 ? 4.967 10.474 20.151 1.00 96.50 342 TYR A N 1
ATOM 2733 C CA . TYR A 1 342 ? 6.258 10.347 19.471 1.00 96.50 342 TYR A CA 1
ATOM 2734 C C . TYR A 1 342 ? 6.105 9.749 18.071 1.00 96.50 342 TYR A C 1
ATOM 2736 O O . TYR A 1 342 ? 6.630 10.317 17.113 1.00 96.50 342 TYR A O 1
ATOM 2744 N N . GLN A 1 343 ? 5.330 8.672 17.930 1.00 94.75 343 GLN A N 1
ATOM 2745 C CA . GLN A 1 343 ? 5.057 8.051 16.630 1.00 94.75 343 GLN A CA 1
ATOM 2746 C C . GLN A 1 343 ? 4.363 9.026 15.672 1.00 94.75 343 GLN A C 1
ATOM 2748 O O . GLN A 1 343 ? 4.814 9.226 14.544 1.00 94.75 343 GLN A O 1
ATOM 2753 N N . MET A 1 344 ? 3.310 9.705 16.137 1.00 93.38 344 MET A N 1
ATOM 2754 C CA . MET A 1 344 ? 2.575 10.674 15.322 1.00 93.38 344 MET A CA 1
ATOM 2755 C C . MET A 1 344 ? 3.451 11.865 14.915 1.00 93.38 344 MET A C 1
ATOM 2757 O O . MET A 1 344 ? 3.356 12.348 13.788 1.00 93.38 344 MET A O 1
ATOM 2761 N N . THR A 1 345 ? 4.351 12.310 15.796 1.00 93.81 345 THR A N 1
ATOM 2762 C CA . THR A 1 345 ? 5.327 13.363 15.477 1.00 93.81 345 THR A CA 1
ATOM 2763 C C . THR A 1 345 ? 6.317 12.903 14.403 1.00 93.81 345 THR A C 1
ATOM 2765 O O . THR A 1 345 ? 6.614 13.673 13.491 1.00 93.81 345 THR A O 1
ATOM 2768 N N . GLY A 1 346 ? 6.775 11.647 14.451 1.00 94.44 346 GLY A N 1
ATOM 2769 C CA . GLY A 1 346 ? 7.613 11.055 13.403 1.00 94.44 346 GLY A CA 1
ATOM 2770 C C . GLY A 1 346 ? 6.924 11.045 12.035 1.00 94.44 346 GLY A C 1
ATOM 2771 O O . GLY A 1 346 ? 7.487 11.539 11.059 1.00 94.44 346 GLY A O 1
ATOM 2772 N N . LEU A 1 347 ? 5.668 10.590 11.980 1.00 94.62 347 LEU A N 1
ATOM 2773 C CA . LEU A 1 347 ? 4.872 10.583 10.745 1.00 94.62 347 LEU A CA 1
ATOM 2774 C C . LEU A 1 347 ? 4.634 11.995 10.186 1.00 94.62 347 LEU A C 1
ATOM 2776 O O . LEU A 1 347 ? 4.690 12.202 8.972 1.00 94.62 347 LEU A O 1
ATOM 2780 N N . LEU A 1 348 ? 4.389 12.981 11.055 1.00 94.88 348 LEU A N 1
ATOM 2781 C CA . LEU A 1 348 ? 4.238 14.381 10.645 1.00 94.88 348 LEU A CA 1
ATOM 2782 C C . LEU A 1 348 ? 5.532 14.954 10.056 1.00 94.88 348 LEU A C 1
ATOM 2784 O O . LEU A 1 348 ? 5.476 15.708 9.085 1.00 94.88 348 LEU A O 1
ATOM 2788 N N . GLU A 1 349 ? 6.687 14.601 10.614 1.00 95.44 349 GLU A N 1
ATOM 2789 C CA . GLU A 1 349 ? 7.988 15.036 10.104 1.00 95.44 349 GLU A CA 1
ATOM 2790 C C . GLU A 1 349 ? 8.314 14.399 8.745 1.00 95.44 349 GLU A C 1
ATOM 2792 O O . GLU A 1 349 ? 8.792 15.075 7.833 1.00 95.44 349 GLU A O 1
ATOM 2797 N N . GLU A 1 350 ? 7.993 13.119 8.554 1.00 94.12 350 GLU A N 1
ATOM 2798 C CA . GLU A 1 350 ? 8.096 12.474 7.241 1.00 94.12 350 GLU A CA 1
ATOM 2799 C C . GLU A 1 350 ? 7.190 13.135 6.199 1.00 94.12 350 GLU A C 1
ATOM 2801 O O . GLU A 1 350 ? 7.618 13.392 5.074 1.00 94.12 350 GLU A O 1
ATOM 2806 N N . GLU A 1 351 ? 5.951 13.457 6.567 1.00 91.94 351 GLU A N 1
ATOM 2807 C CA . GLU A 1 351 ? 5.011 14.130 5.674 1.00 91.94 351 GLU A CA 1
ATOM 2808 C C . GLU A 1 351 ? 5.481 15.542 5.300 1.00 91.94 351 GLU A C 1
ATOM 2810 O O . GLU A 1 351 ? 5.358 15.956 4.145 1.00 91.94 351 GLU A O 1
ATOM 2815 N N . ARG A 1 352 ? 6.089 16.269 6.245 1.00 90.94 352 ARG A N 1
ATOM 2816 C CA . ARG A 1 352 ? 6.746 17.553 5.959 1.00 90.94 352 ARG A CA 1
ATOM 2817 C C . ARG A 1 352 ? 7.860 17.391 4.930 1.00 90.94 352 ARG A C 1
ATOM 2819 O O . ARG A 1 352 ? 7.888 18.141 3.956 1.00 90.94 352 ARG A O 1
ATOM 2826 N N . LYS A 1 353 ? 8.734 16.393 5.096 1.00 95.62 353 LYS A N 1
ATOM 2827 C CA . LYS A 1 353 ? 9.816 16.104 4.138 1.00 95.62 353 LYS A CA 1
ATOM 2828 C C . LYS A 1 353 ? 9.277 15.738 2.756 1.00 95.62 353 LYS A C 1
ATOM 2830 O O . LYS A 1 353 ? 9.788 16.246 1.760 1.00 95.62 353 LYS A O 1
ATOM 2835 N N . ARG A 1 354 ? 8.220 14.916 2.679 1.00 95.38 354 ARG A N 1
ATOM 2836 C CA . ARG A 1 354 ? 7.560 14.591 1.401 1.00 95.38 354 ARG A CA 1
ATOM 2837 C C . ARG A 1 354 ? 7.020 15.841 0.714 1.00 95.38 354 ARG A C 1
ATOM 2839 O O . ARG A 1 354 ? 7.293 16.032 -0.466 1.00 95.38 354 ARG A O 1
ATOM 2846 N N . ARG A 1 355 ? 6.302 16.710 1.436 1.00 94.56 355 ARG A N 1
ATOM 2847 C CA . ARG A 1 355 ? 5.764 17.958 0.864 1.00 94.56 355 ARG A CA 1
ATOM 2848 C C . ARG A 1 355 ? 6.860 18.881 0.357 1.00 94.56 355 ARG A C 1
ATOM 2850 O O . ARG A 1 355 ? 6.738 19.359 -0.762 1.00 94.56 355 ARG A O 1
ATOM 2857 N N . ALA A 1 356 ? 7.935 19.060 1.122 1.00 92.31 356 ALA A N 1
ATOM 2858 C CA . ALA A 1 356 ? 9.075 19.865 0.692 1.00 92.31 356 ALA A CA 1
ATOM 2859 C C . ALA A 1 356 ? 9.715 19.315 -0.597 1.00 92.31 356 ALA A C 1
ATOM 2861 O O . ALA A 1 356 ? 10.029 20.075 -1.507 1.00 92.31 356 ALA A O 1
ATOM 2862 N N . CYS A 1 357 ? 9.857 17.989 -0.712 1.00 94.88 357 CYS A N 1
ATOM 2863 C CA . CYS A 1 357 ? 10.381 17.351 -1.921 1.00 94.88 357 CYS A CA 1
ATOM 2864 C C . CYS A 1 357 ? 9.459 17.556 -3.135 1.00 94.88 357 CYS A C 1
ATOM 2866 O O . CYS A 1 357 ? 9.928 17.925 -4.212 1.00 94.88 357 CYS A O 1
ATOM 2868 N N . VAL A 1 358 ? 8.147 17.367 -2.960 1.00 93.31 358 VAL A N 1
ATOM 2869 C CA . VAL A 1 358 ? 7.152 17.595 -4.021 1.00 93.31 358 VAL A CA 1
ATOM 2870 C C . VAL A 1 358 ? 7.135 19.062 -4.452 1.00 93.31 358 VAL A C 1
ATOM 2872 O O . VAL A 1 358 ? 7.120 19.344 -5.648 1.00 93.31 358 VAL A O 1
ATOM 2875 N N . GLU A 1 359 ? 7.181 19.992 -3.500 1.00 94.00 359 GLU A N 1
ATOM 2876 C CA . GLU A 1 359 ? 7.236 21.429 -3.768 1.00 94.00 359 GLU A CA 1
ATOM 2877 C C . GLU A 1 359 ? 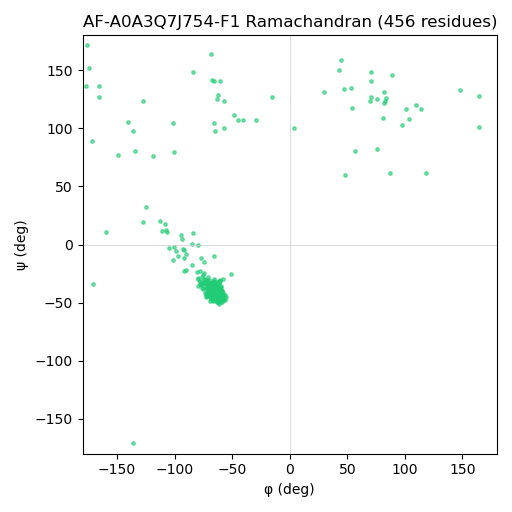8.502 21.789 -4.554 1.00 94.00 359 GLU A C 1
ATOM 2879 O O . GLU A 1 359 ? 8.406 22.408 -5.613 1.00 94.00 359 GLU A O 1
ATOM 2884 N N . GLN A 1 360 ? 9.671 21.298 -4.135 1.00 95.94 360 GLN A N 1
ATOM 2885 C CA . GLN A 1 360 ? 10.927 21.518 -4.852 1.00 95.94 360 GLN A CA 1
ATOM 2886 C C . GLN A 1 360 ? 10.887 20.972 -6.287 1.00 95.94 360 GLN A C 1
ATOM 2888 O O . GLN A 1 360 ? 11.278 21.673 -7.222 1.00 95.94 360 GLN A O 1
ATOM 2893 N N . LEU A 1 361 ? 10.384 19.750 -6.484 1.00 94.94 361 LEU A N 1
ATOM 2894 C CA . LEU A 1 361 ? 10.213 19.164 -7.817 1.00 94.94 361 LEU A CA 1
ATOM 2895 C C . LEU A 1 361 ? 9.244 19.984 -8.675 1.00 94.94 361 LEU A C 1
ATOM 2897 O O . LEU A 1 361 ? 9.488 20.190 -9.864 1.00 94.94 361 LEU A O 1
ATOM 2901 N N . SER A 1 362 ? 8.160 20.483 -8.079 1.00 90.00 362 SER A N 1
ATOM 2902 C CA . SER A 1 362 ? 7.190 21.321 -8.782 1.00 90.00 362 SER A CA 1
ATOM 2903 C C . SER A 1 362 ? 7.795 22.660 -9.215 1.00 90.00 362 SER A C 1
ATOM 2905 O O . SER A 1 362 ? 7.617 23.059 -10.364 1.00 90.00 362 SER A O 1
ATOM 2907 N N . LEU A 1 363 ? 8.588 23.306 -8.353 1.00 95.12 363 LEU A N 1
ATOM 2908 C CA . LEU A 1 363 ? 9.302 24.545 -8.668 1.00 95.12 363 LEU A CA 1
ATOM 2909 C C . LEU A 1 363 ? 10.346 24.328 -9.764 1.00 95.12 363 LEU A C 1
ATOM 2911 O O . LEU A 1 363 ? 10.418 25.118 -10.703 1.00 95.12 363 LEU A O 1
ATOM 2915 N N . GLN A 1 364 ? 11.109 23.234 -9.693 1.00 95.06 364 GLN A N 1
ATOM 2916 C CA . GLN A 1 364 ? 12.048 22.865 -10.751 1.00 95.06 364 GLN A CA 1
ATOM 2917 C C . GLN A 1 364 ? 11.319 22.682 -12.085 1.00 95.06 364 GLN A C 1
ATOM 2919 O O . GLN A 1 364 ? 11.752 23.210 -13.109 1.00 95.06 364 GLN A O 1
ATOM 2924 N N . ARG A 1 365 ? 10.177 21.986 -12.074 1.00 93.50 365 ARG A N 1
ATOM 2925 C CA . ARG A 1 365 ? 9.378 21.774 -13.279 1.00 93.50 365 ARG A CA 1
ATOM 2926 C C . ARG A 1 365 ? 8.830 23.079 -13.854 1.00 93.50 365 ARG A C 1
ATOM 2928 O O . ARG A 1 365 ? 8.821 23.240 -15.071 1.00 93.50 365 ARG A O 1
ATOM 2935 N N . ILE A 1 366 ? 8.380 24.002 -13.006 1.00 90.31 366 ILE A N 1
ATOM 2936 C CA . ILE A 1 366 ? 7.936 25.335 -13.432 1.00 90.31 366 ILE A CA 1
ATOM 2937 C C . ILE A 1 366 ? 9.099 26.090 -14.082 1.00 90.31 366 ILE A C 1
ATOM 2939 O O . ILE A 1 366 ? 8.937 26.573 -15.197 1.00 90.31 366 ILE A O 1
ATOM 2943 N N . ALA A 1 367 ? 10.281 26.107 -13.462 1.00 91.06 367 ALA A N 1
ATOM 2944 C CA . ALA A 1 367 ? 11.460 26.775 -14.015 1.00 91.06 367 ALA A CA 1
ATOM 2945 C C . ALA A 1 367 ? 11.895 26.186 -15.373 1.00 91.06 367 ALA A C 1
ATOM 2947 O O . ALA A 1 367 ? 12.234 26.925 -16.297 1.00 91.06 367 ALA A O 1
ATOM 2948 N N . GLU A 1 368 ? 11.844 24.859 -15.530 1.00 90.69 368 GLU A N 1
ATOM 2949 C CA . GLU A 1 368 ? 12.096 24.188 -16.814 1.00 90.69 368 GLU A CA 1
ATOM 2950 C C . GLU A 1 368 ? 11.094 24.602 -17.895 1.00 90.69 368 GLU A C 1
ATOM 2952 O O . GLU A 1 368 ? 11.474 24.776 -19.055 1.00 90.69 368 GLU A O 1
ATOM 2957 N N . LEU A 1 369 ? 9.815 24.732 -17.531 1.00 89.75 369 LEU A N 1
ATOM 2958 C CA . LEU A 1 369 ? 8.770 25.178 -18.446 1.00 89.75 369 LEU A CA 1
ATOM 2959 C C . LEU A 1 369 ? 8.970 26.651 -18.812 1.00 89.75 369 LEU A C 1
ATOM 2961 O O . LEU A 1 369 ? 8.975 26.978 -19.994 1.00 89.75 369 LEU A O 1
ATOM 2965 N N . GLU A 1 370 ? 9.213 27.531 -17.843 1.00 84.81 370 GLU A N 1
ATOM 2966 C CA . GLU A 1 370 ? 9.506 28.949 -18.088 1.00 84.81 370 GLU A CA 1
ATOM 2967 C C . GLU A 1 370 ? 10.708 29.121 -19.029 1.00 84.81 370 GLU A C 1
ATOM 2969 O O . GLU A 1 370 ? 10.620 29.863 -20.007 1.00 84.81 370 GLU A O 1
ATOM 2974 N N . ALA A 1 371 ? 11.788 28.356 -18.833 1.00 83.69 371 ALA A N 1
ATOM 2975 C CA . ALA A 1 371 ? 12.948 28.367 -19.726 1.00 83.69 371 ALA A CA 1
ATOM 2976 C C . ALA A 1 371 ? 12.610 27.949 -21.172 1.00 83.69 371 ALA A C 1
ATOM 2978 O O . ALA A 1 371 ? 13.222 28.449 -22.117 1.00 83.69 371 ALA A O 1
ATOM 2979 N N . GLN A 1 372 ? 11.621 27.069 -21.366 1.00 79.69 372 GLN A N 1
ATOM 2980 C CA . GLN A 1 372 ? 11.146 26.658 -22.693 1.00 79.69 372 GLN A CA 1
ATOM 2981 C C . GLN A 1 372 ? 10.269 27.724 -23.375 1.00 79.69 372 GLN A C 1
ATOM 2983 O O . GLN A 1 372 ? 10.257 27.789 -24.604 1.00 79.69 372 GLN A O 1
ATOM 2988 N N . TYR A 1 373 ? 9.571 28.578 -22.615 1.00 65.19 373 TYR A N 1
ATOM 2989 C CA . TYR A 1 373 ? 8.691 29.631 -23.152 1.00 65.19 373 TYR A CA 1
ATOM 2990 C C . TYR A 1 373 ? 9.381 30.998 -23.349 1.00 65.19 373 TYR A C 1
ATOM 2992 O O . TYR A 1 373 ? 8.844 31.854 -24.050 1.00 65.19 373 TYR A O 1
ATOM 3000 N N . VAL A 1 374 ? 10.591 31.201 -22.816 1.00 59.06 374 VAL A N 1
ATOM 3001 C CA . VAL A 1 374 ? 11.363 32.459 -22.933 1.00 59.06 374 VAL A CA 1
ATOM 3002 C C . VAL A 1 374 ? 12.033 32.759 -24.305 1.00 59.06 374 VAL A C 1
ATOM 3004 O O . VAL A 1 374 ? 12.345 33.930 -24.532 1.00 59.06 374 VAL A O 1
ATOM 3007 N N . PRO A 1 375 ? 12.222 31.852 -25.297 1.00 51.12 375 PRO A N 1
ATOM 3008 C CA . PRO A 1 375 ? 12.873 32.246 -26.555 1.00 51.12 375 PRO A CA 1
ATOM 3009 C C . PRO A 1 375 ? 11.976 32.977 -27.576 1.00 51.12 375 PRO A C 1
ATOM 3011 O O . PRO A 1 375 ? 12.474 33.365 -28.633 1.00 51.12 375 PRO A O 1
ATOM 3014 N N . LEU A 1 376 ? 10.685 33.215 -27.307 1.00 48.66 376 LEU A N 1
ATOM 3015 C CA . LEU A 1 376 ? 9.774 33.886 -28.250 1.00 48.66 376 LEU A CA 1
ATOM 3016 C C . LEU A 1 376 ? 9.202 35.206 -27.700 1.00 48.66 376 LEU A C 1
ATOM 3018 O O . LEU A 1 376 ? 8.022 35.313 -27.397 1.00 48.66 376 LEU A O 1
ATOM 3022 N N . GLY A 1 377 ? 10.045 36.245 -27.702 1.00 43.44 377 GLY A N 1
ATOM 3023 C CA . GLY A 1 377 ? 9.620 37.597 -28.086 1.00 43.44 377 GLY A CA 1
ATOM 3024 C C . GLY A 1 377 ? 9.328 38.626 -26.984 1.00 43.44 377 GLY A C 1
ATOM 3025 O O . GLY A 1 377 ? 8.308 38.572 -26.315 1.00 43.44 377 GLY A O 1
ATOM 3026 N N . GLY A 1 378 ? 10.143 39.690 -26.978 1.00 45.12 378 GLY A N 1
ATOM 3027 C CA . GLY A 1 378 ? 9.628 41.067 -26.963 1.00 45.12 378 GLY A CA 1
ATOM 3028 C C . GLY A 1 378 ? 9.542 41.787 -25.615 1.00 45.12 378 GLY A C 1
ATOM 3029 O O . GLY A 1 378 ? 8.592 41.619 -24.867 1.00 45.12 378 GLY A O 1
ATOM 3030 N N . SER A 1 379 ? 10.512 42.677 -25.388 1.00 47.53 379 SER A N 1
ATOM 3031 C CA . SER A 1 379 ? 10.465 43.881 -24.540 1.00 47.53 379 SER A CA 1
ATOM 3032 C C . SER A 1 379 ? 9.173 44.145 -23.742 1.00 47.53 379 SER A C 1
ATOM 3034 O O . SER A 1 379 ? 8.248 44.774 -24.252 1.00 47.53 379 SER A O 1
ATOM 3036 N N . PHE A 1 380 ? 9.178 43.817 -22.454 1.00 40.59 380 PHE A N 1
ATOM 3037 C CA . PHE A 1 380 ? 8.411 44.552 -21.449 1.00 40.59 380 PHE A CA 1
ATOM 3038 C C . PHE A 1 380 ? 9.305 44.747 -20.224 1.00 40.59 380 PHE A C 1
ATOM 3040 O O . PHE A 1 380 ? 9.490 43.854 -19.403 1.00 40.59 380 PHE A O 1
ATOM 3047 N N . ASN A 1 381 ? 9.917 45.930 -20.150 1.00 48.00 381 ASN A N 1
ATOM 3048 C CA . ASN A 1 381 ? 10.408 46.462 -18.887 1.00 48.00 381 ASN A CA 1
ATOM 3049 C C . ASN A 1 381 ? 9.185 46.731 -17.997 1.00 48.00 381 ASN A C 1
ATOM 3051 O O . ASN A 1 381 ? 8.185 47.237 -18.497 1.00 48.00 381 ASN A O 1
ATOM 3055 N N . GLU A 1 382 ? 9.316 46.431 -16.703 1.00 50.00 382 GLU A N 1
ATOM 3056 C CA . GLU A 1 382 ? 8.309 46.588 -15.634 1.00 50.00 382 GLU A CA 1
ATOM 3057 C C . GLU A 1 382 ? 7.326 45.420 -15.436 1.00 50.00 382 GLU A C 1
ATOM 3059 O O . GLU A 1 382 ? 6.111 45.588 -15.451 1.00 50.00 382 GLU A O 1
ATOM 3064 N N . VAL A 1 383 ? 7.848 44.237 -15.103 1.00 46.41 383 VAL A N 1
ATOM 3065 C CA . VAL A 1 383 ? 7.142 43.323 -14.190 1.00 46.41 383 VAL A CA 1
ATOM 3066 C C . VAL A 1 383 ? 8.127 42.941 -13.081 1.00 46.41 383 VAL A C 1
ATOM 3068 O O . VAL A 1 383 ? 9.227 42.490 -13.402 1.00 46.41 383 VAL A O 1
ATOM 3071 N N . PRO A 1 384 ? 7.812 43.172 -11.791 1.00 47.78 384 PRO A N 1
ATOM 3072 C CA . PRO A 1 384 ? 8.671 42.745 -10.696 1.00 47.78 384 PRO A CA 1
ATOM 3073 C C . PRO A 1 384 ? 8.882 41.238 -10.787 1.00 47.78 384 PRO A C 1
ATOM 3075 O O . PRO A 1 384 ? 7.917 40.478 -10.822 1.00 47.78 384 PRO A O 1
ATOM 3078 N N . ASP A 1 385 ? 10.149 40.847 -10.849 1.00 55.31 385 ASP A N 1
ATOM 3079 C CA . ASP A 1 385 ? 10.620 39.471 -10.902 1.00 55.31 385 ASP A CA 1
ATOM 3080 C C . ASP A 1 385 ? 9.873 38.605 -9.871 1.00 55.31 385 ASP A C 1
ATOM 3082 O O . ASP A 1 385 ? 10.060 38.749 -8.658 1.00 55.31 385 ASP A O 1
ATOM 3086 N N . ILE A 1 386 ? 8.970 37.739 -10.343 1.00 56.38 386 ILE A N 1
ATOM 3087 C CA . ILE A 1 386 ? 8.124 36.886 -9.493 1.00 56.38 386 ILE A CA 1
ATOM 3088 C C . ILE A 1 386 ? 9.013 36.000 -8.604 1.00 56.38 386 ILE A C 1
ATOM 3090 O O . ILE A 1 386 ? 8.671 35.747 -7.447 1.00 56.38 386 ILE A O 1
ATOM 3094 N N . PHE A 1 387 ? 10.216 35.654 -9.076 1.00 50.25 387 PHE A N 1
ATOM 3095 C CA . PHE A 1 387 ? 11.239 34.948 -8.304 1.00 50.25 387 PHE A CA 1
ATOM 3096 C C . PHE A 1 387 ? 11.741 35.735 -7.084 1.00 50.25 387 PHE A C 1
ATOM 3098 O O . PHE A 1 387 ? 12.021 35.140 -6.042 1.00 50.25 387 PHE A O 1
ATOM 3105 N N . SER A 1 388 ? 11.824 37.067 -7.162 1.00 54.19 388 SER A N 1
ATOM 3106 C CA . SER A 1 388 ? 12.177 37.935 -6.028 1.00 54.19 388 SER A CA 1
ATOM 3107 C C . SER A 1 388 ? 11.053 37.982 -4.990 1.00 54.19 388 SER A C 1
ATOM 3109 O O . SER A 1 388 ? 11.308 37.921 -3.784 1.00 54.19 388 SER A O 1
ATOM 3111 N N . CYS A 1 389 ? 9.796 38.016 -5.440 1.00 52.66 389 CYS A N 1
ATOM 3112 C CA . CYS A 1 389 ? 8.632 38.000 -4.557 1.00 52.66 389 CYS A CA 1
ATOM 3113 C C . CYS A 1 389 ? 8.453 36.649 -3.847 1.00 52.66 389 CYS A C 1
ATOM 3115 O O . CYS A 1 389 ? 8.228 36.639 -2.638 1.00 52.66 389 CYS A O 1
ATOM 3117 N N . VAL A 1 390 ? 8.616 35.522 -4.547 1.00 57.56 390 VAL A N 1
ATOM 3118 C CA . VAL A 1 390 ? 8.476 34.177 -3.958 1.00 57.56 390 VAL A CA 1
ATOM 3119 C C . VAL A 1 390 ? 9.621 33.871 -2.989 1.00 57.56 390 VAL A C 1
ATOM 3121 O O . VAL A 1 390 ? 9.355 33.478 -1.855 1.00 57.56 390 VAL A O 1
ATOM 3124 N N . ASN A 1 391 ? 10.873 34.183 -3.347 1.00 55.41 391 ASN A N 1
ATOM 3125 C CA . ASN A 1 391 ? 12.006 34.034 -2.422 1.00 55.41 391 ASN A CA 1
ATOM 3126 C C . ASN A 1 391 ? 11.864 34.915 -1.171 1.00 55.41 391 ASN A C 1
ATOM 3128 O O . ASN A 1 391 ? 12.302 34.538 -0.084 1.00 55.41 391 ASN A O 1
ATOM 3132 N N . LYS A 1 392 ? 11.256 36.103 -1.292 1.00 62.53 392 LYS A N 1
ATOM 3133 C CA . LYS A 1 392 ? 10.995 36.977 -0.142 1.00 62.53 392 LYS A CA 1
ATOM 3134 C C . LYS A 1 392 ? 9.904 36.404 0.768 1.00 62.53 392 LYS A C 1
ATOM 3136 O O . LYS A 1 392 ? 10.074 36.439 1.985 1.00 62.53 392 LYS A O 1
ATOM 3141 N N . VAL A 1 393 ? 8.851 35.817 0.195 1.00 61.50 393 VAL A N 1
ATOM 3142 C CA . VAL A 1 393 ? 7.778 35.142 0.943 1.00 61.50 393 VAL A CA 1
ATOM 3143 C C . VAL A 1 393 ? 8.282 33.867 1.625 1.00 61.50 393 VAL A C 1
ATOM 3145 O O . VAL A 1 393 ? 7.967 33.661 2.794 1.00 61.50 393 VAL A O 1
ATOM 3148 N N . GLU A 1 394 ? 9.120 33.053 0.978 1.00 57.81 394 GLU A N 1
ATOM 3149 C CA . GLU A 1 394 ? 9.755 31.886 1.615 1.00 57.81 394 GLU A CA 1
ATOM 3150 C C . GLU A 1 394 ? 10.700 32.285 2.752 1.00 57.81 3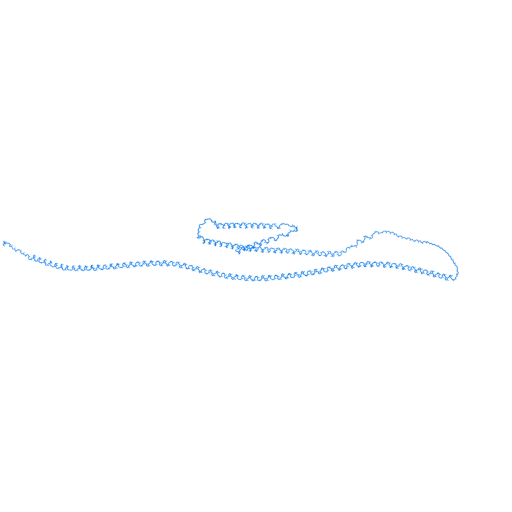94 GLU A C 1
ATOM 3152 O O . GLU A 1 394 ? 10.688 31.673 3.821 1.00 57.81 394 GLU A O 1
ATOM 3157 N N . LYS A 1 395 ? 11.488 33.351 2.570 1.00 62.50 395 LYS A N 1
ATOM 3158 C CA . LYS A 1 395 ? 12.426 33.839 3.592 1.00 62.50 395 LYS A CA 1
ATOM 3159 C C . LYS A 1 395 ? 11.712 34.467 4.794 1.00 62.50 395 LYS A C 1
ATOM 3161 O O . LYS A 1 395 ? 12.224 34.381 5.910 1.00 62.50 395 LYS A O 1
ATOM 3166 N N . GLU A 1 396 ? 10.542 35.073 4.590 1.00 58.38 396 GLU A N 1
ATOM 3167 C CA . GLU A 1 396 ? 9.664 35.541 5.672 1.00 58.38 396 GLU A CA 1
ATOM 3168 C C . GLU A 1 396 ? 8.903 34.380 6.341 1.00 58.38 396 GLU A C 1
ATOM 3170 O O . GLU A 1 396 ? 8.832 34.348 7.570 1.00 58.38 396 GLU A O 1
ATOM 3175 N N . ARG A 1 397 ? 8.454 33.362 5.586 1.00 54.50 397 ARG A N 1
ATOM 3176 C CA . ARG A 1 397 ? 7.843 32.136 6.140 1.00 54.50 397 ARG A CA 1
ATOM 3177 C C . ARG A 1 397 ? 8.814 31.340 7.011 1.00 54.50 397 ARG A C 1
ATOM 3179 O O . ARG A 1 397 ? 8.471 31.006 8.142 1.00 54.50 397 ARG A O 1
ATOM 3186 N N . MET A 1 398 ? 10.034 31.100 6.531 1.00 53.25 398 MET A N 1
ATOM 3187 C CA . MET A 1 398 ? 11.084 30.405 7.288 1.00 53.25 398 MET A CA 1
ATOM 3188 C C . MET A 1 398 ? 11.448 31.148 8.583 1.00 53.25 398 MET A C 1
ATOM 3190 O O . MET A 1 398 ? 11.641 30.511 9.615 1.00 53.25 398 MET A 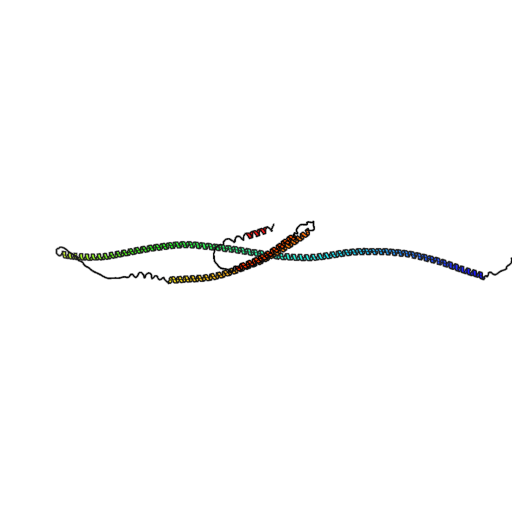O 1
ATOM 3194 N N . LYS A 1 399 ? 11.481 32.491 8.562 1.00 55.28 399 LYS A N 1
ATOM 3195 C CA . LYS A 1 399 ? 11.708 33.307 9.769 1.00 55.28 399 LYS A CA 1
ATOM 3196 C C . LYS A 1 399 ? 10.552 33.225 10.768 1.00 55.28 399 LYS A C 1
ATOM 3198 O O . LYS A 1 399 ? 10.809 33.045 11.956 1.00 55.28 399 LYS A O 1
ATOM 3203 N N . SER A 1 400 ? 9.304 33.301 10.296 1.00 49.97 400 SER A N 1
ATOM 3204 C CA . SER A 1 400 ? 8.120 33.187 11.163 1.00 49.97 400 SER A CA 1
ATOM 3205 C C . SER A 1 400 ? 8.027 31.822 11.860 1.00 49.97 400 SER A C 1
ATOM 3207 O O . SER A 1 400 ? 7.676 31.757 13.034 1.00 49.97 400 SER A O 1
ATOM 3209 N N . PHE A 1 401 ? 8.454 30.746 11.189 1.00 51.16 401 PHE A N 1
ATOM 3210 C CA . PHE A 1 401 ? 8.467 29.399 11.764 1.00 51.16 401 PHE A CA 1
ATOM 3211 C C . PHE A 1 401 ? 9.539 29.219 12.845 1.00 51.16 401 PHE A C 1
ATOM 3213 O O . PHE A 1 401 ? 9.266 28.633 13.890 1.00 51.16 401 PHE A O 1
ATOM 3220 N N . THR A 1 402 ? 10.739 29.784 12.658 1.00 50.97 402 THR A N 1
ATOM 3221 C CA . THR A 1 402 ? 11.778 29.748 13.703 1.00 50.97 402 THR A CA 1
ATOM 3222 C C . THR A 1 402 ? 11.399 30.538 14.960 1.00 50.97 402 THR A C 1
ATOM 3224 O O . THR A 1 402 ? 11.812 30.162 16.057 1.00 50.97 402 THR A O 1
ATOM 3227 N N . GLU A 1 403 ? 10.597 31.600 14.833 1.00 50.88 403 GLU A N 1
ATOM 3228 C CA . GLU A 1 403 ? 10.081 32.362 15.979 1.00 50.88 403 GLU A CA 1
ATOM 3229 C C . GLU A 1 403 ? 8.919 31.640 16.686 1.00 50.88 403 GLU A C 1
ATOM 3231 O O . GLU A 1 403 ? 8.834 31.683 17.916 1.00 50.88 403 GLU A O 1
ATOM 3236 N N . GLU A 1 404 ? 8.057 30.924 15.955 1.00 49.03 404 GLU A N 1
ATOM 3237 C CA . GLU A 1 404 ? 6.977 30.115 16.541 1.00 49.03 404 GLU A CA 1
ATOM 3238 C C . GLU A 1 404 ? 7.492 28.869 17.276 1.00 49.03 404 GLU A C 1
ATOM 3240 O O . GLU A 1 404 ? 7.032 28.597 18.388 1.00 49.03 404 GLU A O 1
ATOM 3245 N N . ASP A 1 405 ? 8.500 28.171 16.743 1.00 46.09 405 ASP A N 1
ATOM 3246 C CA . ASP A 1 405 ? 9.124 27.023 17.419 1.00 46.09 405 ASP A CA 1
ATOM 3247 C C . ASP A 1 405 ? 9.891 27.446 18.689 1.00 46.09 405 ASP A C 1
ATOM 3249 O O . ASP A 1 405 ? 9.843 26.760 19.718 1.00 46.09 405 ASP A O 1
ATOM 3253 N N . GLN A 1 406 ? 10.527 28.626 18.681 1.00 47.53 406 GLN A N 1
ATOM 3254 C CA . GLN A 1 406 ? 11.131 29.208 19.887 1.00 47.53 406 GLN A CA 1
ATOM 3255 C C . GLN A 1 406 ? 10.068 29.642 20.912 1.00 47.53 406 GLN A C 1
ATOM 3257 O O . GLN A 1 406 ? 10.230 29.375 22.105 1.00 47.53 406 GLN A O 1
ATOM 3262 N N . ASN A 1 407 ? 8.941 30.220 20.480 1.00 46.78 407 ASN A N 1
ATOM 3263 C CA . ASN A 1 407 ? 7.832 30.589 21.370 1.00 46.78 407 ASN A CA 1
ATOM 3264 C C . ASN A 1 407 ? 7.093 29.376 21.961 1.00 46.78 407 ASN A C 1
ATOM 3266 O O . ASN A 1 407 ? 6.623 29.435 23.100 1.00 46.78 407 ASN A O 1
ATOM 3270 N N . MET A 1 408 ? 6.993 28.268 21.224 1.00 48.50 408 MET A N 1
ATOM 3271 C CA . MET A 1 408 ? 6.419 27.008 21.711 1.00 48.50 408 MET A CA 1
ATOM 3272 C C . MET A 1 408 ? 7.339 26.323 22.729 1.00 48.50 408 MET A C 1
ATOM 3274 O O . MET A 1 408 ? 6.859 25.837 23.754 1.00 48.50 408 MET A O 1
ATOM 3278 N N . SER A 1 409 ? 8.658 26.365 22.511 1.00 44.44 409 SER A N 1
ATOM 3279 C CA . SER A 1 409 ? 9.664 25.871 23.462 1.00 44.44 409 SER A CA 1
ATOM 3280 C C . SER A 1 409 ? 9.669 26.669 24.778 1.00 44.44 409 SER A C 1
ATOM 3282 O O . SER A 1 409 ? 9.681 26.081 25.863 1.00 44.44 409 SER A O 1
ATOM 3284 N N . VAL A 1 410 ? 9.544 28.002 24.714 1.00 49.81 410 VAL A N 1
ATOM 3285 C CA . VAL A 1 410 ? 9.421 28.867 25.907 1.00 49.81 410 VAL A CA 1
ATOM 3286 C C . VAL A 1 410 ? 8.099 28.616 26.649 1.00 49.81 410 VAL A C 1
ATOM 3288 O O . VAL A 1 410 ? 8.108 28.421 27.864 1.00 49.81 410 VAL A O 1
ATOM 3291 N N . LYS A 1 411 ? 6.968 28.487 25.937 1.00 46.91 411 LYS A N 1
ATOM 3292 C CA . LYS A 1 411 ? 5.660 28.184 26.554 1.00 46.91 411 LYS A CA 1
ATOM 3293 C C . LYS A 1 411 ? 5.581 26.791 27.182 1.00 46.91 411 LYS A C 1
ATOM 3295 O O . LYS A 1 411 ? 4.877 26.625 28.181 1.00 46.91 411 LYS A O 1
ATOM 3300 N N . HIS A 1 412 ? 6.285 25.793 26.643 1.00 45.69 412 HIS A N 1
ATOM 3301 C CA . HIS A 1 412 ? 6.378 24.479 27.283 1.00 45.69 412 HIS A CA 1
ATOM 3302 C C . HIS A 1 412 ? 7.256 24.508 28.539 1.00 45.69 412 HIS A C 1
ATOM 3304 O O . HIS A 1 412 ? 6.910 23.855 29.521 1.00 45.69 412 HIS A O 1
ATOM 3310 N N . LYS A 1 413 ? 8.324 25.314 28.558 1.00 43.28 413 LYS A N 1
ATOM 3311 C CA . LYS A 1 413 ? 9.182 25.490 29.740 1.00 43.28 413 LYS A CA 1
ATOM 3312 C C . LYS A 1 413 ? 8.462 26.226 30.879 1.00 43.28 413 LYS A C 1
ATOM 3314 O O . LYS A 1 413 ? 8.587 25.822 32.034 1.00 43.28 413 LYS A O 1
ATOM 3319 N N . ASP A 1 414 ? 7.623 27.211 30.554 1.00 44.88 414 ASP A N 1
ATOM 3320 C CA . ASP A 1 414 ? 6.792 27.915 31.539 1.00 44.88 414 ASP A CA 1
ATOM 3321 C C . ASP A 1 414 ? 5.615 27.061 32.044 1.00 44.88 414 ASP A C 1
ATOM 3323 O O . ASP A 1 414 ? 5.315 27.071 33.237 1.00 44.88 414 ASP A O 1
ATOM 3327 N N . ARG A 1 415 ? 4.980 26.241 31.190 1.00 44.88 415 ARG A N 1
ATOM 3328 C CA . ARG A 1 415 ? 3.917 25.314 31.632 1.00 44.88 415 ARG A CA 1
ATOM 3329 C C . ARG A 1 415 ? 4.438 24.168 32.497 1.00 44.88 415 ARG A C 1
ATOM 3331 O O . ARG A 1 415 ? 3.769 23.808 33.462 1.00 44.88 415 ARG A O 1
ATOM 3338 N N . SER A 1 416 ? 5.629 23.640 32.217 1.00 40.75 416 SER A N 1
ATOM 3339 C CA . SER A 1 416 ? 6.255 22.626 33.076 1.00 40.75 416 SER A CA 1
ATOM 3340 C C . SER A 1 416 ? 6.627 23.188 34.455 1.00 40.75 416 SER A C 1
ATOM 3342 O O . SER A 1 416 ? 6.470 22.492 35.455 1.00 40.75 416 SER A O 1
ATOM 3344 N N . ASN A 1 417 ? 7.006 24.469 34.552 1.00 39.25 417 ASN A N 1
ATOM 3345 C CA . ASN A 1 417 ? 7.249 25.127 35.842 1.00 39.25 417 ASN A CA 1
ATOM 3346 C C . ASN A 1 417 ? 5.957 25.450 36.622 1.00 39.25 417 ASN A C 1
ATOM 3348 O O . ASN A 1 417 ? 5.969 25.421 37.852 1.00 39.25 417 ASN A O 1
ATOM 3352 N N . VAL A 1 418 ? 4.829 25.694 35.945 1.00 42.53 418 VAL A N 1
ATOM 3353 C CA . VAL A 1 418 ? 3.523 25.918 36.603 1.00 42.53 418 VAL A CA 1
ATOM 3354 C C . VAL A 1 418 ? 2.910 24.615 37.141 1.00 42.53 418 VAL A C 1
ATOM 3356 O O . VAL A 1 418 ? 2.284 24.619 38.203 1.00 42.53 418 VAL A O 1
ATOM 3359 N N . VAL A 1 419 ? 3.135 23.478 36.473 1.00 40.16 419 VAL A N 1
ATOM 3360 C CA . VAL A 1 419 ? 2.618 22.174 36.933 1.00 40.16 419 VAL A CA 1
ATOM 3361 C C . VAL A 1 419 ? 3.437 21.617 38.106 1.00 40.16 419 VAL A C 1
ATOM 3363 O O . VAL A 1 419 ? 2.860 21.053 39.033 1.00 40.16 419 VAL A O 1
ATOM 3366 N N . ILE A 1 420 ? 4.751 21.866 38.156 1.00 36.78 420 ILE A N 1
ATOM 3367 C CA . ILE A 1 420 ? 5.595 21.451 39.294 1.00 36.78 420 ILE A CA 1
ATOM 3368 C C . ILE A 1 420 ? 5.360 22.335 40.541 1.00 36.78 420 ILE A C 1
ATOM 3370 O O . ILE A 1 420 ? 5.510 21.866 41.668 1.00 36.78 420 ILE A O 1
ATOM 3374 N N . GLY A 1 421 ? 4.896 23.581 40.380 1.00 33.88 421 GLY A N 1
ATOM 3375 C CA . GLY A 1 421 ? 4.568 24.480 41.499 1.00 33.88 421 GLY A CA 1
ATOM 3376 C C . GLY A 1 421 ? 3.241 24.195 42.221 1.00 33.88 421 GLY A C 1
ATOM 3377 O O . GLY A 1 421 ? 3.007 24.744 43.295 1.00 33.88 421 GLY A O 1
ATOM 3378 N N . SER A 1 422 ? 2.376 23.335 41.671 1.00 33.38 422 SER A N 1
ATOM 3379 C CA . SER A 1 422 ? 0.994 23.163 42.159 1.00 33.38 422 SER A CA 1
ATOM 3380 C C . SER A 1 422 ? 0.776 21.935 43.056 1.00 33.38 422 SER A C 1
ATOM 3382 O O . SER A 1 422 ? -0.320 21.747 43.574 1.00 33.38 422 SER A O 1
ATOM 3384 N N . ILE A 1 423 ? 1.806 21.112 43.297 1.00 36.88 423 ILE A N 1
ATOM 3385 C CA . ILE A 1 423 ? 1.710 19.918 44.167 1.00 36.88 423 ILE A CA 1
ATOM 3386 C C . ILE A 1 423 ? 2.104 20.231 45.631 1.00 36.88 423 ILE A C 1
ATOM 3388 O O . ILE A 1 423 ? 1.943 19.396 46.516 1.00 36.88 423 ILE A O 1
ATOM 3392 N N . SER A 1 424 ? 2.549 21.457 45.945 1.00 35.44 424 SER A N 1
ATOM 3393 C CA . SER A 1 424 ? 3.102 21.799 47.271 1.00 35.44 424 SER A CA 1
ATOM 3394 C C . SER A 1 424 ? 2.271 22.770 48.129 1.00 35.44 424 SER A C 1
ATOM 3396 O O . SER A 1 424 ? 2.818 23.364 49.062 1.00 35.44 424 SER A O 1
ATOM 3398 N N . ALA A 1 425 ? 0.968 22.949 47.892 1.00 31.41 425 ALA A N 1
ATOM 3399 C CA . ALA A 1 425 ? 0.168 23.830 48.749 1.00 31.41 425 ALA A CA 1
ATOM 3400 C C . ALA A 1 425 ? -1.243 23.301 49.042 1.00 31.41 425 ALA A C 1
ATOM 3402 O O . ALA A 1 425 ? -2.144 23.420 48.225 1.00 31.41 425 ALA A O 1
ATOM 3403 N N . GLY A 1 426 ? -1.413 22.811 50.275 1.00 29.25 426 GLY A N 1
ATOM 3404 C CA . GLY A 1 426 ? -2.559 23.154 51.121 1.00 29.25 426 GLY A CA 1
ATOM 3405 C C . GLY A 1 426 ? -3.874 22.421 50.871 1.00 29.25 426 GLY A C 1
ATOM 3406 O O . GLY A 1 426 ? -4.617 22.729 49.947 1.00 29.25 426 GLY A O 1
ATOM 3407 N N . GLY A 1 427 ? -4.226 21.537 51.807 1.00 33.62 427 GLY A N 1
ATOM 3408 C CA . GLY A 1 427 ? -5.611 21.141 52.012 1.00 33.62 427 GLY A CA 1
ATOM 3409 C C . GLY A 1 427 ? -6.459 22.294 52.555 1.00 33.62 427 GLY A C 1
ATOM 3410 O O . GLY A 1 427 ? -6.007 23.051 53.410 1.00 33.62 427 GLY A O 1
ATOM 3411 N N . ALA A 1 428 ? -7.699 22.380 52.083 1.00 29.19 428 ALA A N 1
ATOM 3412 C CA . ALA A 1 428 ? -8.847 22.920 52.803 1.00 29.19 428 ALA A CA 1
ATOM 3413 C C . ALA A 1 428 ? -10.123 22.512 52.050 1.00 29.19 428 ALA A C 1
ATOM 3415 O O . ALA A 1 428 ? -10.250 22.736 50.849 1.00 29.19 428 ALA A O 1
ATOM 3416 N N . CYS A 1 429 ? -11.057 21.893 52.767 1.00 30.81 429 CYS A N 1
ATOM 3417 C CA . CYS A 1 429 ? -12.424 21.654 52.321 1.00 30.81 429 CYS A CA 1
ATOM 3418 C C . CYS A 1 429 ? -13.137 22.985 52.033 1.00 30.81 429 CYS A C 1
ATOM 3420 O O . CYS A 1 429 ? -12.996 23.885 52.850 1.00 30.81 429 CYS A O 1
ATOM 3422 N N . VAL A 1 430 ? -13.949 23.069 50.971 1.00 28.81 430 VAL A N 1
ATOM 3423 C CA . VAL A 1 430 ? -15.350 23.555 50.962 1.00 28.81 430 VAL A CA 1
ATOM 3424 C C . VAL A 1 430 ? -15.985 23.147 49.622 1.00 28.81 430 VAL A C 1
ATOM 3426 O O . VAL A 1 430 ? -15.371 23.213 48.561 1.00 28.81 430 VAL A O 1
ATOM 3429 N N . SER A 1 431 ? -17.214 22.665 49.735 1.00 32.16 431 SER A N 1
ATOM 3430 C CA . SER A 1 431 ? -18.168 22.216 48.727 1.00 32.16 431 SER A CA 1
ATOM 3431 C C . SER A 1 431 ? -18.735 23.324 47.819 1.00 32.16 431 SER A C 1
ATOM 3433 O O . SER A 1 431 ? -18.736 24.498 48.169 1.00 32.16 431 SER A O 1
ATOM 3435 N N . ASP A 1 432 ? -19.324 22.860 46.713 1.00 29.05 432 ASP A N 1
ATOM 3436 C CA . ASP A 1 432 ? -20.259 23.520 45.790 1.00 29.05 432 ASP A CA 1
ATOM 3437 C C . ASP A 1 432 ? -19.735 24.454 44.687 1.00 29.05 432 ASP A C 1
ATOM 3439 O O . ASP A 1 432 ? -19.190 25.529 44.913 1.00 29.05 432 ASP A O 1
ATOM 3443 N N . GLY A 1 433 ? -20.087 24.067 43.450 1.00 33.06 433 GLY A N 1
ATOM 3444 C CA . GLY A 1 433 ? -20.447 25.022 42.403 1.00 33.06 433 GLY A CA 1
ATOM 3445 C C . GLY A 1 433 ? -19.579 25.061 41.147 1.00 33.06 433 GLY A C 1
ATOM 3446 O O . GLY A 1 433 ? -19.078 26.127 40.830 1.00 33.06 433 GLY A O 1
ATOM 3447 N N . MET A 1 434 ? -19.478 23.977 40.363 1.00 30.23 434 MET A N 1
ATOM 3448 C CA . MET A 1 434 ? -19.162 24.078 38.921 1.00 30.23 434 MET A CA 1
ATOM 3449 C C . MET A 1 434 ? -19.815 22.947 38.107 1.00 30.23 434 MET A C 1
ATOM 3451 O O . MET A 1 434 ? -19.173 21.997 37.668 1.00 30.23 434 MET A O 1
ATOM 3455 N N . LYS A 1 435 ? -21.124 23.074 37.862 1.00 36.84 435 LYS A N 1
ATOM 3456 C CA . LYS A 1 435 ? -21.717 22.612 36.597 1.00 36.84 435 LYS A CA 1
ATOM 3457 C C . LYS A 1 435 ? -21.535 23.740 35.570 1.00 36.84 435 LYS A C 1
ATOM 3459 O O . LYS A 1 435 ? -21.547 24.901 35.952 1.00 36.84 435 LYS A O 1
ATOM 3464 N N . THR A 1 436 ? -21.383 23.359 34.299 1.00 41.19 436 THR A N 1
ATOM 3465 C CA . THR A 1 436 ? -21.265 24.191 33.077 1.00 41.19 436 THR A CA 1
ATOM 3466 C C . THR A 1 436 ? -19.922 24.893 32.816 1.00 41.19 436 THR A C 1
ATOM 3468 O O . THR A 1 436 ? -19.797 26.090 33.035 1.00 41.19 436 THR A O 1
ATOM 3471 N N . SER A 1 437 ? -18.940 24.176 32.243 1.00 34.59 437 SER A N 1
ATOM 3472 C CA . SER A 1 437 ? -17.931 24.805 31.352 1.00 34.59 437 SER A CA 1
ATOM 3473 C C . SER A 1 437 ? -17.188 23.851 30.389 1.00 34.59 437 SER A C 1
ATOM 3475 O O . SER A 1 437 ? -16.231 24.253 29.739 1.00 34.59 437 SER A O 1
ATOM 3477 N N . TYR A 1 438 ? -17.609 22.588 30.233 1.00 31.69 438 TYR A N 1
ATOM 3478 C CA . TYR A 1 438 ? -16.891 21.620 29.375 1.00 31.69 438 TYR A CA 1
ATOM 3479 C C . TYR A 1 438 ? -17.621 21.205 28.087 1.00 31.69 438 TYR A C 1
ATOM 3481 O O . TYR A 1 438 ? -17.170 20.307 27.387 1.00 31.69 438 TYR A O 1
ATOM 3489 N N . ALA A 1 439 ? -18.703 21.897 27.712 1.00 33.66 439 ALA A N 1
ATOM 3490 C CA . ALA A 1 439 ? -19.425 21.632 26.459 1.00 33.66 439 ALA A CA 1
ATOM 3491 C C . ALA A 1 439 ? -19.060 22.590 25.298 1.00 33.66 439 ALA A C 1
ATOM 3493 O O . ALA A 1 439 ? -19.510 22.390 24.174 1.00 33.66 439 ALA A O 1
ATOM 3494 N N . GLY A 1 440 ? -18.242 23.624 25.535 1.00 34.50 440 GLY A N 1
ATOM 3495 C CA . GLY A 1 440 ? -17.969 24.678 24.541 1.00 34.50 440 GLY A CA 1
ATOM 3496 C C . GLY A 1 440 ? -16.774 24.441 23.609 1.00 34.50 440 GLY A C 1
ATOM 3497 O O . GLY A 1 440 ? -16.730 25.015 22.525 1.00 34.50 440 GLY A O 1
ATOM 3498 N N . CYS A 1 441 ? -15.812 23.593 23.983 1.00 33.88 441 CYS A N 1
ATOM 3499 C CA . CYS A 1 441 ? -14.536 23.508 23.256 1.00 33.88 441 CYS A CA 1
ATOM 3500 C C . CYS A 1 441 ? -14.453 22.371 22.226 1.00 33.88 441 CYS A C 1
ATOM 3502 O O . CYS A 1 441 ? -13.531 22.361 21.416 1.00 33.88 441 CYS A O 1
ATOM 3504 N N . ILE A 1 442 ? -15.416 21.443 22.203 1.00 37.19 442 ILE A N 1
ATOM 3505 C CA . ILE A 1 442 ? -15.384 20.288 21.284 1.00 37.19 442 ILE A CA 1
ATOM 3506 C C . ILE A 1 442 ? -16.120 20.587 19.960 1.00 37.19 442 ILE A C 1
ATOM 3508 O O . ILE A 1 442 ? -15.790 20.016 18.923 1.00 37.19 442 ILE A O 1
ATOM 3512 N N . SER A 1 443 ? -17.041 21.557 19.936 1.00 34.62 443 SER A N 1
ATOM 3513 C CA . SER A 1 443 ? -17.837 21.864 18.732 1.00 34.62 443 SER A CA 1
ATOM 3514 C C . SER A 1 443 ? -17.094 22.724 17.692 1.00 34.62 443 SER A C 1
ATOM 3516 O O . SER A 1 443 ? -17.302 22.576 16.488 1.00 34.62 443 SER A O 1
ATOM 3518 N N . VAL A 1 444 ? -16.159 23.581 18.119 1.00 38.34 444 VAL A N 1
ATOM 3519 C CA . VAL A 1 444 ? -15.450 24.498 17.201 1.00 38.34 444 VAL A CA 1
ATOM 3520 C C . VAL A 1 444 ? -14.313 23.792 16.444 1.00 38.34 444 VAL A C 1
ATOM 3522 O O . VAL A 1 444 ? -14.041 24.120 15.291 1.00 38.34 444 VAL A O 1
ATOM 3525 N N . GLY A 1 445 ? -13.701 22.760 17.036 1.00 34.53 445 GLY A N 1
ATOM 3526 C CA . GLY A 1 445 ? -12.623 21.994 16.397 1.00 34.53 445 GLY A CA 1
ATOM 3527 C C . GLY A 1 445 ? -13.092 21.098 15.245 1.00 34.53 445 GLY A C 1
ATOM 3528 O O . GLY A 1 445 ? -12.367 20.919 14.269 1.00 34.53 445 GLY A O 1
ATOM 3529 N N . PHE A 1 446 ? -14.325 20.585 15.303 1.00 34.38 446 PHE A N 1
ATOM 3530 C CA . PHE A 1 446 ? -14.843 19.660 14.288 1.00 34.38 446 PHE A CA 1
ATOM 3531 C C . PHE A 1 446 ? -15.350 20.359 13.016 1.00 34.38 446 PHE A C 1
ATOM 3533 O O . PHE A 1 446 ? -15.367 19.753 11.943 1.00 34.38 446 PHE A O 1
ATOM 3540 N N . HIS A 1 447 ? -15.734 21.637 13.104 1.00 34.19 447 HIS A N 1
ATOM 3541 C CA . HIS A 1 447 ? -16.161 22.408 11.932 1.00 34.19 447 HIS A CA 1
ATOM 3542 C C . HIS A 1 447 ? -14.984 22.885 11.074 1.00 34.19 447 HIS A C 1
ATOM 3544 O O . HIS A 1 447 ? -15.101 22.882 9.856 1.00 34.19 447 HIS A O 1
ATOM 3550 N N . VAL A 1 448 ? -13.828 23.207 11.664 1.00 38.38 448 VAL A N 1
ATOM 3551 C CA . VAL A 1 448 ? -12.664 23.702 10.901 1.00 38.38 448 VAL A CA 1
ATOM 3552 C C . VAL A 1 448 ? -11.989 22.589 10.084 1.00 38.38 448 VAL A C 1
ATOM 3554 O O . VAL A 1 448 ? -11.521 22.833 8.973 1.00 38.38 448 VAL A O 1
ATOM 3557 N N . VAL A 1 449 ? -12.014 21.343 10.567 1.00 40.31 449 VAL A N 1
ATOM 3558 C CA . VAL A 1 449 ? -11.419 20.200 9.848 1.00 40.31 449 VAL A CA 1
ATOM 3559 C C . VAL A 1 449 ? -12.276 19.763 8.650 1.00 40.31 449 VAL A C 1
ATOM 3561 O O . VAL A 1 449 ? -11.734 19.349 7.625 1.00 40.31 449 VAL A O 1
ATOM 3564 N N . LYS A 1 450 ? -13.607 19.930 8.710 1.00 36.22 450 LYS A N 1
ATOM 3565 C CA . LYS A 1 450 ? -14.503 19.608 7.584 1.00 36.22 450 LYS A CA 1
ATOM 3566 C C . LYS A 1 450 ? -14.408 20.608 6.428 1.00 36.22 450 LYS A C 1
ATOM 3568 O O . LYS A 1 450 ? -14.520 20.195 5.276 1.00 36.22 450 LYS A O 1
ATOM 3573 N N . THR A 1 451 ? -14.156 21.888 6.701 1.00 38.06 451 THR A N 1
ATOM 3574 C CA . THR A 1 451 ? -14.069 22.909 5.642 1.00 38.06 451 THR A CA 1
ATOM 3575 C C . THR A 1 451 ? -12.760 22.821 4.853 1.00 38.06 451 THR A C 1
ATOM 3577 O O . THR A 1 451 ? -12.778 22.999 3.638 1.00 38.06 451 THR A O 1
ATOM 3580 N N . CYS A 1 452 ? -11.643 22.449 5.492 1.00 33.75 452 CYS A N 1
ATOM 3581 C CA . CYS A 1 452 ? -10.368 22.261 4.785 1.00 33.75 452 CYS A CA 1
ATOM 3582 C C . CYS A 1 452 ? -10.344 21.013 3.889 1.00 33.75 452 CYS A C 1
ATOM 3584 O O . CYS A 1 452 ? -9.656 21.011 2.872 1.00 33.75 452 CYS A O 1
ATOM 3586 N N . TRP A 1 453 ? -11.116 19.967 4.206 1.00 33.22 453 TRP A N 1
ATOM 3587 C CA . TRP A 1 453 ? -11.147 18.753 3.379 1.00 33.22 453 TRP A CA 1
ATOM 3588 C C . TRP A 1 453 ? -11.994 18.908 2.103 1.00 33.22 453 TRP A C 1
ATOM 3590 O O . TRP A 1 453 ? -11.754 18.217 1.116 1.00 33.22 453 TRP A O 1
ATOM 3600 N N . PHE A 1 454 ? -12.949 19.846 2.083 1.00 32.16 454 PHE A N 1
ATOM 3601 C CA . PHE A 1 454 ? -13.807 20.088 0.915 1.00 32.16 454 PHE A CA 1
ATOM 3602 C C . PHE A 1 454 ? -13.184 21.037 -0.126 1.00 32.16 454 PHE A C 1
ATOM 3604 O O . PHE A 1 454 ? -13.599 21.028 -1.280 1.00 32.16 454 PHE A O 1
ATOM 3611 N N . GLN A 1 455 ? -12.158 21.814 0.239 1.00 33.53 455 GLN A N 1
ATOM 3612 C CA . GLN A 1 455 ? -11.476 22.744 -0.676 1.00 33.53 455 GLN A CA 1
ATOM 3613 C C . GLN A 1 455 ? -10.280 22.144 -1.438 1.00 33.53 455 GLN A C 1
ATOM 3615 O O . GLN A 1 455 ? -9.782 22.782 -2.355 1.00 33.53 455 GLN A O 1
ATOM 3620 N N . MET A 1 456 ? -9.844 20.918 -1.123 1.00 34.19 456 MET A N 1
ATOM 3621 C CA . MET A 1 456 ? -8.769 20.215 -1.855 1.00 34.19 456 MET A CA 1
ATOM 3622 C C . MET A 1 456 ? -9.278 19.265 -2.958 1.00 34.19 456 MET A C 1
ATOM 3624 O O . MET A 1 456 ? -8.492 18.511 -3.524 1.00 34.19 456 MET A O 1
ATOM 3628 N N . LYS A 1 457 ? -10.584 19.275 -3.267 1.00 36.03 457 LYS A N 1
ATOM 3629 C CA . LYS A 1 457 ? -11.207 18.369 -4.253 1.00 36.03 457 LYS A CA 1
ATOM 3630 C C . LYS A 1 457 ? -12.036 19.063 -5.349 1.00 36.03 457 LYS A C 1
ATOM 3632 O O . LYS A 1 457 ? -12.862 18.402 -5.975 1.00 36.03 457 LYS A O 1
ATOM 3637 N N . CYS A 1 458 ? -11.827 20.357 -5.593 1.00 37.00 458 CYS A N 1
ATOM 3638 C CA . CYS A 1 458 ? -12.367 21.066 -6.760 1.00 37.00 458 CYS A CA 1
ATOM 3639 C C . CYS A 1 458 ? -11.235 21.619 -7.615 1.00 37.00 458 CYS A C 1
ATOM 3641 O O . CYS A 1 458 ? -10.353 22.285 -7.028 1.00 37.00 458 CYS A O 1
#

Organism: Solanum lycopersicum (NCBI:txid4081)